Protein AF-0000000074736115 (afdb_homodimer)

Foldseek 3Di:
DDDDDDDDDPDDPDDPDDDDPPPPDPDDDPDPPPPPDDDPPDPDDPPPPPPPPPPPPPPLADWPDDLVVVQVQVQCCCQVVVCVQQVPGDCNQADQQAWAEELPGIDGSVCVNVVSNQFFDRVPKDKDWDDGWDQPDNRQKIKTKIKMWTFTDDPPGTKIFIWIWMWMFGADDRRGTRYIYTDTPDHPVVRVVRIDD/DDDDDPDDDPDDPDDPDDPDDDPPDPDDDDDPPPDDDDPDDDDDDPPPPPPPPPPPPPPLADWPDFLVVVQVQVQCCCQVVVCVQQVPGDCNQADQQAWAEELPGIDGSVCVNVVSNQFFDRVPKDKDWDDGWDQPDNRQKIKTKIKMWTFTDDPPGTKIFIWIWMWMFGADPRRGTRYIYTDTPDHPVVRVVRIDD

pLDDT: mean 77.23, std 31.69, range [17.83, 98.94]

Solvent-accessible surface area (backbone atoms only — not comparable to full-atom values): 23193 Å² total; per-residue (Å²): 134,94,78,77,86,87,80,88,78,85,77,80,85,78,82,86,82,83,87,82,80,80,77,76,77,79,80,79,81,79,77,79,75,79,76,78,82,80,77,81,73,77,82,70,78,78,65,79,68,70,76,63,75,72,70,74,76,82,82,69,61,51,60,62,55,55,48,68,59,48,36,52,53,52,43,44,22,38,68,76,48,28,20,93,43,39,49,47,57,72,64,40,44,43,38,83,80,16,36,42,31,48,82,68,50,75,29,50,47,68,56,44,36,54,48,36,47,59,42,27,35,46,91,70,28,47,61,39,74,48,84,61,66,40,76,34,82,94,46,42,27,38,37,34,35,38,40,34,38,46,12,33,54,36,70,98,43,52,48,27,27,48,50,38,32,39,38,38,36,33,38,45,95,56,40,23,30,41,34,39,38,43,47,57,78,56,54,71,68,57,27,60,63,50,34,34,117,131,91,78,89,82,89,84,79,90,76,85,80,86,84,82,87,82,83,86,73,88,82,82,76,74,83,79,83,73,87,74,81,72,82,73,80,81,80,82,77,86,80,86,71,79,77,66,80,70,70,75,65,74,72,70,75,76,82,84,68,60,51,61,63,54,55,47,68,58,48,36,52,52,52,45,45,22,40,68,76,46,28,20,92,44,40,49,47,56,71,62,40,46,41,39,84,81,17,36,41,30,47,81,69,51,76,29,50,47,69,56,44,36,54,48,36,47,59,40,26,34,45,91,72,30,46,60,40,74,49,82,61,65,40,75,34,82,92,46,42,27,38,36,34,37,39,40,32,37,45,14,34,55,35,70,98,45,53,49,27,28,47,53,39,34,38,39,38,36,33,40,45,95,58,40,24,30,42,34,39,39,44,47,57,80,55,53,72,68,57,26,60,62,50,34,33,116

Sequence (394 aa):
MATSSRRRGRGACLSFLGVLALFIPWPGTASLAFGSAPLGAGLGRRGLLGLVPAAGADDGKKRNLDASEMAKIVRQDLVERQFLATADFSPEIYDESCTFTDEIDSYQKDKFIKGTKALFVGSESQVNLVGDVEVLEGGKKLQFRFAETLAFNFPLIHPKVTLSGTCTLTRGEDGLIVAYREKWDQSVPEVLLSGRLMATSSRRRGRGACLSFLGVLALFIPWPGTASLAFGSAPLGAGLGRRGLLGLVPAAGADDGKKRNLDASEMAKIVRQDLVERQFLATADFSPEIYDESCTFTDEIDSYQKDKFIKGTKALFVGSESQVNLVGDVEVLEGGKKLQFRFAETLAFNFPLIHPKVTLSGTCTLTRGEDGLIVAYREKWDQSVPEVLLSGRL

Secondary structure (DSSP, 8-state):
-----------------------------------------------------------S--TT--HHHHHHHHHHHHHTT-HHHH----GGGEEEEEEEE-SS-EEEHHHHHHHHHHHB-GGG-EEEEEEEEEEEGGGTEEEEEEEEEEEB-BTTB--EEEEEEEEEEEE-TTS-EEEEEEEESS-HHHHHHT-B-/-----------------------------------------------------------S--TT--HHHHHHHHHHHHHTT-HHHH----GGGEEEEEEEE-SS-EEEHHHHHHHHHHHB-GGG-EEEEEEEEEEEGGGTEEEEEEEEEEEB-BTTB--EEEEEEEEEEEE-TTS-EEEEEEEESS-HHHHHHT-B-

Structure (mmCIF, N/CA/C/O backbone):
data_AF-0000000074736115-model_v1
#
loop_
_entity.id
_entity.type
_entity.pdbx_description
1 polymer 'SnoaL-like domain-containing protein'
#
loop_
_atom_site.group_PDB
_atom_site.id
_atom_site.type_symbol
_atom_site.label_atom_id
_atom_site.label_alt_id
_atom_site.label_comp_id
_atom_site.label_asym_id
_atom_site.label_entity_id
_atom_site.label_seq_id
_atom_site.pdbx_PDB_ins_code
_atom_site.Cartn_x
_atom_site.Cartn_y
_atom_site.Cartn_z
_atom_site.occupancy
_atom_site.B_iso_or_equiv
_atom_site.auth_seq_id
_atom_site.auth_comp_id
_atom_site.auth_asym_id
_atom_site.auth_atom_id
_atom_site.pdbx_PDB_model_num
ATOM 1 N N . MET A 1 1 ? 36.219 -17.469 62.719 1 18.81 1 MET A N 1
ATOM 2 C CA . MET A 1 1 ? 36.438 -16.047 62.938 1 18.81 1 MET A CA 1
ATOM 3 C C . MET A 1 1 ? 35.312 -15.227 62.312 1 18.81 1 MET A C 1
ATOM 5 O O . MET A 1 1 ? 34.781 -14.305 62.938 1 18.81 1 MET A O 1
ATOM 9 N N . ALA A 1 2 ? 35.5 -14.992 60.938 1 19.36 2 ALA A N 1
ATOM 10 C CA . ALA A 1 2 ? 35.344 -13.625 60.469 1 19.36 2 ALA A CA 1
ATOM 11 C C . ALA A 1 2 ? 33.875 -13.211 60.469 1 19.36 2 ALA A C 1
ATOM 13 O O . ALA A 1 2 ? 33 -14.062 60.375 1 19.36 2 ALA A O 1
ATOM 14 N N . THR A 1 3 ? 33.656 -11.914 60.312 1 20.52 3 THR A N 1
ATOM 15 C CA . THR A 1 3 ? 33.062 -10.641 60.688 1 20.52 3 THR A CA 1
ATOM 16 C C . THR A 1 3 ? 31.844 -10.32 59.844 1 20.52 3 THR A C 1
ATOM 18 O O . THR A 1 3 ? 30.781 -9.961 60.375 1 20.52 3 THR A O 1
ATOM 21 N N . SER A 1 4 ? 32.094 -10.039 58.5 1 17.83 4 SER A N 1
ATOM 22 C CA . SER A 1 4 ? 31.797 -8.656 58.188 1 17.83 4 SER A CA 1
ATOM 23 C C . SER A 1 4 ? 30.297 -8.461 57.969 1 17.83 4 SER A C 1
ATOM 25 O O . SER A 1 4 ? 29.688 -7.562 58.531 1 17.83 4 SER A O 1
ATOM 27 N N . SER A 1 5 ? 29.859 -8.742 56.656 1 19.08 5 SER A N 1
ATOM 28 C CA . SER A 1 5 ? 29.484 -7.594 55.844 1 19.08 5 SER A CA 1
ATOM 29 C C . SER A 1 5 ? 28.094 -7.098 56.219 1 19.08 5 SER A C 1
ATOM 31 O O . SER A 1 5 ? 27.312 -7.816 56.844 1 19.08 5 SER A O 1
ATOM 33 N N . ARG A 1 6 ? 27.438 -6.617 55.188 1 19.88 6 ARG A N 1
ATOM 34 C CA . ARG A 1 6 ? 26.875 -5.34 54.75 1 19.88 6 ARG A CA 1
ATOM 35 C C . ARG A 1 6 ? 25.438 -5.195 55.219 1 19.88 6 ARG A C 1
ATOM 37 O O . ARG A 1 6 ? 24.75 -6.191 55.438 1 19.88 6 ARG A O 1
ATOM 44 N N . ARG A 1 7 ? 24.984 -4.086 55.031 1 19.45 7 ARG A N 1
ATOM 45 C CA . ARG A 1 7 ? 24.219 -2.928 55.5 1 19.45 7 ARG A CA 1
ATOM 46 C C . ARG A 1 7 ? 22.734 -3.119 55.25 1 19.45 7 ARG A C 1
ATOM 48 O O . ARG A 1 7 ? 21.953 -3.215 56.219 1 19.45 7 ARG A O 1
ATOM 55 N N . ARG A 1 8 ? 22.203 -2.381 54.219 1 20.42 8 ARG A N 1
ATOM 56 C CA . ARG A 1 8 ? 21.453 -1.146 54.469 1 20.42 8 ARG A CA 1
ATOM 57 C C . ARG A 1 8 ? 19.953 -1.412 54.469 1 20.42 8 ARG A C 1
ATOM 59 O O . ARG A 1 8 ? 19.5 -2.502 54.125 1 20.42 8 ARG A O 1
ATOM 66 N N . GLY A 1 9 ? 19.188 -0.546 53.688 1 18.77 9 GLY A N 1
ATOM 67 C CA . GLY A 1 9 ? 18.25 0.56 53.844 1 18.77 9 GLY A CA 1
ATOM 68 C C . GLY A 1 9 ? 16.812 0.176 53.562 1 18.77 9 GLY A C 1
ATOM 69 O O . GLY A 1 9 ? 16.5 -0.317 52.469 1 18.77 9 GLY A O 1
ATOM 70 N N . ARG A 1 10 ? 16.109 -0.365 54.469 1 22.67 10 ARG A N 1
ATOM 71 C CA . ARG A 1 10 ? 14.695 -0.731 54.406 1 22.67 10 ARG A CA 1
ATOM 72 C C . ARG A 1 10 ? 13.836 0.465 54 1 22.67 10 ARG A C 1
ATOM 74 O O . ARG A 1 10 ? 13.695 1.412 54.781 1 22.67 10 ARG A O 1
ATOM 81 N N . GLY A 1 11 ? 14.102 1.078 52.688 1 19.73 11 GLY A N 1
ATOM 82 C CA . GLY A 1 11 ? 13.328 2.256 52.312 1 19.73 11 GLY A CA 1
ATOM 83 C C . GLY A 1 11 ? 11.852 2.125 52.625 1 19.73 11 GLY A C 1
ATOM 84 O O . GLY A 1 11 ? 11.328 1.014 52.719 1 19.73 11 GLY A O 1
ATOM 85 N N . ALA A 1 12 ? 11.156 3.287 53.156 1 21.7 12 ALA A N 1
ATOM 86 C CA . ALA A 1 12 ? 9.938 3.846 53.719 1 21.7 12 ALA A CA 1
ATOM 87 C C . ALA A 1 12 ? 8.789 3.834 52.719 1 21.7 12 ALA A C 1
ATOM 89 O O . ALA A 1 12 ? 8.852 4.52 51.688 1 21.7 12 ALA A O 1
ATOM 90 N N . CYS A 1 13 ? 8.242 2.633 52.312 1 23 13 CYS A N 1
ATOM 91 C CA . CYS A 1 13 ? 7.137 2.562 51.375 1 23 13 CYS A CA 1
ATOM 92 C C . CYS A 1 13 ? 5.965 3.416 51.844 1 23 13 CYS A C 1
ATOM 94 O O . CYS A 1 13 ? 5.301 3.08 52.812 1 23 13 CYS A O 1
ATOM 96 N N . LEU A 1 14 ? 6.109 4.895 51.75 1 22.22 14 LEU A N 1
ATOM 97 C CA . LEU A 1 14 ? 5.105 5.871 52.156 1 22.22 14 LEU A CA 1
ATOM 98 C C . LEU A 1 14 ? 3.744 5.535 51.562 1 22.22 14 LEU A C 1
ATOM 100 O O . LEU A 1 14 ? 3.668 5.008 50.438 1 22.22 14 LEU A O 1
ATOM 104 N N . SER A 1 15 ? 2.615 5.773 52.375 1 23.92 15 SER A N 1
ATOM 105 C CA . SER A 1 15 ? 1.175 5.586 52.531 1 23.92 15 SER A CA 1
ATOM 106 C C . SER A 1 15 ? 0.405 6.496 51.562 1 23.92 15 SER A C 1
ATOM 108 O O . SER A 1 15 ? 0.59 7.715 51.562 1 23.92 15 SER A O 1
ATOM 110 N N . PHE A 1 16 ? 0.115 6.082 50.219 1 25.12 16 PHE A N 1
ATOM 111 C CA . PHE A 1 16 ? -0.648 6.746 49.156 1 25.12 16 PHE A CA 1
ATOM 112 C C . PHE A 1 16 ? -2 7.215 49.688 1 25.12 16 PHE A C 1
ATOM 114 O O . PHE A 1 16 ? -2.832 6.398 50.094 1 25.12 16 PHE A O 1
ATOM 121 N N . LEU A 1 17 ? -2.119 8.531 50.25 1 26.08 17 LEU A N 1
ATOM 122 C CA . LEU A 1 17 ? -3.273 9.258 50.781 1 26.08 17 LEU A CA 1
ATOM 123 C C . LEU A 1 17 ? -4.398 9.289 49.75 1 26.08 17 LEU A C 1
ATOM 125 O O . LEU A 1 17 ? -4.152 9.508 48.562 1 26.08 17 LEU A O 1
ATOM 129 N N . GLY A 1 18 ? -5.652 8.789 50.062 1 22.91 18 GLY A N 1
ATOM 130 C CA . GLY A 1 18 ? -6.988 8.602 49.5 1 22.91 18 GLY A CA 1
ATOM 131 C C . GLY A 1 18 ? -7.621 9.883 49 1 22.91 18 GLY A C 1
ATOM 132 O O . GLY A 1 18 ? -7.395 10.953 49.594 1 22.91 18 GLY A O 1
ATOM 133 N N . VAL A 1 19 ? -8.031 10.07 47.656 1 26.86 19 VAL A N 1
ATOM 134 C CA . VAL A 1 19 ? -8.656 10.969 46.688 1 26.86 19 VAL A CA 1
ATOM 135 C C . VAL A 1 19 ? -9.953 11.531 47.25 1 26.86 19 VAL A C 1
ATOM 137 O O . VAL A 1 19 ? -10.883 10.781 47.562 1 26.86 19 VAL A O 1
ATOM 140 N N . LEU A 1 20 ? -9.977 12.82 47.875 1 25.69 20 LEU A N 1
ATOM 141 C CA . LEU A 1 20 ? -11.039 13.625 48.469 1 25.69 20 LEU A CA 1
ATOM 142 C C . LEU A 1 20 ? -12.164 13.852 47.469 1 25.69 20 LEU A C 1
ATOM 144 O O . LEU A 1 20 ? -11.914 14.258 46.344 1 25.69 20 LEU A O 1
ATOM 148 N N . ALA A 1 21 ? -13.453 13.398 47.688 1 27.98 21 ALA A N 1
ATOM 149 C CA . ALA A 1 21 ? -14.805 13.312 47.156 1 27.98 21 ALA A CA 1
ATOM 150 C C . ALA A 1 21 ? -15.445 14.695 47.031 1 27.98 21 ALA A C 1
ATOM 152 O O . ALA A 1 21 ? -15.938 15.227 48.031 1 27.98 21 ALA A O 1
ATOM 153 N N . LEU A 1 22 ? -14.75 15.836 46.5 1 27.38 22 LEU A N 1
ATOM 154 C CA . LEU A 1 22 ? -15.422 17.109 46.719 1 27.38 22 LEU A CA 1
ATOM 155 C C . LEU A 1 22 ? -16.781 17.125 46.031 1 27.38 22 LEU A C 1
ATOM 157 O O . LEU A 1 22 ? -16.875 16.969 44.812 1 27.38 22 LEU A O 1
ATOM 161 N N . PHE A 1 23 ? -17.859 16.812 46.656 1 28.16 23 PHE A N 1
ATOM 162 C CA . PHE A 1 23 ? -19.266 16.734 46.281 1 28.16 23 PHE A CA 1
ATOM 163 C C . PHE A 1 23 ? -19.812 18.125 45.938 1 28.16 23 PHE A C 1
ATOM 165 O O . PHE A 1 23 ? -19.906 18.984 46.812 1 28.16 23 PHE A O 1
ATOM 172 N N . ILE A 1 24 ? -19.391 18.781 44.75 1 30.14 24 ILE A N 1
ATOM 173 C CA . ILE A 1 24 ? -19.875 20.141 44.469 1 30.14 24 ILE A CA 1
ATOM 174 C C . ILE A 1 24 ? -21.406 20.141 44.406 1 30.14 24 ILE A C 1
ATOM 176 O O . ILE A 1 24 ? -22 19.312 43.719 1 30.14 24 ILE A O 1
ATOM 180 N N . PRO A 1 25 ? -22.062 20.922 45.25 1 29.75 25 PRO A N 1
ATOM 181 C CA . PRO A 1 25 ? -23.5 20.984 45.531 1 29.75 25 PRO A CA 1
ATOM 182 C C . PRO A 1 25 ? -24.297 21.5 44.312 1 29.75 25 PRO A C 1
ATOM 184 O O . PRO A 1 25 ? -23.812 22.344 43.562 1 29.75 25 PRO A O 1
ATOM 187 N N . TRP A 1 26 ? -25.047 20.688 43.594 1 26.66 26 TRP A N 1
ATOM 188 C CA . TRP A 1 26 ? -25.906 20.875 42.406 1 26.66 26 TRP A CA 1
ATOM 189 C C . TRP A 1 26 ? -26.969 21.938 42.688 1 26.66 26 TRP A C 1
ATOM 191 O O . TRP A 1 26 ? -27.891 21.719 43.469 1 26.66 26 TRP A O 1
ATOM 201 N N . PRO A 1 27 ? -26.453 23.266 42.781 1 29.59 27 PRO A N 1
ATOM 202 C CA . PRO A 1 27 ? -27.469 24.234 43.219 1 29.59 27 PRO A CA 1
ATOM 203 C C . PRO A 1 27 ? -28.719 24.188 42.344 1 29.59 27 PRO A C 1
ATOM 205 O O . PRO A 1 27 ? -28.656 23.812 41.188 1 29.59 27 PRO A O 1
ATOM 208 N N . GLY A 1 28 ? -29.844 24 42.969 1 22.62 28 GLY A N 1
ATOM 209 C CA . GLY A 1 28 ? -31.234 23.734 42.625 1 22.62 28 GLY A CA 1
ATOM 210 C C . GLY A 1 28 ? -31.828 24.781 41.688 1 22.62 28 GLY A C 1
ATOM 211 O O . GLY A 1 28 ? -31.219 25.828 41.469 1 22.62 28 GLY A O 1
ATOM 212 N N . THR A 1 29 ? -33.125 24.922 41.719 1 27.52 29 THR A N 1
ATOM 213 C CA . THR A 1 29 ? -34.344 24.969 40.906 1 27.52 29 THR A CA 1
ATOM 214 C C . THR A 1 29 ? -34.75 26.422 40.625 1 27.52 29 THR A C 1
ATOM 216 O O . THR A 1 29 ? -35.188 27.125 41.562 1 27.52 29 THR A O 1
ATOM 219 N N . ALA A 1 30 ? -33.906 27.219 39.938 1 26.94 30 ALA A N 1
ATOM 220 C CA . ALA A 1 30 ? -34.312 28.609 39.844 1 26.94 30 ALA A CA 1
ATOM 221 C C . ALA A 1 30 ? -35.688 28.719 39.188 1 26.94 30 ALA A C 1
ATOM 223 O O . ALA A 1 30 ? -35.969 28 38.219 1 26.94 30 ALA A O 1
ATOM 224 N N . SER A 1 31 ? -36.688 29.188 39.875 1 25.64 31 SER A N 1
ATOM 225 C CA . SER A 1 31 ? -38.094 29.328 39.656 1 25.64 31 SER A CA 1
ATOM 226 C C . SER A 1 31 ? -38.406 30.312 38.531 1 25.64 31 SER A C 1
ATOM 228 O O . SER A 1 31 ? -37.969 31.469 38.594 1 25.64 31 SER A O 1
ATOM 230 N N . LEU A 1 32 ? -38.406 29.844 37.281 1 24.53 32 LEU A N 1
ATOM 231 C CA . LEU A 1 32 ? -38.625 30.625 36.062 1 24.53 32 LEU A CA 1
ATOM 232 C C . LEU A 1 32 ? -39.938 31.375 36.156 1 24.53 32 LEU A C 1
ATOM 234 O O . LEU A 1 32 ? -41 30.766 36.219 1 24.53 32 LEU A O 1
ATOM 238 N N . ALA A 1 33 ? -39.938 32.5 36.906 1 24.84 33 ALA A N 1
ATOM 239 C CA . ALA A 1 33 ? -41.188 33.281 37.031 1 24.84 33 ALA A CA 1
ATOM 240 C C . ALA A 1 33 ? -41.656 33.75 35.688 1 24.84 33 ALA A C 1
ATOM 242 O O . ALA A 1 33 ? -40.906 34.344 34.906 1 24.84 33 ALA A O 1
ATOM 243 N N . PHE A 1 34 ? -42.625 33.062 35.031 1 24.36 34 PHE A N 1
ATOM 244 C CA . PHE A 1 34 ? -43.25 33.188 33.719 1 24.36 34 PHE A CA 1
ATOM 245 C C . PHE A 1 34 ? -44 34.531 33.625 1 24.36 34 PHE A C 1
ATOM 247 O O . PHE A 1 34 ? -45.062 34.719 34.219 1 24.36 34 PHE A O 1
ATOM 254 N N . GLY A 1 35 ? -43.281 35.688 33.812 1 22.86 35 GLY A N 1
ATOM 255 C CA . GLY A 1 35 ? -44.094 36.875 33.812 1 22.86 35 GLY A CA 1
ATOM 256 C C . GLY A 1 35 ? -44.844 37.094 32.5 1 22.86 35 GLY A C 1
ATOM 257 O O . GLY A 1 35 ? -44.344 36.75 31.422 1 22.86 35 GLY A O 1
ATOM 258 N N . SER A 1 36 ? -46.188 37.281 32.469 1 25.41 36 SER A N 1
ATOM 259 C CA . SER A 1 36 ? -47.312 37.312 31.531 1 25.41 36 SER A CA 1
ATOM 260 C C . SER A 1 36 ? -47.25 38.562 30.656 1 25.41 36 SER A C 1
ATOM 262 O O . SER A 1 36 ? -48.25 39.219 30.469 1 25.41 36 SER A O 1
ATOM 264 N N . ALA A 1 37 ? -46.156 39.031 30.109 1 26.11 37 ALA A N 1
ATOM 265 C CA . ALA A 1 37 ? -46.344 40.406 29.625 1 26.11 37 ALA A CA 1
ATOM 266 C C . ALA A 1 37 ? -47.312 40.438 28.438 1 26.11 37 ALA A C 1
ATOM 268 O O . ALA A 1 37 ? -47.312 39.531 27.609 1 26.11 37 ALA A O 1
ATOM 269 N N . PRO A 1 38 ? -48.281 41.406 28.422 1 27.27 38 PRO A N 1
ATOM 270 C CA . PRO A 1 38 ? -49.438 41.625 27.531 1 27.27 38 PRO A CA 1
ATOM 271 C C . PRO A 1 38 ? -49.031 42 26.109 1 27.27 38 PRO A C 1
ATOM 273 O O . PRO A 1 38 ? -47.938 42.469 25.891 1 27.27 38 PRO A O 1
ATOM 276 N N . LEU A 1 39 ? -49.75 41.531 25.016 1 26.33 39 LEU A N 1
ATOM 277 C CA . LEU A 1 39 ? -49.688 41.312 23.578 1 26.33 39 LEU A CA 1
ATOM 278 C C . LEU A 1 39 ? -49.844 42.625 22.828 1 26.33 39 LEU A C 1
ATOM 280 O O . LEU A 1 39 ? -50.031 42.656 21.609 1 26.33 39 LEU A O 1
ATOM 284 N N . GLY A 1 40 ? -49.5 43.812 23.391 1 26.69 40 GLY A N 1
ATOM 285 C CA . GLY A 1 40 ? -50.125 44.844 22.594 1 26.69 40 GLY A CA 1
ATOM 286 C C . GLY A 1 40 ? -49.594 44.938 21.172 1 26.69 40 GLY A C 1
ATOM 287 O O . GLY A 1 40 ? -48.406 44.688 20.953 1 26.69 40 GLY A O 1
ATOM 288 N N . ALA A 1 41 ? -50.438 44.781 20.094 1 27.92 41 ALA A N 1
ATOM 289 C CA . ALA A 1 41 ? -50.438 44.5 18.656 1 27.92 41 ALA A CA 1
ATOM 290 C C . ALA A 1 41 ? -49.844 45.688 17.891 1 27.92 41 ALA A C 1
ATOM 292 O O . ALA A 1 41 ? -50.25 45.969 16.766 1 27.92 41 ALA A O 1
ATOM 293 N N . GLY A 1 42 ? -48.938 46.469 18.438 1 25.38 42 GLY A N 1
ATOM 294 C CA . GLY A 1 42 ? -48.844 47.656 17.641 1 25.38 42 GLY A CA 1
ATOM 295 C C . GLY A 1 42 ? -48.406 47.375 16.203 1 25.38 42 GLY A C 1
ATOM 296 O O . GLY A 1 42 ? -47.812 46.344 15.922 1 25.38 42 GLY A O 1
ATOM 297 N N . LEU A 1 43 ? -49.031 48.062 15.188 1 33.84 43 LEU A N 1
ATOM 298 C CA . LEU A 1 43 ? -49.094 48.125 13.734 1 33.84 43 LEU A CA 1
ATOM 299 C C . LEU A 1 43 ? -47.719 48.469 13.148 1 33.84 43 LEU A C 1
ATOM 301 O O . LEU A 1 43 ? -47.281 49.625 13.266 1 33.84 43 LEU A O 1
ATOM 305 N N . GLY A 1 44 ? -46.688 47.781 13.438 1 26.7 44 GLY A N 1
ATOM 306 C CA . GLY A 1 44 ? -45.375 48.281 13.055 1 26.7 44 GLY A CA 1
ATOM 307 C C . GLY A 1 44 ? -45.188 48.406 11.555 1 26.7 44 GLY A C 1
ATOM 308 O O . GLY A 1 44 ? -45.844 47.688 10.789 1 26.7 44 GLY A O 1
ATOM 309 N N . ARG A 1 45 ? -44.875 49.656 11.008 1 31.64 45 ARG A N 1
ATOM 310 C CA . ARG A 1 45 ? -44.312 50.094 9.727 1 31.64 45 ARG A CA 1
ATOM 311 C C . ARG A 1 45 ? -43.281 49.094 9.234 1 31.64 45 ARG A C 1
ATOM 313 O O . ARG A 1 45 ? -42.344 48.75 9.953 1 31.64 45 ARG A O 1
ATOM 320 N N . ARG A 1 46 ? -43.719 48.375 8.281 1 38.66 46 ARG A N 1
ATOM 321 C CA . ARG A 1 46 ? -43 47.344 7.555 1 38.66 46 ARG A CA 1
ATOM 322 C C . ARG A 1 46 ? -41.688 47.906 6.996 1 38.66 46 ARG A C 1
ATOM 324 O O . ARG A 1 46 ? -41.688 48.719 6.078 1 38.66 46 ARG A O 1
ATOM 331 N N . GLY A 1 47 ? -40.844 48.469 7.934 1 29.78 47 GLY A N 1
ATOM 332 C CA . GLY A 1 47 ? -39.594 48.875 7.305 1 29.78 47 GLY A CA 1
ATOM 333 C C . GLY A 1 47 ? -39.031 47.812 6.355 1 29.78 47 GLY A C 1
ATOM 334 O O . GLY A 1 47 ? -39.188 46.625 6.598 1 29.78 47 GLY A O 1
ATOM 335 N N . LEU A 1 48 ? -39.062 48.25 5.051 1 38.31 48 LEU A N 1
ATOM 336 C CA . LEU A 1 48 ? -38.344 47.438 4.043 1 38.31 48 LEU A CA 1
ATOM 337 C C . LEU A 1 48 ? -36.969 47.031 4.551 1 38.31 48 LEU A C 1
ATOM 339 O O . LEU A 1 48 ? -36.094 47.844 4.738 1 38.31 48 LEU A O 1
ATOM 343 N N . LEU A 1 49 ? -37.031 46.125 5.512 1 37.16 49 LEU A N 1
ATOM 344 C CA . LEU A 1 49 ? -35.75 45.531 5.895 1 37.16 49 LEU A CA 1
ATOM 345 C C . LEU A 1 49 ? -34.969 45.062 4.664 1 37.16 49 LEU A C 1
ATOM 347 O O . LEU A 1 49 ? -35.438 44.219 3.902 1 37.16 49 LEU A O 1
ATOM 351 N N . GLY A 1 50 ? -34.281 46.031 3.986 1 40 50 GLY A N 1
ATOM 352 C CA . GLY A 1 50 ? -33.312 45.594 3.02 1 40 50 GLY A CA 1
ATOM 353 C C . GLY A 1 50 ? -32.625 44.281 3.41 1 40 50 GLY A C 1
ATOM 354 O O . GLY A 1 50 ? -32.219 44.125 4.559 1 40 50 GLY A O 1
ATOM 355 N N . LEU A 1 51 ? -33.031 43.281 2.75 1 42.12 51 LEU A N 1
ATOM 356 C CA . LEU A 1 51 ? -32.375 42 2.902 1 42.12 51 LEU A CA 1
ATOM 357 C C . LEU A 1 51 ? -30.844 42.188 2.859 1 42.12 51 LEU A C 1
ATOM 359 O O . LEU A 1 51 ? -30.297 42.594 1.833 1 42.12 51 LEU A O 1
ATOM 363 N N . VAL A 1 52 ? -30.156 42.75 3.836 1 41.03 52 VAL A N 1
ATOM 364 C CA . VAL A 1 52 ? -28.719 42.531 3.918 1 41.03 52 VAL A CA 1
ATOM 365 C C . VAL A 1 52 ? -28.359 41.156 3.398 1 41.03 52 VAL A C 1
ATOM 367 O O . VAL A 1 52 ? -28.984 40.156 3.77 1 41.03 52 VAL A O 1
ATOM 370 N N . PRO A 1 53 ? -27.812 41.125 2.162 1 42.59 53 PRO A N 1
ATOM 371 C CA . PRO A 1 53 ? -27.312 39.781 1.803 1 42.59 53 PRO A CA 1
ATOM 372 C C . PRO A 1 53 ? -26.734 39.031 3 1 42.59 53 PRO A C 1
ATOM 374 O O . PRO A 1 53 ? -26.219 39.656 3.934 1 42.59 53 PRO A O 1
ATOM 377 N N . ALA A 1 54 ? -27.406 38.031 3.383 1 40.44 54 ALA A N 1
ATOM 378 C CA . ALA A 1 54 ? -26.891 37.094 4.398 1 40.44 54 ALA A CA 1
ATOM 379 C C . ALA A 1 54 ? -25.375 37.031 4.344 1 40.44 54 ALA A C 1
ATOM 381 O O . ALA A 1 54 ? -24.797 36.75 3.287 1 40.44 54 ALA A O 1
ATOM 382 N N . ALA A 1 55 ? -24.641 37.812 4.938 1 43.56 55 ALA A N 1
ATOM 383 C CA . ALA A 1 55 ? -23.234 37.5 5.242 1 43.56 55 ALA A CA 1
ATOM 384 C C . ALA A 1 55 ? -23 36 5.227 1 43.56 55 ALA A C 1
ATOM 386 O O . ALA A 1 55 ? -23.812 35.25 5.754 1 43.56 55 ALA A O 1
ATOM 387 N N . GLY A 1 56 ? -22.531 35.375 4.113 1 44 56 GLY A N 1
ATOM 388 C CA . GLY A 1 56 ? -22.141 33.969 4.004 1 44 56 GLY A CA 1
ATOM 389 C C . GLY A 1 56 ? -21.797 33.344 5.34 1 44 56 GLY A C 1
ATOM 390 O O . GLY A 1 56 ? -21.125 33.969 6.168 1 44 56 GLY A O 1
ATOM 391 N N . ALA A 1 57 ? -22.688 32.625 5.984 1 51.59 57 ALA A N 1
ATOM 392 C CA . ALA A 1 57 ? -22.531 31.844 7.215 1 51.59 57 ALA A CA 1
ATOM 393 C C . ALA A 1 57 ? -21.062 31.484 7.445 1 51.59 57 ALA A C 1
ATOM 395 O O . ALA A 1 57 ? -20.375 31.031 6.527 1 51.59 57 ALA A O 1
ATOM 396 N N . ASP A 1 58 ? -20.406 32.281 8.266 1 71.56 58 ASP A N 1
ATOM 397 C CA . ASP A 1 58 ? -19.031 32.062 8.719 1 71.56 58 ASP A CA 1
ATOM 398 C C . ASP A 1 58 ? -18.766 30.578 8.969 1 71.56 58 ASP A C 1
ATOM 400 O O . ASP A 1 58 ? -19.344 29.984 9.883 1 71.56 58 ASP A O 1
ATOM 404 N N . ASP A 1 59 ? -18.469 29.719 7.957 1 88.75 59 ASP A N 1
ATOM 405 C CA . ASP A 1 59 ? -18.234 28.281 8.094 1 88.75 59 ASP A CA 1
ATOM 406 C C . ASP A 1 59 ? -16.922 28.016 8.82 1 88.75 59 ASP A C 1
ATOM 408 O O . ASP A 1 59 ? -16.484 26.859 8.898 1 88.75 59 ASP A O 1
ATOM 412 N N . GLY A 1 60 ? -16.266 29.094 9.344 1 93.94 60 GLY A N 1
ATOM 413 C CA . GLY A 1 60 ? -15.047 28.953 10.133 1 93.94 60 GLY A CA 1
ATOM 414 C C . GLY A 1 60 ? -13.797 28.828 9.281 1 93.94 60 GLY A C 1
ATOM 415 O O . GLY A 1 60 ? -12.688 28.734 9.805 1 93.94 60 GLY A O 1
ATOM 416 N N . LYS A 1 61 ? -13.969 29 7.969 1 97.31 61 LYS A N 1
ATOM 417 C CA . LYS A 1 61 ? -12.844 28.844 7.055 1 97.31 61 LYS A CA 1
ATOM 418 C C . LYS A 1 61 ? -12.031 30.125 6.961 1 97.31 61 LYS A C 1
ATOM 420 O O . LYS A 1 61 ? -12.594 31.234 7.008 1 97.31 61 LYS A O 1
ATOM 425 N N . LYS A 1 62 ? -10.711 29.984 6.824 1 97.44 62 LYS A N 1
ATOM 426 C CA . LYS A 1 62 ? -9.812 31.125 6.617 1 97.44 62 LYS A CA 1
ATOM 427 C C . LYS A 1 62 ? -9.453 31.266 5.141 1 97.44 62 LYS A C 1
ATOM 429 O O . LYS A 1 62 ? -8.383 30.828 4.711 1 97.44 62 LYS A O 1
ATOM 434 N N . ARG A 1 63 ? -10.242 32 4.453 1 97.69 63 ARG A N 1
ATOM 435 C CA . ARG A 1 63 ? -10.062 32.156 3.014 1 97.69 63 ARG A CA 1
ATOM 436 C C . ARG A 1 63 ? -9.102 33.281 2.707 1 97.69 63 ARG A C 1
ATOM 438 O O . ARG A 1 63 ? -8.961 34.219 3.498 1 97.69 63 ARG A O 1
ATOM 445 N N . ASN A 1 64 ? -8.383 33.156 1.611 1 96.44 64 ASN A N 1
ATOM 446 C CA . ASN A 1 64 ? -7.512 34.156 1.01 1 96.44 64 ASN A CA 1
ATOM 447 C C . ASN A 1 64 ? -6.457 34.656 1.996 1 96.44 64 ASN A C 1
ATOM 449 O O . ASN A 1 64 ? -6.145 35.844 2.035 1 96.44 64 ASN A O 1
ATOM 453 N N . LEU A 1 65 ? -6.023 33.688 2.855 1 97.12 65 LEU A N 1
ATOM 454 C CA . LEU A 1 65 ? -4.863 33.969 3.693 1 97.12 65 LEU A CA 1
ATOM 455 C C . LEU A 1 65 ? -3.617 34.188 2.842 1 97.12 65 LEU A C 1
ATOM 457 O O . LEU A 1 65 ? -3.459 33.562 1.794 1 97.12 65 LEU A O 1
ATOM 461 N N . ASP A 1 66 ? -2.805 35.125 3.363 1 97.69 66 ASP A N 1
ATOM 462 C CA . ASP A 1 66 ? -1.502 35.25 2.717 1 97.69 66 ASP A CA 1
ATOM 463 C C . ASP A 1 66 ? -0.761 33.906 2.723 1 97.69 66 ASP A C 1
ATOM 465 O O . ASP A 1 66 ? -0.793 33.188 3.717 1 97.69 66 ASP A O 1
ATOM 469 N N . ALA A 1 67 ? -0.062 33.625 1.669 1 97.81 67 ALA A N 1
ATOM 470 C CA . ALA A 1 67 ? 0.606 32.344 1.535 1 97.81 67 ALA A CA 1
ATOM 471 C C . ALA A 1 67 ? 1.643 32.156 2.637 1 97.81 67 ALA A C 1
ATOM 473 O O . ALA A 1 67 ? 1.837 31.031 3.121 1 97.81 67 ALA A O 1
ATOM 474 N N . SER A 1 68 ? 2.279 33.188 2.969 1 97.81 68 SER A N 1
ATOM 475 C CA . SER A 1 68 ? 3.285 33.094 4.023 1 97.81 68 SER A CA 1
ATOM 476 C C . SER A 1 68 ? 2.645 32.781 5.371 1 97.81 68 SER A C 1
ATOM 478 O O . SER A 1 68 ? 3.225 32.062 6.191 1 97.81 68 SER A O 1
ATOM 480 N N . GLU A 1 69 ? 1.562 33.375 5.59 1 98.31 69 GLU A N 1
ATOM 481 C CA . GLU A 1 69 ? 0.824 33.094 6.812 1 98.31 69 GLU A CA 1
ATOM 482 C C . GLU A 1 69 ? 0.343 31.625 6.828 1 98.31 69 GLU A C 1
ATOM 484 O O . GLU A 1 69 ? 0.406 30.953 7.859 1 98.31 69 GLU A O 1
ATOM 489 N N . MET A 1 70 ? -0.157 31.203 5.73 1 98.69 70 MET A N 1
ATOM 490 C CA . MET A 1 70 ? -0.582 29.812 5.641 1 98.69 70 MET A CA 1
ATOM 491 C C . MET A 1 70 ? 0.595 28.875 5.867 1 98.69 70 MET A C 1
ATOM 493 O O . MET A 1 70 ? 0.453 27.844 6.527 1 98.69 70 MET A O 1
ATOM 497 N N . ALA A 1 71 ? 1.711 29.156 5.293 1 98.81 71 ALA A N 1
ATOM 498 C CA . ALA A 1 71 ? 2.908 28.344 5.473 1 98.81 71 ALA A CA 1
ATOM 499 C C . ALA A 1 71 ? 3.254 28.203 6.953 1 98.81 71 ALA A C 1
ATOM 501 O O . ALA A 1 71 ? 3.699 27.141 7.391 1 98.81 71 ALA A O 1
ATOM 502 N N . LYS A 1 72 ? 3.07 29.25 7.707 1 98.62 72 LYS A N 1
ATOM 503 C CA . LYS A 1 72 ? 3.33 29.203 9.141 1 98.62 72 LYS A CA 1
ATOM 504 C C . LYS A 1 72 ? 2.381 28.234 9.836 1 98.62 72 LYS A C 1
ATOM 506 O O . LYS A 1 72 ? 2.789 27.484 10.734 1 98.62 72 LYS A O 1
ATOM 511 N N . ILE A 1 73 ? 1.131 28.281 9.469 1 98.81 73 ILE A N 1
ATOM 512 C CA . ILE A 1 73 ? 0.144 27.375 10.039 1 98.81 73 ILE A CA 1
ATOM 513 C C . ILE A 1 73 ? 0.508 25.938 9.703 1 98.81 73 ILE A C 1
ATOM 515 O O . ILE A 1 73 ? 0.507 25.062 10.578 1 98.81 73 ILE A O 1
ATOM 519 N N . VAL A 1 74 ? 0.842 25.688 8.445 1 98.88 74 VAL A N 1
ATOM 520 C CA . VAL A 1 74 ? 1.209 24.344 7.992 1 98.88 74 VAL A CA 1
ATOM 521 C C . VAL A 1 74 ? 2.449 23.875 8.742 1 98.88 74 VAL A C 1
ATOM 523 O O . VAL A 1 74 ? 2.518 22.719 9.172 1 98.88 74 VAL A O 1
ATOM 526 N N . ARG A 1 75 ? 3.379 24.75 8.883 1 98.88 75 ARG A N 1
ATOM 527 C CA . ARG A 1 75 ? 4.59 24.406 9.617 1 98.88 75 ARG A CA 1
ATOM 528 C C . ARG A 1 75 ? 4.262 24 11.055 1 98.88 75 ARG A C 1
ATOM 530 O O . ARG A 1 75 ? 4.816 23.031 11.57 1 98.88 75 ARG A O 1
ATOM 537 N N . GLN A 1 76 ? 3.459 24.75 11.703 1 98.69 76 GLN A N 1
ATOM 538 C CA . GLN A 1 76 ? 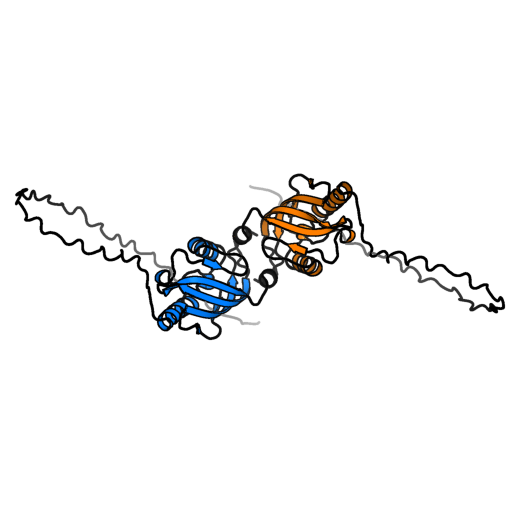3.051 24.438 13.07 1 98.69 76 GLN A CA 1
ATOM 539 C C . GLN A 1 76 ? 2.334 23.078 13.125 1 98.69 76 GLN A C 1
ATOM 541 O O . GLN A 1 76 ? 2.596 22.281 14.023 1 98.69 76 GLN A O 1
ATOM 546 N N . ASP A 1 77 ? 1.391 22.891 12.164 1 98.75 77 ASP A N 1
ATOM 547 C CA . ASP A 1 77 ? 0.698 21.609 12.094 1 98.75 77 ASP A CA 1
ATOM 548 C C . ASP A 1 77 ? 1.688 20.453 11.93 1 98.75 77 ASP A C 1
ATOM 550 O O . ASP A 1 77 ? 1.51 19.391 12.523 1 98.75 77 ASP A O 1
ATOM 554 N N . LEU A 1 78 ? 2.688 20.672 11.164 1 98.62 78 LEU A N 1
ATOM 555 C CA . LEU A 1 78 ? 3.68 19.656 10.852 1 98.62 78 LEU A CA 1
ATOM 556 C C . LEU A 1 78 ? 4.582 19.391 12.055 1 98.62 78 LEU A C 1
ATOM 558 O O . LEU A 1 78 ? 4.75 18.234 12.469 1 98.62 78 LEU A O 1
ATOM 562 N N . VAL A 1 79 ? 5.176 20.406 12.609 1 98.31 79 VAL A N 1
ATOM 563 C CA . VAL A 1 79 ? 6.238 20.281 13.602 1 98.31 79 VAL A CA 1
ATOM 564 C C . VAL A 1 79 ? 5.629 20.031 14.977 1 98.31 79 VAL A C 1
ATOM 566 O O . VAL A 1 79 ? 6.066 19.141 15.703 1 98.31 79 VAL A O 1
ATOM 569 N N . GLU A 1 80 ? 4.625 20.719 15.328 1 98.31 80 GLU A N 1
ATOM 570 C CA . GLU A 1 80 ? 4.074 20.625 16.672 1 98.31 80 GLU A CA 1
ATOM 571 C C . GLU A 1 80 ? 3.025 19.516 16.766 1 98.31 80 GLU A C 1
ATOM 573 O O . GLU A 1 80 ? 2.979 18.781 17.75 1 98.31 80 GLU A O 1
ATOM 578 N N . ARG A 1 81 ? 2.229 19.453 15.727 1 98.44 81 ARG A N 1
ATOM 579 C CA . ARG A 1 81 ? 1.105 18.531 15.82 1 98.44 81 ARG A CA 1
ATOM 580 C C . ARG A 1 81 ? 1.399 17.234 15.07 1 98.44 81 ARG A C 1
ATOM 582 O O . ARG A 1 81 ? 0.63 16.281 15.148 1 98.44 81 ARG A O 1
ATOM 589 N N . GLN A 1 82 ? 2.449 17.172 14.32 1 98.69 82 GLN A N 1
ATOM 590 C CA . GLN A 1 82 ? 2.877 15.961 13.617 1 98.69 82 GLN A CA 1
ATOM 591 C C . GLN A 1 82 ? 1.769 15.43 12.711 1 98.69 82 GLN A C 1
ATOM 593 O O . GLN A 1 82 ? 1.454 14.242 12.742 1 98.69 82 GLN A O 1
ATOM 598 N N . PHE A 1 83 ? 1.164 16.297 11.883 1 98.5 83 PHE A N 1
ATOM 599 C CA . PHE A 1 83 ? -0.136 16.016 11.289 1 98.5 83 PHE A CA 1
ATOM 600 C C . PHE A 1 83 ? -0.024 14.906 10.25 1 98.5 83 PHE A C 1
ATOM 602 O O . PHE A 1 83 ? -1.014 14.242 9.93 1 98.5 83 PHE A O 1
ATOM 609 N N . LEU A 1 84 ? 1.162 14.633 9.711 1 98.56 84 LEU A N 1
ATOM 610 C CA . LEU A 1 84 ? 1.307 13.523 8.773 1 98.56 84 LEU A CA 1
ATOM 611 C C . LEU A 1 84 ? 1.05 12.188 9.453 1 98.56 84 LEU A C 1
ATOM 613 O O . LEU A 1 84 ? 0.582 11.242 8.82 1 98.56 84 LEU A O 1
ATOM 617 N N . ALA A 1 85 ? 1.299 12.102 10.773 1 98.5 85 ALA A N 1
ATOM 618 C CA . ALA A 1 85 ? 1.125 10.875 11.539 1 98.5 85 ALA A CA 1
ATOM 619 C C . ALA A 1 85 ? -0.171 10.906 12.344 1 98.5 85 ALA A C 1
ATOM 621 O O . ALA A 1 85 ? -0.666 9.859 12.773 1 98.5 85 ALA A O 1
ATOM 622 N N . THR A 1 86 ? -0.737 12.117 12.594 1 98.62 86 THR A N 1
ATOM 623 C CA . THR A 1 86 ? -1.83 12.242 13.547 1 98.62 86 THR A CA 1
ATOM 624 C C . THR A 1 86 ? -3.104 12.719 12.859 1 98.62 86 THR A C 1
ATOM 626 O O . THR A 1 86 ? -4.191 12.648 13.43 1 98.62 86 THR A O 1
ATOM 629 N N . ALA A 1 87 ? -2.963 13.305 11.688 1 98.38 87 ALA A N 1
ATOM 630 C CA . ALA A 1 87 ? -4.035 13.953 10.938 1 98.38 87 ALA A CA 1
ATOM 631 C C . ALA A 1 87 ? -4.617 15.133 11.719 1 98.38 87 ALA A C 1
ATOM 633 O O . ALA A 1 87 ? -5.77 15.516 11.5 1 98.38 87 ALA A O 1
ATOM 634 N N . ASP A 1 88 ? -3.854 15.602 12.633 1 98.38 88 ASP A N 1
ATOM 635 C CA . ASP A 1 88 ? -4.254 16.797 13.383 1 98.38 88 ASP A CA 1
ATOM 636 C C . ASP A 1 88 ? -3.744 18.062 12.719 1 98.38 88 ASP A C 1
ATOM 638 O O . ASP A 1 88 ? -2.686 18.578 13.078 1 98.38 88 ASP A O 1
ATOM 642 N N . PHE A 1 89 ? -4.461 18.469 11.719 1 98.5 89 PHE A N 1
ATOM 643 C CA . PHE A 1 89 ? -4.125 19.703 11.023 1 98.5 89 PHE A CA 1
ATOM 644 C C . PHE A 1 89 ? -5.246 20.734 11.164 1 98.5 89 PHE A C 1
ATOM 646 O O . PHE A 1 89 ? -6.309 20.422 11.711 1 98.5 89 PHE A O 1
ATOM 653 N N . SER A 1 90 ? -4.93 21.938 10.742 1 98.56 90 SER A N 1
ATOM 654 C CA . SER A 1 90 ? -5.883 23.047 10.844 1 98.56 90 SER A CA 1
ATOM 655 C C . SER A 1 90 ? -6.941 22.953 9.75 1 98.56 90 SER A C 1
ATOM 657 O O . SER A 1 90 ? -6.707 23.375 8.617 1 98.56 90 SER A O 1
ATOM 659 N N . PRO A 1 91 ? -8.141 22.469 10.125 1 97.62 91 PRO A N 1
ATOM 660 C CA . PRO A 1 91 ? -9.148 22.25 9.078 1 97.62 91 PRO A CA 1
ATOM 661 C C . PRO A 1 91 ? -9.617 23.547 8.438 1 97.62 91 PRO A C 1
ATOM 663 O O . PRO A 1 91 ? -10.148 23.547 7.324 1 97.62 91 PRO A O 1
ATOM 666 N N . GLU A 1 92 ? -9.438 24.672 9.07 1 98.06 92 GLU A N 1
ATOM 667 C CA . GLU A 1 92 ? -9.961 25.953 8.609 1 98.06 92 GLU A CA 1
ATOM 668 C C . GLU A 1 92 ? -9.234 26.438 7.355 1 98.06 92 GLU A C 1
ATOM 670 O O . GLU A 1 92 ? -9.703 27.344 6.668 1 98.06 92 GLU A O 1
ATOM 675 N N . ILE A 1 93 ? -8.109 25.766 7.066 1 98.75 93 ILE A N 1
ATOM 676 C CA . ILE A 1 93 ? -7.398 26.234 5.879 1 98.75 93 ILE A CA 1
ATOM 677 C C . ILE A 1 93 ? -7.582 25.219 4.746 1 98.75 93 ILE A C 1
ATOM 679 O O . ILE A 1 93 ? -7 25.375 3.666 1 98.75 93 ILE A O 1
ATOM 683 N N . TYR A 1 94 ? -8.375 24.203 4.953 1 98.69 94 TYR A N 1
ATOM 684 C CA . TYR A 1 94 ? -8.656 23.188 3.939 1 98.69 94 TYR A CA 1
ATOM 685 C C . TYR A 1 94 ? -10.086 23.297 3.443 1 98.69 94 TYR A C 1
ATOM 687 O O . TYR A 1 94 ? -11.008 23.516 4.23 1 98.69 94 TYR A O 1
ATOM 695 N N . ASP A 1 95 ? -10.211 23.172 2.129 1 98.38 95 ASP A N 1
ATOM 696 C CA . ASP A 1 95 ? -11.547 23 1.572 1 98.38 95 ASP A CA 1
ATOM 697 C C . ASP A 1 95 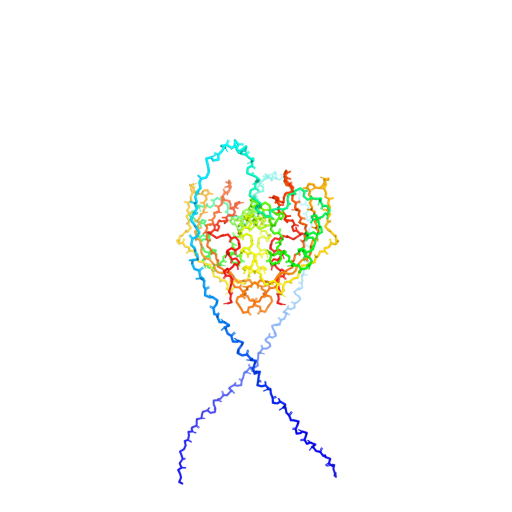? -12.164 21.688 2.021 1 98.38 95 ASP A C 1
ATOM 699 O O . ASP A 1 95 ? -11.453 20.688 2.166 1 98.38 95 ASP A O 1
ATOM 703 N N . GLU A 1 96 ? -13.43 21.609 2.186 1 97.06 96 GLU A N 1
ATOM 704 C CA . GLU A 1 96 ? -14.086 20.391 2.641 1 97.06 96 GLU A CA 1
ATOM 705 C C . GLU A 1 96 ? -13.945 19.266 1.617 1 97.06 96 GLU A C 1
ATOM 707 O O . GLU A 1 96 ? -13.953 18.078 1.976 1 97.06 96 GLU A O 1
ATOM 712 N N . SER A 1 97 ? -13.781 19.672 0.384 1 97.06 97 SER A N 1
ATOM 713 C CA . SER A 1 97 ? -13.664 18.688 -0.691 1 97.06 97 SER A CA 1
ATOM 714 C C . SER A 1 97 ? -12.203 18.391 -1.014 1 97.06 97 SER A C 1
ATOM 716 O O . SER A 1 97 ? -11.891 17.812 -2.055 1 97.06 97 SER A O 1
ATOM 718 N N . CYS A 1 98 ? -11.32 18.828 -0.15 1 98.75 98 CYS A N 1
ATOM 719 C CA . CYS A 1 98 ? -9.898 18.625 -0.39 1 98.75 98 CYS A CA 1
ATOM 720 C C . CYS A 1 98 ? -9.594 17.141 -0.566 1 98.75 98 CYS A C 1
ATOM 722 O O . CYS A 1 98 ? -10.102 16.297 0.183 1 98.75 98 CYS A O 1
ATOM 724 N N . THR A 1 99 ? -8.734 16.844 -1.52 1 98.75 99 THR A N 1
ATOM 725 C CA . THR A 1 99 ? -8.289 15.469 -1.725 1 98.75 99 THR A CA 1
ATOM 726 C C . THR A 1 99 ? -6.902 15.258 -1.124 1 98.75 99 THR A C 1
ATOM 728 O O . THR A 1 99 ? -6.035 16.125 -1.227 1 98.75 99 THR A O 1
ATOM 731 N N . PHE A 1 100 ? -6.762 14.141 -0.502 1 98.75 100 PHE A N 1
ATOM 732 C CA . PHE A 1 100 ? -5.492 13.711 0.074 1 98.75 100 PHE A CA 1
ATOM 733 C C . PHE A 1 100 ? -4.938 12.508 -0.671 1 98.75 100 PHE A C 1
ATOM 735 O O . PHE A 1 100 ? -5.535 11.43 -0.645 1 98.75 100 PHE A O 1
ATOM 742 N N . THR A 1 101 ? -3.777 12.719 -1.308 1 98.44 101 THR A N 1
ATOM 743 C CA . THR A 1 101 ? -3.225 11.68 -2.168 1 98.44 101 THR A CA 1
ATOM 744 C C . THR A 1 101 ? -1.806 11.32 -1.735 1 98.44 101 THR A C 1
ATOM 746 O O . THR A 1 101 ? -0.987 12.203 -1.473 1 98.44 101 THR A O 1
ATOM 749 N N . ASP A 1 102 ? -1.555 10.031 -1.571 1 97.62 102 ASP A N 1
ATOM 750 C CA . ASP A 1 102 ? -0.192 9.531 -1.406 1 97.62 102 ASP A CA 1
ATOM 751 C C . ASP A 1 102 ? 0.105 8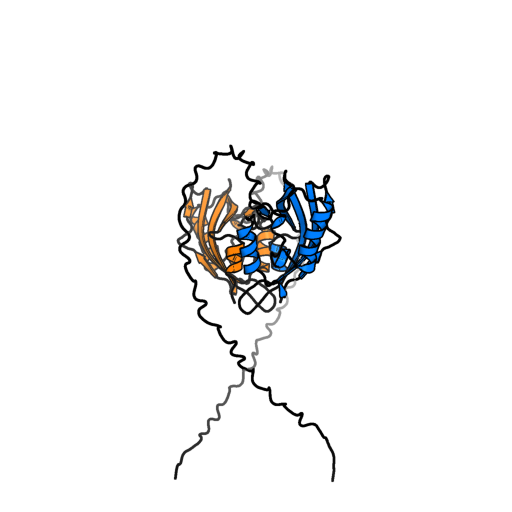.406 -2.391 1 97.62 102 ASP A C 1
ATOM 753 O O . ASP A 1 102 ? -0.546 8.297 -3.432 1 97.62 102 ASP A O 1
ATOM 757 N N . GLU A 1 103 ? 1.21 7.633 -2.139 1 96.62 103 GLU A N 1
ATOM 758 C CA . GLU A 1 103 ? 1.629 6.586 -3.066 1 96.62 103 GLU A CA 1
ATOM 759 C C . GLU A 1 103 ? 0.675 5.395 -3.021 1 96.62 103 GLU A C 1
ATOM 761 O O . GLU A 1 103 ? 0.771 4.484 -3.846 1 96.62 103 GLU A O 1
ATOM 766 N N . ILE A 1 104 ? -0.275 5.457 -2.135 1 95.12 104 ILE A N 1
ATOM 767 C CA . ILE A 1 104 ? -1.172 4.32 -1.946 1 95.12 104 ILE A CA 1
ATOM 768 C C . ILE A 1 104 ? -2.508 4.602 -2.631 1 95.12 104 ILE A C 1
ATOM 770 O O . ILE A 1 104 ? -3.014 3.768 -3.385 1 95.12 104 ILE A O 1
ATOM 774 N N . ASP A 1 105 ? -3.098 5.754 -2.336 1 93.75 105 ASP A N 1
ATOM 775 C CA . ASP A 1 105 ? -4.438 6.059 -2.83 1 93.75 105 ASP A CA 1
ATOM 776 C C . ASP A 1 105 ? -4.746 7.547 -2.705 1 93.75 105 ASP A C 1
ATOM 778 O O . ASP A 1 105 ? -3.869 8.344 -2.355 1 93.75 105 ASP A O 1
ATOM 782 N N . SER A 1 106 ? -5.961 7.891 -3.111 1 96.94 106 SER A N 1
ATOM 783 C CA . SER A 1 106 ? -6.543 9.211 -2.893 1 96.94 106 SER A CA 1
ATOM 784 C C . SER A 1 106 ? -7.762 9.133 -1.98 1 96.94 106 SER A C 1
ATOM 786 O O . SER A 1 106 ? -8.609 8.25 -2.143 1 96.94 106 SER A O 1
ATOM 788 N N . TYR A 1 107 ? -7.801 10.094 -1.086 1 97.12 107 TYR A N 1
ATOM 789 C CA . TYR A 1 107 ? -8.828 10.07 -0.052 1 97.12 107 TYR A CA 1
ATOM 790 C C . TYR A 1 107 ? -9.531 11.422 0.045 1 97.12 107 TYR A C 1
ATOM 792 O O . TYR A 1 107 ? -8.906 12.469 -0.124 1 97.12 107 TYR A O 1
ATOM 800 N N . GLN A 1 108 ? -10.781 11.281 0.394 1 97.38 108 GLN A N 1
ATOM 801 C CA . GLN A 1 108 ? -11.43 12.492 0.901 1 97.38 108 GLN A CA 1
ATOM 802 C C . GLN A 1 108 ? -10.969 12.805 2.32 1 97.38 108 GLN A C 1
ATOM 804 O O . GLN A 1 108 ? -10.492 11.922 3.037 1 97.38 108 GLN A O 1
ATOM 809 N N . LYS A 1 109 ? -11.203 14.023 2.691 1 97.62 109 LYS A N 1
ATOM 810 C 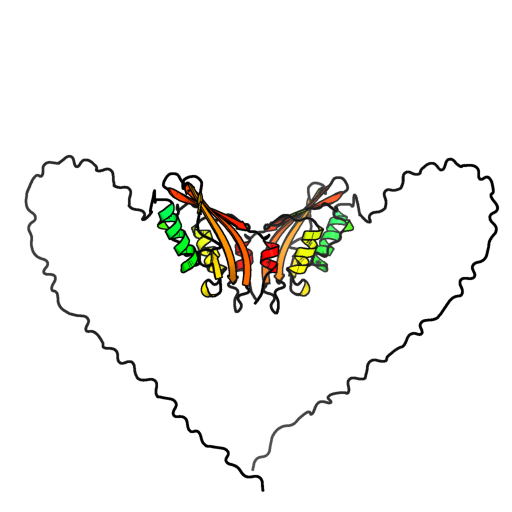CA . LYS A 1 109 ? -10.648 14.57 3.924 1 97.62 109 LYS A CA 1
ATOM 811 C C . LYS A 1 109 ? -11.031 13.719 5.129 1 97.62 109 LYS A C 1
ATOM 813 O O . LYS A 1 109 ? -10.172 13.297 5.898 1 97.62 109 LYS A O 1
ATOM 818 N N . ASP A 1 110 ? -12.297 13.406 5.305 1 96.38 110 ASP A N 1
ATOM 819 C CA . ASP A 1 110 ? -12.758 12.664 6.473 1 96.38 110 ASP A CA 1
ATOM 820 C C . ASP A 1 110 ? -12.172 11.258 6.496 1 96.38 110 ASP A C 1
ATOM 822 O O . ASP A 1 110 ? -11.812 10.75 7.559 1 96.38 110 ASP A O 1
ATOM 826 N N . LYS A 1 111 ? -12.125 10.664 5.355 1 96.19 111 LYS A N 1
ATOM 827 C CA . LYS A 1 111 ? -11.547 9.328 5.262 1 96.19 111 LYS A CA 1
ATOM 828 C C . LYS A 1 111 ? -10.055 9.344 5.578 1 96.19 111 LYS A C 1
ATOM 830 O O . LYS A 1 111 ? -9.539 8.445 6.238 1 96.19 111 LYS A O 1
ATOM 835 N N . PHE A 1 112 ? -9.375 10.297 5.07 1 97.5 112 PHE A N 1
ATOM 836 C CA . PHE A 1 112 ? -7.961 10.461 5.375 1 97.5 112 PHE A CA 1
ATOM 837 C C . PHE A 1 112 ? -7.738 10.57 6.879 1 97.5 112 PHE A C 1
ATOM 839 O O . PHE A 1 112 ? -6.859 9.914 7.43 1 97.5 112 PHE A O 1
ATOM 846 N N . ILE A 1 113 ? -8.516 11.43 7.527 1 97.81 113 ILE A N 1
ATOM 847 C CA . ILE A 1 113 ? -8.375 11.664 8.961 1 97.81 113 ILE A CA 1
ATOM 848 C C . ILE A 1 113 ? -8.648 10.375 9.727 1 97.81 113 ILE A C 1
ATOM 850 O O . ILE A 1 113 ? -7.824 9.938 10.531 1 97.81 113 ILE A O 1
ATOM 854 N N . LYS A 1 114 ? -9.75 9.719 9.461 1 97.06 114 LYS A N 1
ATOM 855 C CA . LYS A 1 114 ? -10.133 8.5 10.156 1 97.06 114 LYS A CA 1
ATOM 856 C C . LYS A 1 114 ? -9.102 7.395 9.93 1 97.06 114 LYS A C 1
ATOM 858 O O . LYS A 1 114 ? -8.703 6.703 10.867 1 97.06 114 LYS A O 1
ATOM 863 N N . GLY A 1 115 ? -8.703 7.277 8.672 1 97 115 GLY A N 1
ATOM 864 C CA . GLY A 1 115 ? -7.727 6.25 8.344 1 97 115 GLY A CA 1
ATOM 865 C C . GLY A 1 115 ? -6.383 6.469 9.016 1 97 115 GLY A C 1
ATOM 866 O O . GLY A 1 115 ? -5.809 5.539 9.586 1 97 115 GLY A O 1
ATOM 867 N N . THR A 1 116 ? -5.887 7.637 8.938 1 98.06 116 THR A N 1
ATOM 868 C CA . THR A 1 116 ? -4.598 7.949 9.547 1 98.06 116 THR A CA 1
ATOM 869 C C . THR A 1 116 ? -4.625 7.684 11.047 1 98.06 116 THR A C 1
ATOM 871 O O . THR A 1 116 ? -3.725 7.039 11.586 1 98.06 116 THR A O 1
ATOM 874 N N . LYS A 1 117 ? -5.672 8.086 11.727 1 97.88 117 LYS A N 1
ATOM 875 C CA . LYS A 1 117 ? -5.785 7.91 13.172 1 97.88 117 LYS A CA 1
ATOM 876 C C . LYS A 1 117 ? -5.922 6.434 13.539 1 97.88 117 LYS A C 1
ATOM 878 O O . LYS A 1 117 ? -5.453 6.008 14.594 1 97.88 117 LYS A O 1
ATOM 883 N N . ALA A 1 118 ? -6.535 5.754 12.664 1 97.38 118 ALA A N 1
ATOM 884 C CA . ALA A 1 118 ? -6.715 4.328 12.922 1 97.38 118 ALA A CA 1
ATOM 885 C C . ALA A 1 118 ? -5.43 3.553 12.648 1 97.38 118 ALA A C 1
ATOM 887 O O . ALA A 1 118 ? -5.129 2.576 13.344 1 97.38 118 ALA A O 1
ATOM 888 N N . LEU A 1 119 ? -4.633 3.93 11.75 1 97.38 119 LEU A N 1
ATOM 889 C CA . LEU A 1 119 ? -3.492 3.166 11.25 1 97.38 119 LEU A CA 1
ATOM 890 C C . LEU A 1 119 ? -2.256 3.422 12.109 1 97.38 119 LEU A C 1
ATOM 892 O O . LEU A 1 119 ? -1.407 2.539 12.258 1 97.38 119 LEU A O 1
ATOM 896 N N . PHE A 1 120 ? -2.18 4.609 12.633 1 98.38 120 PHE A N 1
ATOM 897 C CA . PHE A 1 120 ? -0.9 4.969 13.234 1 98.38 120 PHE A CA 1
ATOM 898 C C . PHE A 1 120 ? -1.085 5.406 14.68 1 98.38 120 PHE A C 1
ATOM 900 O O . PHE A 1 120 ? -2.092 6.027 15.023 1 98.38 120 PHE A O 1
ATOM 907 N N . VAL A 1 121 ? -0.057 5.121 15.438 1 98.19 121 VAL A N 1
ATOM 908 C CA . VAL A 1 121 ? 0.068 5.641 16.797 1 98.19 121 VAL A CA 1
ATOM 909 C C . VAL A 1 121 ? 0.869 6.941 16.781 1 98.19 121 VAL A C 1
ATOM 911 O O . VAL A 1 121 ? 2.1 6.918 16.688 1 98.19 121 VAL A O 1
ATOM 914 N N . GLY A 1 122 ? 0.143 8.023 16.922 1 98.06 122 GLY A N 1
ATOM 915 C CA . GLY A 1 122 ? 0.761 9.328 16.812 1 98.06 122 GLY A CA 1
ATOM 916 C C . GLY A 1 122 ? 1.916 9.531 17.781 1 98.06 122 GLY A C 1
ATOM 917 O O . GLY A 1 122 ? 2.971 10.039 17.391 1 98.06 122 GLY A O 1
ATOM 918 N N . SER A 1 123 ? 1.752 9.062 19.016 1 97.56 123 SER A N 1
ATOM 919 C CA . SER A 1 123 ? 2.734 9.312 20.062 1 97.56 123 SER A CA 1
ATOM 920 C C . SER A 1 123 ? 3.994 8.477 19.844 1 97.56 123 SER A C 1
ATOM 922 O O . SER A 1 123 ? 5.043 8.773 20.422 1 97.56 123 SER A O 1
ATOM 924 N N . GLU A 1 124 ? 3.875 7.449 19.031 1 98.06 124 GLU A N 1
ATOM 925 C CA . GLU A 1 124 ? 5.027 6.594 18.766 1 98.06 124 GLU A CA 1
ATOM 926 C C . GLU A 1 124 ? 5.582 6.828 17.375 1 98.06 124 GLU A C 1
ATOM 928 O O . GLU A 1 124 ? 6.535 6.168 16.953 1 98.06 124 GLU A O 1
ATOM 933 N N . SER A 1 125 ? 4.996 7.723 16.656 1 98.56 125 SER A N 1
ATOM 934 C CA . SER A 1 125 ? 5.477 8.148 15.352 1 98.56 125 SER A CA 1
ATOM 935 C C . SER A 1 125 ? 6.289 9.43 15.453 1 98.56 125 SER A C 1
ATOM 937 O O . SER A 1 125 ? 6.242 10.125 16.469 1 98.56 125 SER A O 1
ATOM 939 N N . GLN A 1 126 ? 7.086 9.664 14.422 1 98.75 126 GLN A N 1
ATOM 940 C CA . GLN A 1 126 ? 7.895 10.875 14.375 1 98.75 126 GLN A CA 1
ATOM 941 C C . GLN A 1 126 ? 7.965 11.438 12.953 1 98.75 126 GLN A C 1
ATOM 943 O O . GLN A 1 126 ? 8.352 10.727 12.023 1 98.75 126 GLN A O 1
ATOM 948 N N . VAL A 1 127 ? 7.555 12.664 12.859 1 98.69 127 VAL A N 1
ATOM 949 C CA . VAL A 1 127 ? 7.621 13.375 11.586 1 98.69 127 VAL A CA 1
ATOM 950 C C . VAL A 1 127 ? 8.672 14.477 11.664 1 98.69 127 VAL A C 1
ATOM 952 O O . VAL A 1 127 ? 8.648 15.297 12.586 1 98.69 127 VAL A O 1
ATOM 955 N N . ASN A 1 128 ? 9.555 14.508 10.703 1 98.75 128 ASN A N 1
ATOM 956 C CA . ASN A 1 128 ? 10.578 15.539 10.625 1 98.75 128 ASN A CA 1
ATOM 957 C C . ASN A 1 128 ? 10.43 16.391 9.359 1 98.75 128 ASN A C 1
ATOM 959 O O . ASN A 1 128 ? 10.43 15.852 8.25 1 98.75 128 ASN A O 1
ATOM 963 N N . LEU A 1 129 ? 10.273 17.656 9.578 1 98.75 129 LEU A N 1
ATOM 964 C CA . LEU A 1 129 ? 10.359 18.609 8.477 1 98.75 129 LEU A CA 1
ATOM 965 C C . LEU A 1 129 ? 11.805 18.781 8.016 1 98.75 129 LEU A C 1
ATOM 967 O O . LEU A 1 129 ? 12.688 19.109 8.82 1 98.75 129 LEU A O 1
ATOM 971 N N . VAL A 1 130 ? 12.039 18.5 6.793 1 98.5 130 VAL A N 1
ATOM 972 C CA . VAL A 1 130 ? 13.359 18.734 6.207 1 98.5 130 VAL A CA 1
ATOM 973 C C . VAL A 1 130 ? 13.375 20.078 5.484 1 98.5 130 VAL A C 1
ATOM 975 O O . VAL A 1 130 ? 12.719 20.234 4.453 1 98.5 130 VAL A O 1
ATOM 978 N N . GLY A 1 131 ? 14.172 20.984 6.004 1 98 131 GLY A N 1
ATOM 979 C CA . GLY A 1 131 ? 14.062 22.344 5.508 1 98 131 GLY A CA 1
ATOM 980 C C . GLY A 1 131 ? 12.875 23.094 6.074 1 98 131 GLY A C 1
ATOM 981 O O . GLY A 1 131 ? 12.68 23.125 7.293 1 98 131 GLY A O 1
ATOM 982 N N . ASP A 1 132 ? 12.156 23.797 5.16 1 98.44 132 ASP A N 1
ATOM 983 C CA . ASP A 1 132 ? 11 24.578 5.586 1 98.44 132 ASP A CA 1
ATOM 984 C C . ASP A 1 132 ? 9.844 24.438 4.598 1 98.44 132 ASP A C 1
ATOM 986 O O . ASP A 1 132 ? 9.961 23.719 3.598 1 98.44 132 ASP A O 1
ATOM 990 N N . VAL A 1 133 ? 8.719 25.031 4.957 1 98.88 133 VAL A N 1
ATOM 991 C CA . VAL A 1 133 ? 7.586 25.078 4.039 1 98.88 133 VAL A CA 1
ATOM 992 C C . VAL A 1 133 ? 7.789 26.188 3.012 1 98.88 133 VAL A C 1
ATOM 994 O O . VAL A 1 133 ? 7.895 27.359 3.369 1 98.88 133 VAL A O 1
ATOM 997 N N . GLU A 1 134 ? 7.781 25.828 1.76 1 98.75 134 GLU A N 1
ATOM 998 C CA . GLU A 1 134 ? 8.078 26.781 0.693 1 98.75 134 GLU A CA 1
ATOM 999 C C . GLU A 1 134 ? 6.797 27.25 0.007 1 98.75 134 GLU A C 1
ATOM 1001 O O . GLU A 1 134 ? 5.871 26.469 -0.203 1 98.75 134 GLU A O 1
ATOM 1006 N N . VAL A 1 135 ? 6.809 28.516 -0.269 1 98.62 135 VAL A N 1
ATOM 1007 C CA . VAL A 1 135 ? 5.734 29.094 -1.064 1 98.62 135 VAL A CA 1
ATOM 1008 C C . VAL A 1 135 ? 6.133 29.109 -2.539 1 98.62 135 VAL A C 1
ATOM 1010 O O . VAL A 1 135 ? 7.156 29.688 -2.906 1 98.62 135 VAL A O 1
ATOM 1013 N N . LEU A 1 136 ? 5.332 28.422 -3.311 1 98.62 136 LEU A N 1
ATOM 1014 C CA . LEU A 1 136 ? 5.668 28.281 -4.723 1 98.62 136 LEU A CA 1
ATOM 1015 C C . LEU A 1 136 ? 4.574 28.875 -5.605 1 98.62 136 LEU A C 1
ATOM 1017 O O . LEU A 1 136 ? 3.441 29.078 -5.152 1 98.62 136 LEU A O 1
ATOM 1021 N N . GLU A 1 137 ? 4.988 29.219 -6.82 1 98.38 137 GLU A N 1
ATOM 1022 C CA . GLU A 1 137 ? 4.07 29.672 -7.859 1 98.38 137 GLU A CA 1
ATOM 1023 C C . GLU A 1 137 ? 3.211 30.828 -7.375 1 98.38 137 GLU A C 1
ATOM 1025 O O . GLU A 1 137 ? 1.986 30.797 -7.504 1 98.38 137 GLU A O 1
ATOM 1030 N N . GLY A 1 138 ? 3.768 31.797 -6.77 1 96.75 138 GLY A N 1
ATOM 1031 C CA . GLY A 1 138 ? 3.086 33 -6.34 1 96.75 138 GLY A CA 1
ATOM 1032 C C . GLY A 1 138 ? 2.064 32.75 -5.246 1 96.75 138 GLY A C 1
ATOM 1033 O O . GLY A 1 138 ? 1.073 33.5 -5.141 1 96.75 138 GLY A O 1
ATOM 1034 N N . GLY A 1 139 ? 2.25 31.672 -4.52 1 97.94 139 GLY A N 1
ATOM 1035 C CA . GLY A 1 139 ? 1.366 31.406 -3.396 1 97.94 139 GLY A CA 1
ATOM 1036 C C . GLY A 1 139 ? 0.291 30.375 -3.721 1 97.94 139 GLY A C 1
ATOM 1037 O O . GLY A 1 139 ? -0.513 30.016 -2.857 1 97.94 139 GLY A O 1
ATOM 1038 N N . LYS A 1 140 ? 0.256 29.844 -4.902 1 98.38 140 LYS A N 1
ATOM 1039 C CA . LYS A 1 140 ? -0.75 28.859 -5.309 1 98.38 140 LYS A CA 1
ATOM 1040 C C . LYS A 1 140 ? -0.428 27.469 -4.75 1 98.38 140 LYS A C 1
ATOM 1042 O O . LYS A 1 140 ? -1.303 26.609 -4.676 1 98.38 140 LYS A O 1
ATOM 1047 N N . LYS A 1 141 ? 0.869 27.281 -4.414 1 98.88 141 LYS A N 1
ATOM 1048 C CA . LYS A 1 141 ? 1.305 26 -3.861 1 98.88 141 LYS A CA 1
ATOM 1049 C C . LYS A 1 141 ? 2.205 26.203 -2.646 1 98.88 141 LYS A C 1
ATOM 1051 O O . LYS A 1 141 ? 2.982 27.156 -2.6 1 98.88 141 LYS A O 1
ATOM 1056 N N . LEU A 1 142 ? 1.99 25.391 -1.683 1 98.94 142 LEU A N 1
ATOM 1057 C CA . LEU A 1 142 ? 2.955 25.203 -0.605 1 98.94 142 LEU A CA 1
ATOM 1058 C C . LEU A 1 142 ? 3.609 23.828 -0.704 1 98.94 142 LEU A C 1
ATOM 1060 O O . LEU A 1 142 ? 2.939 22.828 -1.009 1 98.94 142 LEU A O 1
ATOM 1064 N N . GLN A 1 143 ? 4.855 23.734 -0.458 1 98.94 143 GLN A N 1
ATOM 1065 C CA . GLN A 1 143 ? 5.578 22.484 -0.577 1 98.94 143 GLN A CA 1
ATOM 1066 C C . GLN A 1 143 ? 6.602 22.328 0.545 1 98.94 143 GLN A C 1
ATOM 1068 O O . GLN A 1 143 ? 7.23 23.297 0.96 1 98.94 143 GLN A O 1
ATOM 1073 N N . PHE A 1 144 ? 6.801 21.125 0.986 1 98.94 144 PHE A N 1
ATOM 1074 C CA . PHE A 1 144 ? 7.828 20.844 1.976 1 98.94 144 PHE A CA 1
ATOM 1075 C C . PHE A 1 144 ? 8.336 19.406 1.825 1 98.94 144 PHE A C 1
ATOM 1077 O O . PHE A 1 144 ? 7.637 18.547 1.288 1 98.94 144 PHE A O 1
ATOM 1084 N N . ARG A 1 145 ? 9.531 19.172 2.236 1 98.88 145 ARG A N 1
ATOM 1085 C CA . ARG A 1 145 ? 10.117 17.844 2.348 1 98.88 145 ARG A CA 1
ATOM 1086 C C . ARG A 1 145 ? 9.977 17.297 3.768 1 98.88 145 ARG A C 1
ATOM 1088 O O . ARG A 1 145 ? 10.094 18.062 4.738 1 98.88 145 ARG A O 1
ATOM 1095 N N . PHE A 1 146 ? 9.75 16 3.824 1 98.88 146 PHE A N 1
ATOM 1096 C CA . PHE A 1 146 ? 9.586 15.383 5.133 1 98.88 146 PHE A CA 1
ATOM 1097 C C . PHE A 1 146 ? 10.336 14.055 5.203 1 98.88 146 PHE A C 1
ATOM 1099 O O . PHE A 1 146 ? 10.664 13.469 4.172 1 98.88 146 PHE A O 1
ATOM 1106 N N . ALA A 1 147 ? 10.734 13.648 6.375 1 98.88 147 ALA A N 1
ATOM 1107 C CA . ALA A 1 147 ? 11.148 12.305 6.77 1 98.88 147 ALA A CA 1
ATOM 1108 C C . ALA A 1 147 ? 10.375 11.836 8 1 98.88 147 ALA A C 1
ATOM 1110 O O . ALA A 1 147 ? 10.242 12.578 8.977 1 98.88 147 ALA A O 1
ATOM 1111 N N . GLU A 1 148 ? 9.797 10.586 7.867 1 98.69 148 GLU A N 1
ATOM 1112 C CA . GLU A 1 148 ? 8.984 10.195 9.016 1 98.69 148 GLU A CA 1
ATOM 1113 C C . GLU A 1 148 ? 9.148 8.711 9.336 1 98.69 148 GLU A C 1
ATOM 1115 O O . GLU A 1 148 ? 9.57 7.93 8.484 1 98.69 148 GLU A O 1
ATOM 1120 N N . THR A 1 149 ? 9.047 8.414 10.578 1 98.75 149 THR A N 1
ATOM 1121 C CA . THR A 1 149 ? 8.82 7.078 11.117 1 98.75 149 THR A CA 1
ATOM 1122 C C . THR A 1 149 ? 7.379 6.93 11.609 1 98.75 149 THR A C 1
ATOM 1124 O O . THR A 1 149 ? 6.922 7.699 12.453 1 98.75 149 THR A O 1
ATOM 1127 N N . LEU A 1 150 ? 6.672 5.973 11.023 1 98.5 150 LEU A N 1
ATOM 1128 C CA . LEU A 1 150 ? 5.277 5.742 11.375 1 98.5 150 LEU A CA 1
ATOM 1129 C C . LEU A 1 150 ? 5.117 4.43 12.133 1 98.5 150 LEU A C 1
ATOM 1131 O O . LEU A 1 150 ? 5.59 3.387 11.688 1 98.5 150 LEU A O 1
ATOM 1135 N N . ALA A 1 151 ? 4.473 4.516 13.258 1 98.06 151 ALA A N 1
ATOM 1136 C CA . ALA A 1 151 ? 4.148 3.336 14.055 1 98.06 151 ALA A CA 1
ATOM 1137 C C . ALA A 1 151 ? 2.742 2.834 13.734 1 98.06 151 ALA A C 1
ATOM 1139 O O . ALA A 1 151 ? 1.755 3.523 14.008 1 98.06 151 ALA A O 1
ATOM 1140 N N . PHE A 1 152 ? 2.678 1.663 13.281 1 96.94 152 PHE A N 1
ATOM 1141 C CA . PHE A 1 152 ? 1.364 1.085 13.023 1 96.94 152 PHE A CA 1
ATOM 1142 C C . PHE A 1 152 ? 0.641 0.777 14.328 1 96.94 152 PHE A C 1
ATOM 1144 O O . PHE A 1 152 ? 1.26 0.332 15.297 1 96.94 152 PHE A O 1
ATOM 1151 N N . ASN A 1 153 ? -0.625 0.932 14.25 1 95.88 153 ASN A N 1
ATOM 1152 C CA . ASN A 1 153 ? -1.464 0.688 15.414 1 95.88 153 ASN A CA 1
ATOM 1153 C C . ASN A 1 153 ? -1.999 -0.742 15.43 1 95.88 153 ASN A C 1
ATOM 1155 O O . ASN A 1 153 ? -3.211 -0.955 15.5 1 95.88 153 ASN A O 1
ATOM 1159 N N . PHE A 1 154 ? -1.092 -1.753 15.469 1 92.25 154 PHE A N 1
ATOM 1160 C CA . PHE A 1 154 ? -1.523 -3.137 15.617 1 92.25 154 PHE A CA 1
ATOM 1161 C C . PHE A 1 154 ? -1.727 -3.482 17.094 1 92.25 154 PHE A C 1
ATOM 1163 O O . PHE A 1 154 ? -1.055 -2.928 17.969 1 92.25 154 PHE A O 1
ATOM 1170 N N . PRO A 1 155 ? -2.682 -4.453 17.375 1 89.38 155 PRO A N 1
ATOM 1171 C CA . PRO A 1 155 ? -2.891 -4.836 18.766 1 89.38 155 PRO A CA 1
ATOM 1172 C C . PRO A 1 155 ? -1.612 -5.328 19.438 1 89.38 155 PRO A C 1
ATOM 1174 O O . PRO A 1 155 ? -0.876 -6.133 18.859 1 89.38 155 PRO A O 1
ATOM 1177 N N . LEU A 1 156 ? -1.277 -4.82 20.5 1 86.25 156 LEU A N 1
ATOM 1178 C CA . LEU A 1 156 ? -0.219 -5.258 21.406 1 86.25 156 LEU A CA 1
ATOM 1179 C C . LEU A 1 156 ? 1.151 -4.848 20.875 1 86.25 156 LEU A C 1
ATOM 1181 O O . LEU A 1 156 ? 2.129 -4.812 21.625 1 86.25 156 LEU A O 1
ATOM 1185 N N . ILE A 1 157 ? 1.229 -4.586 19.562 1 88.25 157 ILE A N 1
ATOM 1186 C CA . ILE A 1 157 ? 2.525 -4.215 19.016 1 88.25 157 ILE A CA 1
ATOM 1187 C C . ILE A 1 157 ? 2.355 -3.059 18.031 1 88.25 157 ILE A C 1
ATOM 1189 O O . ILE A 1 157 ? 1.325 -2.955 17.359 1 88.25 157 ILE A O 1
ATOM 1193 N N . HIS A 1 158 ? 3.43 -2.262 17.891 1 95.5 158 HIS A N 1
ATOM 1194 C CA . HIS A 1 158 ? 3.4 -1.12 16.984 1 95.5 158 HIS A CA 1
ATOM 1195 C C . HIS A 1 158 ? 4.637 -1.094 16.094 1 95.5 158 HIS A C 1
ATOM 1197 O O . HIS A 1 158 ? 5.527 -0.262 16.281 1 95.5 158 HIS A O 1
ATOM 1203 N N . PRO A 1 159 ? 4.676 -1.988 15.109 1 94.56 159 PRO A N 1
ATOM 1204 C CA . PRO A 1 159 ? 5.832 -1.93 14.219 1 94.56 159 PRO A CA 1
ATOM 1205 C C . PRO A 1 159 ? 5.977 -0.575 13.523 1 94.56 159 PRO A C 1
ATOM 1207 O O . PRO A 1 159 ? 4.973 0.088 13.242 1 94.56 159 PRO A O 1
ATOM 1210 N N . LYS A 1 160 ? 7.195 -0.192 13.258 1 96.88 160 LYS A N 1
ATOM 1211 C CA . LYS A 1 160 ? 7.477 1.121 12.68 1 96.88 160 LYS A CA 1
ATOM 1212 C C . LYS A 1 160 ? 8.039 0.994 11.273 1 96.88 160 LYS A C 1
ATOM 1214 O O . LYS A 1 160 ? 8.836 0.096 10.992 1 96.88 160 LYS A O 1
ATOM 1219 N N . VAL A 1 161 ? 7.602 1.82 10.453 1 97.44 161 VAL A N 1
ATOM 1220 C CA . VAL A 1 161 ? 8.172 1.94 9.117 1 97.44 161 VAL A CA 1
ATOM 1221 C C . VAL A 1 161 ? 8.727 3.35 8.914 1 97.44 161 VAL A C 1
ATOM 1223 O O . VAL A 1 161 ? 8.297 4.293 9.586 1 97.44 161 VAL A O 1
ATOM 1226 N N . THR A 1 162 ? 9.688 3.514 7.992 1 98.31 162 THR A N 1
ATOM 1227 C CA . THR A 1 162 ? 10.281 4.816 7.711 1 98.31 162 THR A CA 1
ATOM 1228 C C . THR A 1 162 ? 10.094 5.191 6.242 1 98.31 162 THR A C 1
ATOM 1230 O O . THR A 1 162 ? 10.188 4.336 5.363 1 98.31 162 THR A O 1
ATOM 1233 N N . LEU A 1 163 ? 9.797 6.402 6.008 1 98.62 163 LEU A N 1
ATOM 1234 C CA . LEU A 1 163 ? 9.703 6.93 4.652 1 98.62 163 LEU A CA 1
ATOM 1235 C C . LEU A 1 163 ? 10.047 8.414 4.621 1 98.62 163 LEU A C 1
ATOM 1237 O O . LEU A 1 163 ? 10.047 9.078 5.66 1 98.62 163 LEU A O 1
ATOM 1241 N N . SER A 1 164 ? 10.422 8.922 3.486 1 98.88 164 SER A N 1
ATOM 1242 C CA . SER A 1 164 ? 10.648 10.328 3.191 1 98.88 164 SER A CA 1
ATOM 1243 C C . SER A 1 164 ? 10.023 10.727 1.856 1 98.88 164 SER A C 1
ATOM 1245 O O . SER A 1 164 ? 9.656 9.859 1.061 1 98.88 164 SER A O 1
ATOM 1247 N N . GLY A 1 165 ? 9.805 12 1.711 1 98.88 165 GLY A N 1
ATOM 1248 C CA . GLY A 1 165 ? 9.219 12.461 0.458 1 98.88 165 GLY A CA 1
ATOM 1249 C C . GLY A 1 165 ? 8.922 13.945 0.444 1 98.88 165 GLY A C 1
ATOM 1250 O O . GLY A 1 165 ? 9.461 14.703 1.253 1 98.88 165 GLY A O 1
ATOM 1251 N N . THR A 1 166 ? 8.156 14.352 -0.538 1 98.94 166 THR A N 1
ATOM 1252 C CA . THR A 1 166 ? 7.719 15.727 -0.731 1 98.94 166 THR A CA 1
ATOM 1253 C C . THR A 1 166 ? 6.199 15.828 -0.678 1 98.94 166 THR A C 1
ATOM 1255 O O . THR A 1 166 ? 5.496 15 -1.272 1 98.94 166 THR A O 1
ATOM 1258 N N . CYS A 1 167 ? 5.734 16.734 0.09 1 98.94 167 CYS A N 1
ATOM 1259 C CA . CYS A 1 167 ? 4.301 17.016 0.128 1 98.94 167 CYS A CA 1
ATOM 1260 C C . CYS A 1 167 ? 3.996 18.359 -0.522 1 98.94 167 CYS A C 1
ATOM 1262 O O . CYS A 1 167 ? 4.652 19.359 -0.228 1 98.94 167 CYS A O 1
ATOM 1264 N N . THR A 1 168 ? 3.031 18.359 -1.385 1 98.94 168 THR A N 1
ATOM 1265 C CA . THR A 1 168 ? 2.578 19.578 -2.053 1 98.94 168 THR A CA 1
ATOM 1266 C C . THR A 1 168 ? 1.123 19.875 -1.705 1 98.94 168 THR A C 1
ATOM 1268 O O . THR A 1 168 ? 0.261 19 -1.814 1 98.94 168 THR A O 1
ATOM 1271 N N . LEU A 1 169 ? 0.895 21.062 -1.28 1 98.94 169 LEU A N 1
ATOM 1272 C CA . LEU A 1 169 ? -0.445 21.562 -1.015 1 98.94 169 LEU A CA 1
ATOM 1273 C C . LEU A 1 169 ? -0.854 22.594 -2.066 1 98.94 169 LEU A C 1
ATOM 1275 O O . LEU A 1 169 ? -0.167 23.609 -2.258 1 98.94 169 LEU A O 1
ATOM 1279 N N . THR A 1 170 ? -1.966 22.359 -2.727 1 98.94 170 THR A N 1
ATOM 1280 C CA . THR A 1 170 ? -2.445 23.266 -3.771 1 98.94 170 THR A CA 1
ATOM 1281 C C . THR A 1 170 ? -3.629 24.094 -3.275 1 98.94 170 THR A C 1
ATOM 1283 O O . THR A 1 170 ? -4.562 23.547 -2.68 1 98.94 170 THR A O 1
ATOM 1286 N N . ARG A 1 171 ? -3.541 25.328 -3.562 1 98.81 171 ARG A N 1
ATOM 1287 C CA . ARG A 1 171 ? -4.602 26.234 -3.139 1 98.81 171 ARG A CA 1
ATOM 1288 C C . ARG A 1 171 ? -5.57 26.516 -4.285 1 98.81 171 ARG A C 1
ATOM 1290 O O . ARG A 1 171 ? -5.156 26.656 -5.434 1 98.81 171 ARG A O 1
ATOM 1297 N N . GLY A 1 172 ? -6.805 26.609 -3.908 1 98.44 172 GLY A N 1
ATOM 1298 C CA . GLY A 1 172 ? -7.832 26.953 -4.883 1 98.44 172 GLY A CA 1
ATOM 1299 C C . GLY A 1 172 ? -8.055 28.453 -5.012 1 98.44 172 GLY A C 1
ATOM 1300 O O . GLY A 1 172 ? -7.266 29.25 -4.504 1 98.44 172 GLY A O 1
ATOM 1301 N N . GLU A 1 173 ? -9.125 28.766 -5.68 1 96.69 173 GLU A N 1
ATOM 1302 C CA . GLU A 1 173 ? -9.422 30.141 -6.031 1 96.69 173 GLU A CA 1
ATOM 1303 C C . GLU A 1 173 ? -9.672 30.984 -4.785 1 96.69 173 GLU A C 1
ATOM 1305 O O . GLU A 1 173 ? -9.336 32.188 -4.758 1 96.69 173 GLU A O 1
ATOM 1310 N N . ASP A 1 174 ? -10.25 30.453 -3.775 1 97.19 174 ASP A N 1
ATOM 1311 C CA . ASP A 1 174 ? -10.547 31.234 -2.58 1 97.19 174 ASP A CA 1
ATOM 1312 C C . ASP A 1 174 ? -9.422 31.109 -1.554 1 97.19 174 ASP A C 1
ATOM 1314 O O . ASP A 1 174 ? -9.594 31.5 -0.395 1 97.19 174 ASP A O 1
ATOM 1318 N N . GLY A 1 175 ? -8.398 30.422 -1.974 1 98.19 175 GLY A N 1
ATOM 1319 C CA . GLY A 1 175 ? -7.199 30.406 -1.15 1 98.19 175 GLY A CA 1
ATOM 1320 C C . GLY A 1 175 ? -7.137 29.203 -0.219 1 98.19 175 GLY A C 1
ATOM 1321 O O . GLY A 1 175 ? -6.133 28.984 0.462 1 98.19 175 GLY A O 1
ATOM 1322 N N . LEU A 1 176 ? -8.172 28.375 -0.084 1 98.75 176 LEU A N 1
ATOM 1323 C CA . LEU A 1 176 ? -8.148 27.156 0.725 1 98.75 176 LEU A CA 1
ATOM 1324 C C . LEU A 1 176 ? -7.363 26.047 0.025 1 98.75 176 LEU A C 1
ATOM 1326 O O . LEU A 1 176 ? -7.238 26.062 -1.201 1 98.75 176 LEU A O 1
ATOM 1330 N N . ILE A 1 177 ? -6.809 25.172 0.824 1 98.88 177 ILE A N 1
ATOM 1331 C CA . ILE A 1 177 ? -6.125 24.016 0.245 1 98.88 177 ILE A CA 1
ATOM 1332 C C . ILE A 1 177 ? -7.145 23.047 -0.342 1 98.88 177 ILE A C 1
ATOM 1334 O O . ILE A 1 177 ? -8.062 22.609 0.354 1 98.88 177 ILE A O 1
ATOM 1338 N N . VAL A 1 178 ? -6.961 22.703 -1.613 1 98.88 178 VAL A N 1
ATOM 1339 C CA . VAL A 1 178 ? -7.926 21.844 -2.293 1 98.88 178 VAL A CA 1
ATOM 1340 C C . VAL A 1 178 ? -7.289 20.5 -2.619 1 98.88 178 VAL A C 1
ATOM 1342 O O . VAL A 1 178 ? -7.984 19.531 -2.957 1 98.88 178 VAL A O 1
ATOM 1345 N N . ALA A 1 179 ? -5.996 20.422 -2.527 1 98.94 179 ALA A N 1
ATOM 1346 C CA . ALA A 1 179 ? -5.316 19.172 -2.811 1 98.94 179 ALA A CA 1
ATOM 1347 C C . ALA A 1 179 ? -4.047 19.031 -1.976 1 98.94 179 ALA A C 1
ATOM 1349 O O . ALA A 1 179 ? -3.236 19.953 -1.907 1 98.94 179 ALA A O 1
ATOM 1350 N N . TYR A 1 180 ? -3.943 17.953 -1.307 1 98.88 180 TYR A N 1
ATOM 1351 C CA . TYR A 1 180 ? -2.779 17.438 -0.597 1 98.88 180 TYR A CA 1
ATOM 1352 C C . TYR A 1 180 ? -2.158 16.266 -1.346 1 98.88 180 TYR A C 1
ATOM 1354 O O . TYR A 1 180 ? -2.834 15.281 -1.623 1 98.88 180 TYR A O 1
ATOM 1362 N N . ARG A 1 181 ? -0.863 16.375 -1.748 1 98.88 181 ARG A N 1
ATOM 1363 C CA . ARG A 1 181 ? -0.222 15.289 -2.482 1 98.88 181 ARG A CA 1
ATOM 1364 C C . ARG A 1 181 ? 1.153 14.969 -1.903 1 98.88 181 ARG A C 1
ATOM 1366 O O . ARG A 1 181 ? 2.023 15.844 -1.851 1 98.88 181 ARG A O 1
ATOM 1373 N N . GLU A 1 182 ? 1.329 13.703 -1.559 1 98.69 182 GLU A N 1
ATOM 1374 C CA . GLU A 1 182 ? 2.658 13.211 -1.207 1 98.69 182 GLU A CA 1
ATOM 1375 C C . GLU A 1 182 ? 3.295 12.461 -2.373 1 98.69 182 GLU A C 1
ATOM 1377 O O . GLU A 1 182 ? 2.617 11.719 -3.086 1 98.69 182 GLU A O 1
ATOM 1382 N N . LYS A 1 183 ? 4.547 12.711 -2.557 1 98.62 183 LYS A N 1
ATOM 1383 C CA . LYS A 1 183 ? 5.43 11.883 -3.379 1 98.62 183 LYS A CA 1
ATOM 1384 C C . LYS A 1 183 ? 6.566 11.305 -2.547 1 98.62 183 LYS A C 1
ATOM 1386 O O . LYS A 1 183 ? 7.43 12.039 -2.062 1 98.62 183 LYS A O 1
ATOM 1391 N N . TRP A 1 184 ? 6.59 10 -2.414 1 98.69 184 TRP A N 1
ATOM 1392 C CA . TRP A 1 184 ? 7.574 9.352 -1.561 1 98.69 184 TRP A CA 1
ATOM 1393 C C . TRP A 1 184 ? 8.867 9.078 -2.326 1 98.69 184 TRP A C 1
ATOM 1395 O O . TRP A 1 184 ? 8.836 8.828 -3.535 1 98.69 184 TRP A O 1
ATOM 1405 N N . ASP A 1 185 ? 9.977 9.125 -1.628 1 98.69 185 ASP A N 1
ATOM 1406 C CA . ASP A 1 185 ? 11.266 8.75 -2.203 1 98.69 185 ASP A CA 1
ATOM 1407 C C . ASP A 1 185 ? 11.367 7.234 -2.383 1 98.69 185 ASP A C 1
ATOM 1409 O O . ASP A 1 185 ? 12.18 6.754 -3.17 1 98.69 185 ASP A O 1
ATOM 1413 N N . GLN A 1 186 ? 10.578 6.465 -1.682 1 98 186 GLN A N 1
ATOM 1414 C CA . GLN A 1 186 ? 10.547 5.004 -1.7 1 98 186 GLN A CA 1
ATOM 1415 C C . GLN A 1 186 ? 9.242 4.492 -2.312 1 98 186 GLN A C 1
ATOM 1417 O O . GLN A 1 186 ? 8.203 5.145 -2.213 1 98 186 GLN A O 1
ATOM 1422 N N . SER A 1 187 ? 9.328 3.318 -2.881 1 95.06 187 SER A N 1
ATOM 1423 C CA . SER A 1 187 ? 8.094 2.627 -3.236 1 95.06 187 SER A CA 1
ATOM 1424 C C . SER A 1 187 ? 7.375 2.104 -1.996 1 95.06 187 SER A C 1
ATOM 1426 O O . SER A 1 187 ? 7.973 2.002 -0.923 1 95.06 187 SER A O 1
ATOM 1428 N N . VAL A 1 188 ? 6.102 1.796 -2.162 1 95.19 188 VAL A N 1
ATOM 1429 C CA . VAL A 1 188 ? 5.305 1.304 -1.044 1 95.19 188 VAL A CA 1
ATOM 1430 C C . VAL A 1 188 ? 5.941 0.036 -0.476 1 95.19 188 VAL A C 1
ATOM 1432 O O . VAL A 1 188 ? 6.141 -0.077 0.736 1 95.19 188 VAL A O 1
ATOM 1435 N N . PRO A 1 189 ? 6.43 -0.977 -1.295 1 93.56 189 PRO A N 1
ATOM 1436 C CA . PRO A 1 189 ? 7.07 -2.162 -0.722 1 93.56 189 PRO A CA 1
ATOM 1437 C C . PRO A 1 189 ? 8.367 -1.833 0.018 1 93.56 189 PRO A C 1
ATOM 1439 O O . PRO A 1 189 ? 8.664 -2.445 1.046 1 93.56 189 PRO A O 1
ATOM 1442 N N . GLU A 1 190 ? 9.109 -0.915 -0.503 1 95.62 190 GLU A N 1
ATOM 1443 C CA . GLU A 1 190 ? 10.336 -0.509 0.181 1 95.62 190 GLU A CA 1
ATOM 1444 C C . GLU A 1 190 ? 10.031 0.056 1.565 1 95.62 190 GLU A C 1
ATOM 1446 O O . GLU A 1 190 ? 10.766 -0.203 2.521 1 95.62 190 GLU A O 1
ATOM 1451 N N . VAL A 1 191 ? 8.938 0.841 1.684 1 97.38 191 VAL A N 1
ATOM 1452 C CA . VAL A 1 191 ? 8.531 1.386 2.975 1 97.38 191 VAL A CA 1
ATOM 1453 C C . VAL A 1 191 ? 8.141 0.248 3.914 1 97.38 191 VAL A C 1
ATOM 1455 O O . VAL A 1 191 ? 8.578 0.205 5.066 1 97.38 191 VAL A O 1
ATOM 1458 N N . LEU A 1 192 ? 7.371 -0.662 3.42 1 94.94 192 LEU A N 1
ATOM 1459 C CA . LEU A 1 192 ? 6.941 -1.78 4.254 1 94.94 192 LEU A CA 1
ATOM 1460 C C . LEU A 1 192 ? 8.133 -2.631 4.68 1 94.94 192 LEU A C 1
ATOM 1462 O O . LEU A 1 192 ? 8.18 -3.119 5.809 1 94.94 192 LEU A O 1
ATOM 1466 N N . LEU A 1 193 ? 9.172 -2.771 3.842 1 93.81 193 LEU A N 1
ATOM 1467 C CA . LEU A 1 193 ? 10.352 -3.574 4.129 1 93.81 193 LEU A CA 1
ATOM 1468 C C . LEU A 1 193 ? 11.227 -2.9 5.184 1 93.81 193 LEU A C 1
ATOM 1470 O O . LEU A 1 193 ? 12.086 -3.543 5.785 1 93.81 193 LEU A O 1
ATOM 1474 N N . SER A 1 194 ? 11 -1.695 5.375 1 95.5 194 SER A N 1
ATOM 1475 C CA . SER A 1 194 ? 11.766 -0.99 6.402 1 95.5 194 SER A CA 1
ATOM 1476 C C . SER A 1 194 ? 11.234 -1.312 7.801 1 95.5 194 SER A C 1
ATOM 1478 O O . SER A 1 194 ? 11.805 -0.865 8.797 1 95.5 194 SER A O 1
ATOM 1480 N N . GLY A 1 195 ? 10.172 -2.025 7.871 1 94.06 195 GLY A N 1
ATOM 1481 C CA . GLY A 1 195 ? 9.508 -2.318 9.133 1 94.06 195 GLY A CA 1
ATOM 1482 C C . GLY A 1 195 ? 10.445 -2.875 10.188 1 94.06 195 GLY A C 1
ATOM 1483 O O . GLY A 1 195 ? 11.281 -3.729 9.891 1 94.06 195 GLY A O 1
ATOM 1484 N N . ARG A 1 196 ? 10.234 -2.285 11.414 1 91.12 196 ARG A N 1
ATOM 1485 C CA . ARG A 1 196 ? 11.031 -2.699 12.57 1 91.12 196 ARG A CA 1
ATOM 1486 C C . ARG A 1 196 ? 10.25 -2.492 13.867 1 91.12 196 ARG A C 1
ATOM 1488 O O . ARG A 1 196 ? 9.211 -1.832 13.875 1 91.12 196 ARG A O 1
ATOM 1495 N N . LEU A 1 197 ? 10.812 -3.096 14.945 1 86.62 197 LEU A N 1
ATOM 1496 C CA . LEU A 1 197 ? 10.203 -2.893 16.25 1 86.62 197 LEU A CA 1
ATOM 1497 C C . LEU A 1 197 ? 10.859 -1.733 16.984 1 86.62 197 LEU A C 1
ATOM 1499 O O . LEU A 1 197 ? 12.07 -1.515 16.859 1 86.62 197 LEU A O 1
ATOM 1503 N N . MET B 1 1 ? -4.637 -37.25 63.219 1 20.08 1 MET B N 1
ATOM 1504 C CA . MET B 1 1 ? -4.207 -38.562 62.781 1 20.08 1 MET B CA 1
ATOM 1505 C C . MET B 1 1 ? -3.766 -38.531 61.312 1 20.08 1 MET B C 1
ATOM 1507 O O . MET B 1 1 ? -3.545 -39.594 60.719 1 20.08 1 MET B O 1
ATOM 1511 N N . ALA B 1 2 ? -4.051 -37.375 60.625 1 24.92 2 ALA B N 1
ATOM 1512 C CA . ALA B 1 2 ? -4.156 -37.531 59.156 1 24.92 2 ALA B CA 1
ATOM 1513 C C . ALA B 1 2 ? -2.811 -37.906 58.531 1 24.92 2 ALA B C 1
ATOM 1515 O O . ALA B 1 2 ? -1.79 -37.25 58.844 1 24.92 2 ALA B O 1
ATOM 1516 N N . THR B 1 3 ? -2.627 -38.875 57.688 1 21.53 3 THR B N 1
ATOM 1517 C CA . THR B 1 3 ? -1.725 -39.938 57.219 1 21.53 3 THR B CA 1
ATOM 1518 C C . THR B 1 3 ? -0.751 -39.406 56.188 1 21.53 3 THR B C 1
ATOM 1520 O O . THR B 1 3 ? 0.466 -39.531 56.344 1 21.53 3 THR B O 1
ATOM 1523 N N . SER B 1 4 ? -1.115 -39.469 54.781 1 21.72 4 SER B N 1
ATOM 1524 C CA . SER B 1 4 ? -0.427 -40.375 53.844 1 21.72 4 SER B CA 1
ATOM 1525 C C . SER B 1 4 ? 0.788 -39.719 53.219 1 21.72 4 SER B C 1
ATOM 1527 O O . SER B 1 4 ? 0.914 -38.5 53.25 1 21.72 4 SER B O 1
ATOM 1529 N N . SER B 1 5 ? 1.438 -40.312 52 1 20.47 5 SER B N 1
ATOM 1530 C CA . SER B 1 5 ? 2.561 -41.031 51.406 1 20.47 5 SER B CA 1
ATOM 1531 C C . SER B 1 5 ? 3.141 -40.219 50.25 1 20.47 5 SER B C 1
ATOM 1533 O O . SER B 1 5 ? 2.471 -40.031 49.219 1 20.47 5 SER B O 1
ATOM 1535 N N . ARG B 1 6 ? 3.777 -39.062 50.375 1 24.03 6 ARG B N 1
ATOM 1536 C CA . ARG B 1 6 ? 4.32 -38.25 49.281 1 24.03 6 ARG B CA 1
ATOM 1537 C C . ARG B 1 6 ? 5.312 -39.031 48.469 1 24.03 6 ARG B C 1
ATOM 1539 O O . ARG B 1 6 ? 6.387 -39.406 48.938 1 24.03 6 ARG B O 1
ATOM 1546 N N . ARG B 1 7 ? 4.785 -39.875 47.375 1 19.12 7 ARG B N 1
ATOM 1547 C CA . ARG B 1 7 ? 5.449 -40.844 46.5 1 19.12 7 ARG B CA 1
ATOM 1548 C C . ARG B 1 7 ? 6.641 -40.188 45.781 1 19.12 7 ARG B C 1
ATOM 1550 O O . ARG B 1 7 ? 6.711 -38.969 45.688 1 19.12 7 ARG B O 1
ATOM 1557 N N . ARG B 1 8 ? 7.562 -41 44.969 1 21.55 8 ARG B N 1
ATOM 1558 C CA . ARG B 1 8 ? 8.891 -41.5 44.656 1 21.55 8 ARG B CA 1
ATOM 1559 C C . ARG B 1 8 ? 9.391 -40.969 43.344 1 21.55 8 ARG B C 1
ATOM 1561 O O . ARG B 1 8 ? 10.586 -40.75 43.156 1 21.55 8 ARG B O 1
ATOM 1568 N N . GLY B 1 9 ? 8.539 -40.531 42.188 1 19.67 9 GLY B N 1
ATOM 1569 C CA . GLY B 1 9 ? 8.93 -41.281 41 1 19.67 9 GLY B CA 1
ATOM 1570 C C . GLY B 1 9 ? 10.203 -40.75 40.375 1 19.67 9 GLY B C 1
ATOM 1571 O O . GLY B 1 9 ? 10.461 -39.562 40.375 1 19.67 9 GLY B O 1
ATOM 1572 N N . ARG B 1 10 ? 11.336 -41.531 40.094 1 22.61 10 ARG B N 1
ATOM 1573 C CA . ARG B 1 10 ? 12.727 -41.656 39.688 1 22.61 10 ARG B CA 1
ATOM 1574 C C . ARG B 1 10 ? 12.891 -41.406 38.188 1 22.61 10 ARG B C 1
ATOM 1576 O O . ARG B 1 10 ? 14 -41.5 37.656 1 22.61 10 ARG B O 1
ATOM 1583 N N . GLY B 1 11 ? 11.875 -40.906 37.25 1 20.67 11 GLY B N 1
ATOM 1584 C CA . GLY B 1 11 ? 12.047 -41.469 35.938 1 20.67 11 GLY B CA 1
ATOM 1585 C C . GLY B 1 11 ? 13.383 -41.156 35.312 1 20.67 11 GLY B C 1
ATOM 1586 O O . GLY B 1 11 ? 13.984 -40.125 35.625 1 20.67 11 GLY B O 1
ATOM 1587 N N . ALA B 1 12 ? 14.164 -42.094 34.469 1 23.16 12 ALA B N 1
ATOM 1588 C CA . ALA B 1 12 ? 15.367 -42.594 33.781 1 23.16 12 ALA B CA 1
ATOM 1589 C C . ALA B 1 12 ? 15.617 -41.844 32.5 1 23.16 12 ALA B C 1
ATOM 1591 O O . ALA B 1 12 ? 14.891 -42.031 31.5 1 23.16 12 ALA B O 1
ATOM 1592 N N . CYS B 1 13 ? 15.594 -40.469 32.344 1 23.67 13 CYS B N 1
ATOM 1593 C CA . CYS B 1 13 ? 15.609 -40.031 30.953 1 23.67 13 CYS B CA 1
ATOM 1594 C C . CYS B 1 13 ? 16.812 -40.562 30.203 1 23.67 13 CYS B C 1
ATOM 1596 O O . CYS B 1 13 ? 17.953 -40.438 30.656 1 23.67 13 CYS B O 1
ATOM 1598 N N . LEU B 1 14 ? 16.656 -41.375 29.016 1 22.39 14 LEU B N 1
ATOM 1599 C CA . LEU B 1 14 ? 17.344 -42.188 28.016 1 22.39 14 LEU B CA 1
ATOM 1600 C C . LEU B 1 14 ? 18.391 -41.375 27.266 1 22.39 14 LEU B C 1
ATOM 1602 O O . LEU B 1 14 ? 18.156 -40.219 26.953 1 22.39 14 LEU B O 1
ATOM 1606 N N . SER B 1 15 ? 19.672 -41.906 27.094 1 23.98 15 SER B N 1
ATOM 1607 C CA . SER B 1 15 ? 21.031 -41.688 26.594 1 23.98 15 SER B CA 1
ATOM 1608 C C . SER B 1 15 ? 21.062 -41.594 25.078 1 23.98 15 SER B C 1
ATOM 1610 O O . SER B 1 15 ? 20.562 -42.469 24.375 1 23.98 15 SER B O 1
ATOM 1612 N N . PHE B 1 16 ? 20.844 -40.344 24.422 1 25.72 16 PHE B N 1
ATOM 1613 C CA . PHE B 1 16 ? 20.875 -40.062 23 1 25.72 16 PHE B CA 1
ATOM 1614 C C . PHE B 1 16 ? 22.141 -40.625 22.359 1 25.72 16 PHE B C 1
ATOM 1616 O O . PHE B 1 16 ? 23.25 -40.312 22.766 1 25.72 16 PHE B O 1
ATOM 1623 N N . LEU B 1 17 ? 22.078 -41.875 21.688 1 25.08 17 LEU B N 1
ATOM 1624 C CA . LEU B 1 17 ? 23.016 -42.75 20.984 1 25.08 17 LEU B CA 1
ATOM 1625 C C . LEU B 1 17 ? 23.75 -42 19.891 1 25.08 17 LEU B C 1
ATOM 1627 O O . LEU B 1 17 ? 23.219 -41.031 19.328 1 25.08 17 LEU B O 1
ATOM 1631 N N . GLY B 1 18 ? 25.141 -42.219 19.594 1 25.58 18 GLY B N 1
ATOM 1632 C CA . GLY B 1 18 ? 26.422 -42 18.953 1 25.58 18 GLY B CA 1
ATOM 1633 C C . GLY B 1 18 ? 26.391 -42.281 17.453 1 25.58 18 GLY B C 1
ATOM 1634 O O . GLY B 1 18 ? 26.25 -43.406 17.031 1 25.58 18 GLY B O 1
ATOM 1635 N N . VAL B 1 19 ? 25.656 -41.406 16.531 1 25.09 19 VAL B N 1
ATOM 1636 C CA . VAL B 1 19 ? 25.531 -41.719 15.109 1 25.09 19 VAL B CA 1
ATOM 1637 C C . VAL B 1 19 ? 26.922 -41.969 14.508 1 25.09 19 VAL B C 1
ATOM 1639 O O . VAL B 1 19 ? 27.75 -41.062 14.484 1 25.09 19 VAL B O 1
ATOM 1642 N N . LEU B 1 20 ? 27.406 -43.156 14.141 1 25.31 20 LEU B N 1
ATOM 1643 C CA . LEU B 1 20 ? 28.609 -43.812 13.641 1 25.31 20 LEU B CA 1
ATOM 1644 C C . LEU B 1 20 ? 28.844 -43.469 12.172 1 25.31 20 LEU B C 1
ATOM 1646 O O . LEU B 1 20 ? 29.875 -43.812 11.602 1 25.31 20 LEU B O 1
ATOM 1650 N N . ALA B 1 21 ? 27.953 -42.781 11.312 1 26.48 21 ALA B N 1
ATOM 1651 C CA . ALA B 1 21 ? 28.016 -43.406 9.984 1 26.48 21 ALA B CA 1
ATOM 1652 C C . ALA B 1 21 ? 29.422 -43.281 9.406 1 26.48 21 ALA B C 1
ATOM 1654 O O . ALA B 1 21 ? 30.141 -42.312 9.664 1 26.48 21 ALA B O 1
ATOM 1655 N N . LEU B 1 22 ? 29.734 -44.281 8.422 1 25.91 22 LEU B N 1
ATOM 1656 C CA . LEU B 1 22 ? 30.703 -45.062 7.68 1 25.91 22 LEU B CA 1
ATOM 1657 C C . LEU B 1 22 ? 31.359 -44.25 6.57 1 25.91 22 LEU B C 1
ATOM 1659 O O . LEU B 1 22 ? 30.656 -43.562 5.805 1 25.91 22 LEU B O 1
ATOM 1663 N N . PHE B 1 23 ? 32.656 -44 6.59 1 30.3 23 PHE B N 1
ATOM 1664 C CA . PHE B 1 23 ? 33.719 -43.344 5.855 1 30.3 23 PHE B CA 1
ATOM 1665 C C . PHE B 1 23 ? 33.875 -43.938 4.461 1 30.3 23 PHE B C 1
ATOM 1667 O O . PHE B 1 23 ? 34.312 -45.062 4.309 1 30.3 23 PHE B O 1
ATOM 1674 N N . ILE B 1 24 ? 32.781 -43.781 3.555 1 28.72 24 ILE B N 1
ATOM 1675 C CA . ILE B 1 24 ? 32.875 -44.562 2.318 1 28.72 24 ILE B CA 1
ATOM 1676 C C . ILE B 1 24 ? 34.156 -44.156 1.574 1 28.72 24 ILE B C 1
ATOM 1678 O O . ILE B 1 24 ? 34.406 -42.969 1.379 1 28.72 24 ILE B O 1
ATOM 1682 N N . PRO B 1 25 ? 34.938 -45.094 1.184 1 29.83 25 PRO B N 1
ATOM 1683 C CA . PRO B 1 25 ? 36.312 -45.094 0.669 1 29.83 25 PRO B CA 1
ATOM 1684 C C . PRO B 1 25 ? 36.438 -44.5 -0.743 1 29.83 25 PRO B C 1
ATOM 1686 O O . PRO B 1 25 ? 35.531 -44.719 -1.564 1 29.83 25 PRO B O 1
ATOM 1689 N N . TRP B 1 26 ? 36.781 -43.25 -0.926 1 27.92 26 TRP B N 1
ATOM 1690 C CA . TRP B 1 26 ? 36.969 -42.531 -2.193 1 27.92 26 TRP B CA 1
ATOM 1691 C C . TRP B 1 26 ? 37.812 -43.375 -3.154 1 27.92 26 TRP B C 1
ATOM 1693 O O . TRP B 1 26 ? 38.969 -43.688 -2.859 1 27.92 26 TRP B O 1
ATOM 1703 N N . PRO B 1 27 ? 37.031 -44.219 -3.891 1 26.48 27 PRO B N 1
ATOM 1704 C CA . PRO B 1 27 ? 37.656 -45.219 -4.746 1 26.48 27 PRO B CA 1
ATOM 1705 C C . PRO B 1 27 ? 38.75 -44.625 -5.641 1 26.48 27 PRO B C 1
ATOM 1707 O O . PRO B 1 27 ? 38.781 -43.406 -5.84 1 26.48 27 PRO B O 1
ATOM 1710 N N . GLY B 1 28 ? 39.5 -45.469 -6.266 1 22.41 28 GLY B N 1
ATOM 1711 C CA . GLY B 1 28 ? 40.812 -45.812 -6.77 1 22.41 28 GLY B CA 1
ATOM 1712 C C . GLY B 1 28 ? 41.125 -45.188 -8.109 1 22.41 28 GLY B C 1
ATOM 1713 O O . GLY B 1 28 ? 40.281 -44.5 -8.688 1 22.41 28 GLY B O 1
ATOM 1714 N N . THR B 1 29 ? 41.438 -45.969 -9.141 1 26.83 29 THR B N 1
ATOM 1715 C CA . THR B 1 29 ? 42.656 -46.188 -9.898 1 26.83 29 THR B CA 1
ATOM 1716 C C . T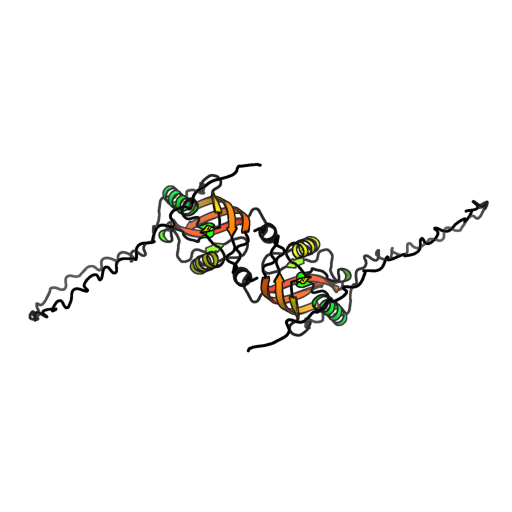HR B 1 29 ? 42.531 -45.625 -11.312 1 26.83 29 THR B C 1
ATOM 1718 O O . THR B 1 29 ? 43.531 -45.594 -12.055 1 26.83 29 THR B O 1
ATOM 1721 N N . ALA B 1 30 ? 41.375 -45.156 -11.891 1 26.59 30 ALA B N 1
ATOM 1722 C CA . ALA B 1 30 ? 41.406 -45.656 -13.266 1 26.59 30 ALA B CA 1
ATOM 1723 C C . ALA B 1 30 ? 42.375 -44.875 -14.117 1 26.59 30 ALA B C 1
ATOM 1725 O O . ALA B 1 30 ? 42.406 -43.625 -14.062 1 26.59 30 ALA B O 1
ATOM 1726 N N . SER B 1 31 ? 43.469 -45.438 -14.609 1 24.83 31 SER B N 1
ATOM 1727 C CA . SER B 1 31 ? 44.656 -45.031 -15.359 1 24.83 31 SER B CA 1
ATOM 1728 C C . SER B 1 31 ? 44.312 -44.562 -16.766 1 24.83 31 SER B C 1
ATOM 1730 O O . SER B 1 31 ? 43.688 -45.312 -17.531 1 24.83 31 SER B O 1
ATOM 1732 N N . LEU B 1 32 ? 43.938 -43.281 -16.891 1 24.62 32 LEU B N 1
ATOM 1733 C CA . LEU B 1 32 ? 43.5 -42.719 -18.172 1 24.62 32 LEU B CA 1
ATOM 1734 C C . LEU B 1 32 ? 44.594 -42.875 -19.234 1 24.62 32 LEU B C 1
ATOM 1736 O O . LEU B 1 32 ? 45.688 -42.312 -19.109 1 24.62 32 LEU B O 1
ATOM 1740 N N . ALA B 1 33 ? 44.656 -44.156 -19.703 1 23.69 33 ALA B N 1
ATOM 1741 C CA . ALA B 1 33 ? 45.688 -44.406 -20.703 1 23.69 33 ALA B CA 1
ATOM 1742 C C . ALA B 1 33 ? 45.469 -43.562 -21.953 1 23.69 33 ALA B C 1
ATOM 1744 O O . ALA B 1 33 ? 44.344 -43.5 -22.469 1 23.69 33 ALA B O 1
ATOM 1745 N N . PHE B 1 34 ? 46.219 -42.531 -22.172 1 26.78 34 PHE B N 1
ATOM 1746 C CA . PHE B 1 34 ? 46.281 -41.5 -23.203 1 26.78 34 PHE B CA 1
ATOM 1747 C C . PHE B 1 34 ? 46.5 -42.094 -24.578 1 26.78 34 PHE B C 1
ATOM 1749 O O . PHE B 1 34 ? 47.656 -42.406 -24.953 1 26.78 34 PHE B O 1
ATOM 1756 N N . GLY B 1 35 ? 45.625 -43.125 -24.922 1 20.84 35 GLY B N 1
ATOM 1757 C CA . GLY B 1 35 ? 46.062 -43.812 -26.125 1 20.84 35 GLY B CA 1
ATOM 1758 C C . GLY B 1 35 ? 46.188 -42.875 -27.312 1 20.84 35 GLY B C 1
ATOM 1759 O O . GLY B 1 35 ? 45.625 -41.781 -27.328 1 20.84 35 GLY B O 1
ATOM 1760 N N . SER B 1 36 ? 46.688 -43.469 -28.516 1 26.22 36 SER B N 1
ATOM 1761 C CA . SER B 1 36 ? 47.562 -43.25 -29.641 1 26.22 36 SER B CA 1
ATOM 1762 C C . SER B 1 36 ? 46.812 -42.688 -30.844 1 26.22 36 SER B C 1
ATOM 1764 O O . SER B 1 36 ? 47.406 -42.25 -31.812 1 26.22 36 SER B O 1
ATOM 1766 N N . ALA B 1 37 ? 45.438 -42.469 -30.953 1 25.12 37 ALA B N 1
ATOM 1767 C CA . ALA B 1 37 ? 45 -42.938 -32.281 1 25.12 37 ALA B CA 1
ATOM 1768 C C . ALA B 1 37 ? 45.344 -41.906 -33.344 1 25.12 37 ALA B C 1
ATOM 1770 O O . ALA B 1 37 ? 45.156 -40.719 -33.156 1 25.12 37 ALA B O 1
ATOM 1771 N N . PRO B 1 38 ? 46.062 -42.281 -34.469 1 29.41 38 PRO B N 1
ATOM 1772 C CA . PRO B 1 38 ? 46.594 -41.469 -35.562 1 29.41 38 PRO B CA 1
ATOM 1773 C C . PRO B 1 38 ? 45.531 -41 -36.531 1 29.41 38 PRO B C 1
ATOM 1775 O O . PRO B 1 38 ? 44.75 -41.812 -37.031 1 29.41 38 PRO B O 1
ATOM 1778 N N . LEU B 1 39 ? 44.781 -39.938 -36.281 1 26.33 39 LEU B N 1
ATOM 1779 C CA . LEU B 1 39 ? 43.625 -39.5 -37.031 1 26.33 39 LEU B CA 1
ATOM 1780 C C . LEU B 1 39 ? 44 -39.219 -38.5 1 26.33 39 LEU B C 1
ATOM 1782 O O . LEU B 1 39 ? 44.781 -38.281 -38.75 1 26.33 39 LEU B O 1
ATOM 1786 N N . GLY B 1 40 ? 44.094 -40.25 -39.25 1 23.2 40 GLY B N 1
ATOM 1787 C CA . GLY B 1 40 ? 44.406 -40.125 -40.656 1 23.2 40 GLY B CA 1
ATOM 1788 C C . GLY B 1 40 ? 43.438 -39.188 -41.375 1 23.2 40 GLY B C 1
ATOM 1789 O O . GLY B 1 40 ? 42.5 -38.656 -40.781 1 23.2 40 GLY B O 1
ATOM 1790 N N . ALA B 1 41 ? 42.688 -39.781 -42.562 1 26.91 41 ALA B N 1
ATOM 1791 C CA . ALA B 1 41 ? 42.75 -39.375 -43.969 1 26.91 41 ALA B CA 1
ATOM 1792 C C . ALA B 1 41 ? 41.656 -38.375 -44.312 1 26.91 41 ALA B C 1
ATOM 1794 O O . ALA B 1 41 ? 41.906 -37.344 -44.906 1 26.91 41 ALA B O 1
ATOM 1795 N N . GLY B 1 42 ? 40.375 -38.719 -44.5 1 24.91 42 GLY B N 1
ATOM 1796 C CA . GLY B 1 42 ? 39.656 -38.719 -45.75 1 24.91 42 GLY B CA 1
ATOM 1797 C C . GLY B 1 42 ? 38.906 -37.438 -46 1 24.91 42 GLY B C 1
ATOM 1798 O O . GLY B 1 42 ? 38.562 -36.688 -45.062 1 24.91 42 GLY B O 1
ATOM 1799 N N . LEU B 1 43 ? 38.938 -36.875 -47.312 1 35.22 43 LEU B N 1
ATOM 1800 C CA . LEU B 1 43 ? 38.5 -35.656 -48.031 1 35.22 43 LEU B CA 1
ATOM 1801 C C . LEU B 1 43 ? 37 -35.531 -48.031 1 35.22 43 LEU B C 1
ATOM 1803 O O . LEU B 1 43 ? 36.281 -36.25 -48.719 1 35.22 43 LEU B O 1
ATOM 1807 N N . GLY B 1 44 ? 36.344 -35.438 -46.969 1 26.38 44 GLY B N 1
ATOM 1808 C CA . GLY B 1 44 ? 34.906 -35.531 -46.938 1 26.38 44 GLY B CA 1
ATOM 1809 C C . GLY B 1 44 ? 34.188 -34.438 -47.688 1 26.38 44 GLY B C 1
ATOM 1810 O O . GLY B 1 44 ? 34.719 -33.312 -47.844 1 26.38 44 GLY B O 1
ATOM 1811 N N . ARG B 1 45 ? 33.312 -34.812 -48.781 1 31.05 45 ARG B N 1
ATOM 1812 C CA . ARG B 1 45 ? 32.219 -34.125 -49.5 1 31.05 45 ARG B CA 1
ATOM 1813 C C . ARG B 1 45 ? 31.453 -33.188 -48.562 1 31.05 45 ARG B C 1
ATOM 1815 O O . ARG B 1 45 ? 30.984 -33.625 -47.5 1 31.05 45 ARG B O 1
ATOM 1822 N N . ARG B 1 46 ? 31.641 -32 -48.781 1 39.78 46 ARG B N 1
ATOM 1823 C CA . ARG B 1 46 ? 31.094 -30.828 -48.094 1 39.78 46 ARG B CA 1
ATOM 1824 C C . ARG B 1 46 ? 29.562 -30.859 -48.125 1 39.78 46 ARG B C 1
ATOM 1826 O O . ARG B 1 46 ? 28.953 -30.703 -49.188 1 39.78 46 ARG B O 1
ATOM 1833 N N . GLY B 1 47 ? 28.984 -32.094 -47.656 1 28.62 47 GLY B N 1
ATOM 1834 C CA . GLY B 1 47 ? 27.531 -31.969 -47.656 1 28.62 47 GLY B CA 1
ATOM 1835 C C . GLY B 1 47 ? 27.031 -30.641 -47.156 1 28.62 47 GLY B C 1
ATOM 1836 O O . GLY B 1 47 ? 27.625 -30.062 -46.219 1 28.62 47 GLY B O 1
ATOM 1837 N N . LEU B 1 48 ? 26.438 -29.922 -48.125 1 37.94 48 LEU B N 1
ATOM 1838 C CA . LEU B 1 48 ? 25.688 -28.719 -47.75 1 37.94 48 LEU B CA 1
ATOM 1839 C C . LEU B 1 48 ? 24.812 -28.953 -46.531 1 37.94 48 LEU B C 1
ATOM 1841 O O . LEU B 1 48 ? 23.859 -29.734 -46.594 1 37.94 48 LEU B O 1
ATOM 1845 N N . LEU B 1 49 ? 25.469 -29.062 -45.438 1 36.62 49 LEU B N 1
ATOM 1846 C CA . LEU B 1 49 ? 24.688 -29.109 -44.188 1 36.62 49 LEU B CA 1
ATOM 1847 C C . LEU B 1 49 ? 23.656 -27.984 -44.156 1 36.62 49 LEU B C 1
ATOM 1849 O O . LEU B 1 49 ? 24 -26.812 -44.25 1 36.62 49 LEU B O 1
ATOM 1853 N N . GLY B 1 50 ? 22.5 -28.203 -44.875 1 38.84 50 GLY B N 1
ATOM 1854 C CA . GLY B 1 50 ? 21.359 -27.328 -44.656 1 38.84 50 GLY B CA 1
ATOM 1855 C C . GLY B 1 50 ? 21.266 -26.844 -43.219 1 38.84 50 GLY B C 1
ATOM 1856 O O . GLY B 1 50 ? 21.453 -27.625 -42.281 1 38.84 50 GLY B O 1
ATOM 1857 N N . LEU B 1 51 ? 21.609 -25.625 -43.062 1 42.53 51 LEU B N 1
ATOM 1858 C CA . LEU B 1 51 ? 21.422 -24.969 -41.781 1 42.53 51 LEU B CA 1
ATOM 1859 C C . LEU B 1 51 ? 20.047 -25.312 -41.219 1 42.53 51 LEU B C 1
ATOM 1861 O O . LEU B 1 51 ? 19.016 -24.969 -41.781 1 42.53 51 LEU B O 1
ATOM 1865 N N . VAL B 1 52 ? 19.781 -26.516 -40.719 1 40.84 52 VAL B N 1
ATOM 1866 C CA . VAL B 1 52 ? 18.609 -26.688 -39.875 1 40.84 52 VAL B CA 1
ATOM 1867 C C . VAL B 1 52 ? 18.406 -25.438 -39.031 1 40.84 52 VAL B C 1
ATOM 1869 O O . VAL B 1 52 ? 19.344 -24.906 -38.438 1 40.84 52 VAL B O 1
ATOM 1872 N N . PRO B 1 53 ? 17.391 -24.625 -39.406 1 42.56 53 PRO B N 1
ATOM 1873 C CA . PRO B 1 53 ? 17.109 -23.547 -38.469 1 42.56 53 PRO B CA 1
ATOM 1874 C C . PRO B 1 53 ? 17.312 -23.969 -37 1 42.56 53 PRO B C 1
ATOM 1876 O O . PRO B 1 53 ? 17.141 -25.141 -36.688 1 42.56 53 PRO B O 1
ATOM 1879 N N . ALA B 1 54 ? 18.281 -23.391 -36.406 1 40.53 54 ALA B N 1
ATOM 1880 C CA . ALA B 1 54 ? 18.516 -23.562 -34.969 1 40.53 54 ALA B CA 1
ATOM 1881 C C . ALA B 1 54 ? 17.188 -23.781 -34.25 1 40.53 54 ALA B C 1
ATOM 1883 O O . ALA B 1 54 ? 16.266 -22.984 -34.375 1 40.53 54 ALA B O 1
ATOM 1884 N N . ALA B 1 55 ? 16.703 -24.891 -34.094 1 43.59 55 ALA B N 1
ATOM 1885 C CA . ALA B 1 55 ? 15.695 -25.141 -33.062 1 43.59 55 ALA B CA 1
ATOM 1886 C C . ALA B 1 55 ? 15.773 -24.109 -31.938 1 43.59 55 ALA B C 1
ATOM 1888 O O . ALA B 1 55 ? 16.859 -23.766 -31.469 1 43.59 55 ALA B O 1
ATOM 1889 N N . GLY B 1 56 ? 14.953 -23.016 -31.938 1 44.03 56 GLY B N 1
ATOM 1890 C CA . GLY B 1 56 ? 14.836 -22.031 -30.859 1 44.03 56 GLY B CA 1
ATOM 1891 C C . GLY B 1 56 ? 15.289 -22.562 -29.516 1 44.03 56 GLY B C 1
ATOM 1892 O O . GLY B 1 56 ? 14.969 -23.688 -29.141 1 44.03 56 GLY B O 1
ATOM 1893 N N . ALA B 1 57 ? 16.516 -22.312 -29.062 1 51.66 57 ALA B N 1
ATOM 1894 C CA . ALA B 1 57 ? 17.078 -22.609 -27.75 1 51.66 57 ALA B CA 1
ATOM 1895 C C . ALA B 1 57 ? 15.977 -22.797 -26.703 1 51.66 57 ALA B C 1
ATOM 1897 O O . ALA B 1 57 ? 15.062 -21.984 -26.609 1 51.66 57 ALA B O 1
ATOM 1898 N N . ASP B 1 58 ? 15.602 -24.047 -26.469 1 70.81 58 ASP B N 1
ATOM 1899 C CA . ASP B 1 58 ? 14.633 -24.469 -25.453 1 70.81 58 ASP B CA 1
ATOM 1900 C C . ASP B 1 58 ? 14.789 -23.641 -24.172 1 70.81 58 ASP B C 1
ATOM 1902 O O . ASP B 1 58 ? 15.805 -23.734 -23.484 1 70.81 58 ASP B O 1
ATOM 1906 N N . ASP B 1 59 ? 14.242 -22.406 -24.047 1 88.5 59 ASP B N 1
ATOM 1907 C CA . ASP B 1 59 ? 14.375 -21.531 -22.875 1 88.5 59 ASP B CA 1
ATOM 1908 C C . ASP B 1 59 ? 13.609 -22.094 -21.688 1 88.5 59 ASP B C 1
ATOM 1910 O O . ASP B 1 59 ? 13.477 -21.422 -20.656 1 88.5 59 ASP B O 1
ATOM 1914 N N . GLY B 1 60 ? 13.062 -23.344 -21.828 1 93.88 60 GLY B N 1
ATOM 1915 C CA . GLY B 1 60 ? 12.383 -24.016 -20.734 1 93.88 60 GLY B CA 1
ATOM 1916 C C . GLY B 1 60 ? 10.938 -23.594 -20.578 1 93.88 60 GLY B C 1
ATOM 1917 O O . GLY B 1 60 ? 10.219 -24.109 -19.719 1 93.88 60 GLY B O 1
ATOM 1918 N N . LYS B 1 61 ? 10.461 -22.781 -21.516 1 97.31 61 LYS B N 1
ATOM 1919 C CA . LYS B 1 61 ? 9.094 -22.266 -21.422 1 97.31 61 LYS B CA 1
ATOM 1920 C C . LYS B 1 61 ? 8.102 -23.266 -22 1 97.31 61 LYS B C 1
ATOM 1922 O O . LYS B 1 61 ? 8.391 -23.953 -22.984 1 97.31 61 LYS B O 1
ATOM 1927 N N . LYS B 1 62 ? 6.91 -23.328 -21.375 1 97.38 62 LYS B N 1
ATOM 1928 C CA . LYS B 1 62 ? 5.816 -24.156 -21.875 1 97.38 62 LYS B CA 1
ATOM 1929 C C . LYS B 1 62 ? 4.805 -23.312 -22.656 1 97.38 62 LYS B C 1
ATOM 1931 O O . LYS B 1 62 ? 3.775 -22.906 -22.125 1 97.38 62 LYS B O 1
ATOM 1936 N N . ARG B 1 63 ? 5.027 -23.203 -23.906 1 97.62 63 ARG B N 1
ATOM 1937 C CA . ARG B 1 63 ? 4.191 -22.359 -24.766 1 97.62 63 ARG B CA 1
ATOM 1938 C C . ARG B 1 63 ? 2.99 -23.141 -25.281 1 97.62 63 ARG B C 1
ATOM 1940 O O . ARG B 1 63 ? 3.041 -24.375 -25.406 1 97.62 63 ARG B O 1
ATOM 1947 N N . ASN B 1 64 ? 1.907 -22.438 -25.5 1 96.31 64 ASN B N 1
ATOM 1948 C CA . ASN B 1 64 ? 0.684 -22.891 -26.156 1 96.31 64 ASN B CA 1
ATOM 1949 C C . ASN B 1 64 ? 0.107 -24.125 -25.453 1 96.31 64 ASN B C 1
ATOM 1951 O O . ASN B 1 64 ? -0.385 -25.031 -26.109 1 96.31 64 ASN B O 1
ATOM 1955 N N . LEU B 1 65 ? 0.297 -24.125 -24.109 1 97.12 65 LEU B N 1
ATOM 1956 C CA . LEU B 1 65 ? -0.4 -25.125 -23.297 1 97.12 65 LEU B CA 1
ATOM 1957 C C . LEU B 1 65 ? -1.91 -24.938 -23.391 1 97.12 65 LEU B C 1
ATOM 1959 O O . LEU B 1 65 ? -2.393 -23.797 -23.5 1 97.12 65 LEU B O 1
ATOM 1963 N N . ASP B 1 66 ? -2.572 -26.109 -23.359 1 97.75 66 ASP B N 1
ATOM 1964 C CA . ASP B 1 66 ? -4.02 -25.984 -23.234 1 97.75 66 ASP B CA 1
ATOM 1965 C C . ASP B 1 66 ? -4.398 -25.203 -21.969 1 97.75 66 ASP B C 1
ATOM 1967 O O . ASP B 1 66 ? -3.783 -25.375 -20.922 1 97.75 66 ASP B O 1
ATOM 1971 N N . ALA B 1 67 ? -5.426 -24.422 -22.078 1 97.81 67 ALA B N 1
ATOM 1972 C CA . ALA B 1 67 ? -5.812 -23.562 -20.969 1 97.81 67 ALA B CA 1
ATOM 1973 C C . ALA B 1 67 ? -6.184 -24.375 -19.734 1 97.81 67 ALA B C 1
ATOM 1975 O O . ALA B 1 67 ? -5.918 -23.969 -18.609 1 97.81 67 ALA B O 1
ATOM 1976 N N . SER B 1 68 ? -6.789 -25.453 -19.969 1 97.88 68 SER B N 1
ATOM 1977 C CA . SER B 1 68 ? -7.18 -26.312 -18.859 1 97.88 68 SER B CA 1
ATOM 1978 C C . SER B 1 68 ? -5.957 -26.891 -18.156 1 97.88 68 SER B C 1
ATOM 1980 O O . SER B 1 68 ? -5.957 -27.062 -16.938 1 97.88 68 SER B O 1
ATOM 1982 N N . GLU B 1 69 ? -5.027 -27.25 -18.922 1 98.31 69 GLU B N 1
ATOM 1983 C CA . GLU B 1 69 ? -3.775 -27.734 -18.344 1 98.31 69 GLU B CA 1
ATOM 1984 C C . GLU B 1 69 ? -3.066 -26.641 -17.562 1 98.31 69 GLU B C 1
ATOM 1986 O O . GLU B 1 69 ? -2.531 -26.891 -16.484 1 98.31 69 GLU B O 1
ATOM 1991 N N . MET B 1 70 ? -3.043 -25.484 -18.125 1 98.69 70 MET B N 1
ATOM 1992 C CA . MET B 1 70 ? -2.439 -24.375 -17.422 1 98.69 70 MET B CA 1
ATOM 1993 C C . MET B 1 70 ? -3.182 -24.094 -16.109 1 98.69 70 MET B C 1
ATOM 1995 O O . MET B 1 70 ? -2.561 -23.797 -15.094 1 98.69 70 MET B O 1
ATOM 1999 N N . ALA B 1 71 ? -4.461 -24.125 -16.141 1 98.81 71 ALA B N 1
ATOM 2000 C CA . ALA B 1 71 ? -5.266 -23.906 -14.945 1 98.81 71 ALA B CA 1
ATOM 2001 C C . ALA B 1 71 ? -4.883 -24.875 -13.844 1 98.81 71 ALA B C 1
ATOM 2003 O O . ALA B 1 71 ? -4.867 -24.516 -12.664 1 98.81 71 ALA B O 1
ATOM 2004 N N . LYS B 1 72 ? -4.59 -26.094 -14.219 1 98.62 72 LYS B N 1
ATOM 2005 C CA . LYS B 1 72 ? -4.168 -27.109 -13.242 1 98.62 72 LYS B CA 1
ATOM 2006 C C . LYS B 1 72 ? -2.836 -26.719 -12.602 1 98.62 72 LYS B C 1
ATOM 2008 O O . LYS B 1 72 ? -2.65 -26.891 -11.391 1 98.62 72 LYS B O 1
ATOM 2013 N N . ILE B 1 73 ? -1.929 -26.25 -13.406 1 98.81 73 ILE B N 1
ATOM 2014 C CA . ILE B 1 73 ? -0.633 -25.828 -12.891 1 98.81 73 ILE B CA 1
ATOM 2015 C C . ILE B 1 73 ? -0.821 -24.641 -11.938 1 98.81 73 ILE B C 1
ATOM 2017 O O . ILE B 1 73 ? -0.261 -24.641 -10.836 1 98.81 73 ILE B O 1
ATOM 2021 N N . VAL B 1 74 ? -1.63 -23.672 -12.336 1 98.88 74 VAL B N 1
ATOM 2022 C CA . VAL B 1 74 ? -1.892 -22.5 -11.516 1 98.88 74 VAL B CA 1
ATOM 2023 C C . VAL B 1 74 ? -2.547 -22.922 -10.203 1 98.88 74 VAL B C 1
ATOM 2025 O O . VAL B 1 74 ? -2.188 -22.422 -9.133 1 98.88 74 VAL B O 1
ATOM 2028 N N . ARG B 1 75 ? -3.461 -23.812 -10.32 1 98.88 75 ARG B N 1
ATOM 2029 C CA . ARG B 1 75 ? -4.125 -24.312 -9.125 1 98.88 75 ARG B CA 1
ATOM 2030 C C . ARG B 1 75 ? -3.123 -24.953 -8.172 1 98.88 75 ARG B C 1
ATOM 2032 O O . ARG B 1 75 ? -3.188 -24.734 -6.957 1 98.88 75 ARG B O 1
ATOM 2039 N N . GLN B 1 76 ? -2.27 -25.75 -8.664 1 98.69 76 GLN B N 1
ATOM 2040 C CA . GLN B 1 76 ? -1.243 -26.391 -7.844 1 98.69 76 GLN B CA 1
ATOM 2041 C C . GLN B 1 76 ? -0.327 -25.344 -7.203 1 98.69 76 GLN B C 1
ATOM 2043 O O . GLN B 1 76 ? 0.003 -25.453 -6.02 1 98.69 76 GLN B O 1
ATOM 2048 N N . ASP B 1 77 ? 0.097 -24.375 -8.039 1 98.75 77 ASP B N 1
ATOM 2049 C CA . ASP B 1 77 ? 0.921 -23.297 -7.512 1 98.75 77 ASP B CA 1
ATOM 2050 C C . ASP B 1 77 ? 0.209 -22.562 -6.375 1 98.75 77 ASP B C 1
ATOM 2052 O O . ASP B 1 77 ? 0.835 -22.188 -5.379 1 98.75 77 ASP B O 1
ATOM 2056 N N . LEU B 1 78 ? -1.04 -22.375 -6.531 1 98.62 78 LEU B N 1
ATOM 2057 C CA . LEU B 1 78 ? -1.847 -21.641 -5.566 1 98.62 78 LEU B CA 1
ATOM 2058 C C . LEU B 1 78 ? -2.051 -22.453 -4.293 1 98.62 78 LEU B C 1
ATOM 2060 O O . LEU B 1 78 ? -1.783 -21.969 -3.191 1 98.62 78 LEU B O 1
ATOM 2064 N N . VAL B 1 79 ? -2.512 -23.672 -4.406 1 98.31 79 VAL B N 1
ATOM 2065 C CA . VAL B 1 79 ? -2.973 -24.469 -3.275 1 98.31 79 VAL B CA 1
ATOM 2066 C C . VAL B 1 79 ? -1.78 -25.125 -2.58 1 98.31 79 VAL B C 1
ATOM 2068 O O . VAL B 1 79 ? -1.665 -25.078 -1.354 1 98.31 79 VAL B O 1
ATOM 2071 N N . GLU B 1 80 ? -0.88 -25.641 -3.299 1 98.25 80 GLU B N 1
ATOM 2072 C CA . GLU B 1 80 ? 0.221 -26.391 -2.705 1 98.25 80 GLU B CA 1
ATOM 2073 C C . GLU B 1 80 ? 1.395 -25.484 -2.363 1 98.25 80 GLU B C 1
ATOM 2075 O O . GLU B 1 80 ? 2.023 -25.641 -1.315 1 98.25 80 GLU B O 1
ATOM 2080 N N . ARG B 1 81 ? 1.637 -24.562 -3.281 1 98.44 81 ARG B N 1
ATOM 2081 C CA . ARG B 1 81 ? 2.842 -23.766 -3.094 1 98.44 81 ARG B CA 1
ATOM 2082 C C . ARG B 1 81 ? 2.504 -22.391 -2.508 1 98.44 81 ARG B C 1
ATOM 2084 O O . ARG B 1 81 ? 3.4 -21.625 -2.15 1 98.44 81 ARG B O 1
ATOM 2091 N N . GLN B 1 82 ? 1.271 -22.031 -2.428 1 98.69 82 GLN B N 1
ATOM 2092 C CA . GLN B 1 82 ? 0.819 -20.797 -1.806 1 98.69 82 GLN B CA 1
ATOM 2093 C C . GLN B 1 82 ? 1.481 -19.578 -2.453 1 98.69 82 GLN B C 1
ATOM 2095 O O . GLN B 1 82 ? 2.002 -18.703 -1.759 1 98.69 82 GLN B O 1
ATOM 2100 N N . PHE B 1 83 ? 1.455 -19.516 -3.811 1 98.5 83 PHE B N 1
ATOM 2101 C CA . PHE B 1 83 ? 2.377 -18.656 -4.539 1 98.5 83 PHE B CA 1
ATOM 2102 C C . PHE B 1 83 ? 2.027 -17.188 -4.32 1 98.5 83 PHE B C 1
ATOM 2104 O O . PHE B 1 83 ? 2.877 -16.312 -4.492 1 98.5 83 PHE B O 1
ATOM 2111 N N . LEU B 1 84 ? 0.815 -16.844 -3.9 1 98.5 84 LEU B N 1
ATOM 2112 C CA . LEU B 1 84 ? 0.476 -15.461 -3.619 1 98.5 84 LEU B CA 1
ATOM 2113 C C . LEU B 1 84 ? 1.264 -14.938 -2.422 1 98.5 84 LEU B C 1
ATOM 2115 O O . LEU B 1 84 ? 1.562 -13.742 -2.342 1 98.5 84 LEU B O 1
ATOM 2119 N N . ALA B 1 85 ? 1.661 -15.828 -1.498 1 98.5 85 ALA B N 1
ATOM 2120 C CA . ALA B 1 85 ? 2.395 -15.453 -0.292 1 98.5 85 ALA B CA 1
ATOM 2121 C C . ALA B 1 85 ? 3.879 -15.773 -0.429 1 98.5 85 ALA B C 1
ATOM 2123 O O . ALA B 1 85 ? 4.707 -15.25 0.316 1 98.5 85 ALA B O 1
ATOM 2124 N N . THR B 1 86 ? 4.254 -16.688 -1.372 1 98.62 86 THR B N 1
ATOM 2125 C CA . THR B 1 86 ? 5.613 -17.219 -1.394 1 98.62 86 THR B CA 1
ATOM 2126 C C . THR B 1 86 ? 6.32 -16.828 -2.689 1 98.62 86 THR B C 1
ATOM 2128 O O . THR B 1 86 ? 7.543 -16.969 -2.797 1 98.62 86 THR B O 1
ATOM 2131 N N . ALA B 1 87 ? 5.562 -16.469 -3.709 1 98.38 87 ALA B N 1
ATOM 2132 C CA . ALA B 1 87 ? 6.039 -16.203 -5.062 1 98.38 87 ALA B CA 1
ATOM 2133 C C . ALA B 1 87 ? 6.672 -17.453 -5.68 1 98.38 87 ALA B C 1
ATOM 2135 O O . ALA B 1 87 ? 7.516 -17.344 -6.574 1 98.38 87 ALA B O 1
ATOM 2136 N N . ASP B 1 88 ? 6.32 -18.562 -5.125 1 98.38 88 ASP B N 1
ATOM 2137 C CA . ASP B 1 88 ? 6.77 -19.828 -5.684 1 98.38 88 ASP B CA 1
ATOM 2138 C C . ASP B 1 88 ? 5.773 -20.359 -6.711 1 98.38 88 ASP B C 1
ATOM 2140 O O . ASP B 1 88 ? 4.902 -21.172 -6.383 1 98.38 88 ASP B O 1
ATOM 2144 N N . PHE B 1 89 ? 5.883 -19.844 -7.891 1 98.44 89 PHE B N 1
ATOM 2145 C CA . PHE B 1 89 ? 5.035 -20.297 -8.992 1 98.44 89 PHE B CA 1
ATOM 2146 C C . PHE B 1 89 ? 5.875 -20.875 -10.117 1 98.44 89 PHE B C 1
ATOM 2148 O O . PHE B 1 89 ? 7.105 -20.828 -10.07 1 98.44 89 PHE B O 1
ATOM 2155 N N . SER B 1 90 ? 5.18 -21.5 -11.039 1 98.5 90 SER B N 1
ATOM 2156 C CA . SER B 1 90 ? 5.84 -22.156 -12.164 1 98.5 90 SER B CA 1
ATOM 2157 C C . SER B 1 90 ? 6.293 -21.141 -13.203 1 98.5 90 SER B C 1
ATOM 2159 O O . SER B 1 90 ? 5.496 -20.688 -14.031 1 98.5 90 SER B O 1
ATOM 2161 N N . PRO B 1 91 ? 7.609 -20.828 -13.18 1 97.62 91 PRO B N 1
ATOM 2162 C CA . PRO B 1 91 ? 8.062 -19.766 -14.078 1 97.62 91 PRO B CA 1
ATOM 2163 C C . PRO B 1 91 ? 7.934 -20.141 -15.555 1 97.62 91 PRO B C 1
ATOM 2165 O O . PRO B 1 91 ? 7.895 -19.266 -16.422 1 97.62 91 PRO B O 1
ATOM 2168 N N . GLU B 1 92 ? 7.836 -21.391 -15.891 1 98.06 92 GLU B N 1
ATOM 2169 C CA . GLU B 1 92 ? 7.836 -21.875 -17.266 1 98.06 92 GLU B CA 1
ATOM 2170 C C . GLU B 1 92 ? 6.547 -21.484 -17.984 1 98.06 92 GLU B C 1
ATOM 2172 O O . GLU B 1 92 ? 6.469 -21.547 -19.219 1 98.06 92 GLU B O 1
ATOM 2177 N N . ILE B 1 93 ? 5.559 -21.031 -17.203 1 98.75 93 ILE B N 1
ATOM 2178 C CA . ILE B 1 93 ? 4.32 -20.688 -17.875 1 98.75 93 ILE B CA 1
ATOM 2179 C C . ILE B 1 93 ? 4.172 -19.156 -17.922 1 98.75 93 ILE B C 1
ATOM 2181 O O . ILE B 1 93 ? 3.154 -18.641 -18.391 1 98.75 93 ILE B O 1
ATOM 2185 N N . TYR B 1 94 ? 5.16 -18.438 -17.438 1 98.69 94 TYR B N 1
ATOM 2186 C CA . TYR B 1 94 ? 5.148 -16.969 -17.453 1 98.69 94 TYR B CA 1
ATOM 2187 C C . TYR B 1 94 ? 6.156 -16.438 -18.453 1 98.69 94 TYR B C 1
ATOM 2189 O O . TYR B 1 94 ? 7.27 -16.953 -18.578 1 98.69 94 TYR B O 1
ATOM 2197 N N . ASP B 1 95 ? 5.703 -15.43 -19.203 1 98.38 95 ASP B N 1
ATOM 2198 C CA . ASP B 1 95 ? 6.652 -14.664 -20 1 98.38 95 ASP B CA 1
ATOM 2199 C C . ASP B 1 95 ? 7.652 -13.922 -19.109 1 98.38 95 ASP B C 1
ATOM 2201 O O . ASP B 1 95 ? 7.297 -13.461 -18.016 1 98.38 95 ASP B O 1
ATOM 2205 N N . GLU B 1 96 ? 8.852 -13.734 -19.516 1 97 96 GLU B N 1
ATOM 2206 C CA . GLU B 1 96 ? 9.867 -13.062 -18.719 1 97 96 GLU B CA 1
ATOM 2207 C C . GLU B 1 96 ? 9.5 -11.602 -18.469 1 97 96 GLU B C 1
ATOM 2209 O O . GLU B 1 96 ? 9.898 -11.023 -17.469 1 97 96 GLU B O 1
ATOM 2214 N N . SER B 1 97 ? 8.711 -11.062 -19.391 1 97 97 SER B N 1
ATOM 2215 C CA . SER B 1 97 ? 8.32 -9.664 -19.281 1 97 97 SER B CA 1
ATOM 2216 C C . SER B 1 97 ? 6.957 -9.523 -18.609 1 97 97 SER B C 1
ATOM 2218 O O . SER B 1 97 ? 6.336 -8.461 -18.672 1 97 97 SER B O 1
ATOM 2220 N N . CYS B 1 98 ? 6.492 -10.602 -18.016 1 98.75 98 CYS B N 1
ATOM 2221 C CA . CYS B 1 98 ? 5.188 -10.555 -17.375 1 98.75 98 CYS B CA 1
ATOM 2222 C C . CYS B 1 98 ? 5.133 -9.461 -16.312 1 98.75 98 CYS B C 1
ATOM 2224 O O . CYS B 1 98 ? 6.074 -9.289 -15.539 1 98.75 98 CYS B O 1
ATOM 2226 N N . THR B 1 99 ? 4.012 -8.766 -16.281 1 98.75 99 THR B N 1
ATOM 2227 C CA . THR B 1 99 ? 3.803 -7.746 -15.25 1 98.75 99 THR B CA 1
ATOM 2228 C C . THR B 1 99 ? 2.902 -8.273 -14.141 1 98.75 99 THR B C 1
ATOM 2230 O O . THR B 1 99 ? 1.926 -8.977 -14.406 1 98.75 99 THR B O 1
ATOM 2233 N N . PHE B 1 100 ? 3.281 -7.957 -12.961 1 98.75 100 PHE B N 1
ATOM 2234 C CA . PHE B 1 100 ? 2.516 -8.305 -11.766 1 98.75 100 PHE B CA 1
ATOM 2235 C C . PHE B 1 100 ? 1.934 -7.055 -11.117 1 98.75 100 PHE B C 1
ATOM 2237 O O . PHE B 1 100 ? 2.676 -6.199 -10.625 1 98.75 100 PHE B O 1
ATOM 2244 N N . THR B 1 101 ? 0.591 -6.992 -11.109 1 98.44 101 THR B N 1
ATOM 2245 C CA . THR B 1 101 ? -0.074 -5.781 -10.648 1 98.44 101 THR B CA 1
ATOM 2246 C C . THR B 1 101 ? -1.049 -6.102 -9.516 1 98.44 101 THR B C 1
ATOM 2248 O O . THR B 1 101 ? -1.817 -7.059 -9.602 1 98.44 101 THR B O 1
ATOM 2251 N N . ASP B 1 102 ? -0.952 -5.355 -8.43 1 97.69 102 ASP B N 1
ATOM 2252 C CA . ASP B 1 102 ? -1.971 -5.387 -7.383 1 97.69 102 ASP B CA 1
ATOM 2253 C C . ASP B 1 102 ? -2.449 -3.977 -7.043 1 97.69 102 ASP B C 1
ATOM 2255 O O . ASP B 1 102 ? -2.326 -3.059 -7.855 1 97.69 102 ASP B O 1
ATOM 2259 N N . GLU B 1 103 ? -3.145 -3.82 -5.879 1 96.62 103 GLU B N 1
ATOM 2260 C CA . GLU B 1 103 ? -3.723 -2.533 -5.508 1 96.62 103 GLU B CA 1
ATOM 2261 C C . GLU B 1 103 ? -2.641 -1.545 -5.082 1 96.62 103 GLU B C 1
ATOM 2263 O O . GLU B 1 103 ? -2.92 -0.362 -4.875 1 96.62 103 GLU B O 1
ATOM 2268 N N . ILE B 1 104 ? -1.419 -2.012 -5.039 1 95.12 104 ILE B N 1
ATOM 2269 C CA . ILE B 1 104 ? -0.331 -1.171 -4.555 1 95.12 104 ILE B CA 1
ATOM 2270 C C . ILE B 1 104 ? 0.477 -0.637 -5.734 1 95.12 104 ILE B C 1
ATOM 2272 O O . ILE B 1 104 ? 0.75 0.563 -5.816 1 95.12 104 ILE B O 1
ATOM 2276 N N . ASP B 1 105 ? 0.889 -1.522 -6.621 1 93.88 105 ASP B N 1
ATOM 2277 C CA . ASP B 1 105 ? 1.783 -1.139 -7.707 1 93.88 105 ASP B CA 1
ATOM 2278 C C . ASP B 1 105 ? 1.81 -2.207 -8.797 1 93.88 105 ASP B C 1
ATOM 2280 O O . ASP B 1 105 ? 1.038 -3.168 -8.758 1 93.88 105 ASP B O 1
ATOM 2284 N N . SER B 1 106 ? 2.625 -1.944 -9.797 1 96.94 106 SER B N 1
ATOM 2285 C CA . SER B 1 106 ? 2.971 -2.906 -10.844 1 96.94 106 SER B CA 1
ATOM 2286 C C . SER B 1 106 ? 4.461 -3.238 -10.812 1 96.94 106 SER B C 1
ATOM 2288 O O . SER B 1 106 ? 5.297 -2.344 -10.688 1 96.94 106 SER B O 1
ATOM 2290 N N . TYR B 1 107 ? 4.715 -4.516 -10.977 1 97.19 107 TYR B N 1
ATOM 2291 C CA . TYR B 1 107 ? 6.078 -5.016 -10.836 1 97.19 107 TYR B CA 1
ATOM 2292 C C . TYR B 1 107 ? 6.473 -5.883 -12.023 1 97.19 107 TYR B C 1
ATOM 2294 O O . TYR B 1 107 ? 5.645 -6.629 -12.555 1 97.19 107 TYR B O 1
ATOM 2302 N N . GLN B 1 108 ? 7.742 -5.777 -12.281 1 97.38 108 GLN B N 1
ATOM 2303 C CA . GLN B 1 108 ? 8.305 -6.844 -13.102 1 97.38 108 GLN B CA 1
ATOM 2304 C C . GLN B 1 108 ? 8.477 -8.125 -12.297 1 97.38 108 GLN B C 1
ATOM 2306 O O . GLN B 1 108 ? 8.555 -8.086 -11.07 1 97.38 108 GLN B O 1
ATOM 2311 N N . LYS B 1 109 ? 8.617 -9.195 -13.023 1 97.69 109 LYS B N 1
ATOM 2312 C CA . LYS B 1 109 ? 8.578 -10.539 -12.445 1 97.69 109 LYS B CA 1
ATOM 2313 C C . LYS B 1 109 ? 9.625 -10.688 -11.344 1 97.69 109 LYS B C 1
ATOM 2315 O O . LYS B 1 109 ? 9.297 -11.086 -10.219 1 97.69 109 LYS B O 1
ATOM 2320 N N . ASP B 1 110 ? 10.867 -10.336 -11.594 1 96.38 110 ASP B N 1
ATOM 2321 C CA . ASP B 1 110 ? 11.938 -10.523 -10.617 1 96.38 110 ASP B CA 1
ATOM 2322 C C . ASP B 1 110 ? 11.695 -9.664 -9.367 1 96.38 110 ASP B C 1
ATOM 2324 O O . ASP B 1 110 ? 11.961 -10.109 -8.25 1 96.38 110 ASP B O 1
ATOM 2328 N N . LYS B 1 111 ? 11.266 -8.477 -9.594 1 96.31 111 LYS B N 1
ATOM 2329 C CA . LYS B 1 111 ? 10.977 -7.59 -8.477 1 96.31 111 LYS B CA 1
ATOM 2330 C C . LYS B 1 111 ? 9.812 -8.125 -7.641 1 96.31 111 LYS B C 1
ATOM 2332 O O . LYS B 1 111 ? 9.836 -8.047 -6.41 1 96.31 111 LYS B O 1
ATOM 2337 N N . PHE B 1 112 ? 8.797 -8.562 -8.289 1 97.5 112 PHE B N 1
ATOM 2338 C CA . PHE B 1 112 ? 7.668 -9.164 -7.594 1 97.5 112 PHE B CA 1
ATOM 2339 C C . PHE B 1 112 ? 8.125 -10.32 -6.707 1 97.5 112 PHE B C 1
ATOM 2341 O O . PHE B 1 112 ? 7.734 -10.406 -5.543 1 97.5 112 PHE B O 1
ATOM 2348 N N . ILE B 1 113 ? 8.93 -11.211 -7.277 1 97.81 113 ILE B N 1
ATOM 2349 C CA . ILE B 1 113 ? 9.406 -12.391 -6.559 1 97.81 113 ILE B CA 1
ATOM 2350 C C . ILE B 1 113 ? 10.234 -11.953 -5.348 1 97.81 113 ILE B C 1
ATOM 2352 O O . ILE B 1 113 ? 9.961 -12.367 -4.219 1 97.81 113 ILE B O 1
ATOM 2356 N N . LYS B 1 114 ? 11.211 -11.102 -5.539 1 97.06 114 LYS B N 1
ATOM 2357 C CA . LYS B 1 114 ? 12.086 -10.648 -4.465 1 97.06 114 LYS B CA 1
ATOM 2358 C C . LYS B 1 114 ? 11.297 -9.922 -3.381 1 97.06 114 LYS B C 1
ATOM 2360 O O . LYS B 1 114 ? 11.5 -10.164 -2.189 1 97.06 114 LYS B O 1
ATOM 2365 N N . GLY B 1 115 ? 10.398 -9.055 -3.855 1 97 115 GLY B N 1
ATOM 2366 C CA . GLY B 1 115 ? 9.602 -8.305 -2.904 1 97 115 GLY B CA 1
ATOM 2367 C C . GLY B 1 115 ? 8.68 -9.172 -2.072 1 97 115 GLY B C 1
ATOM 2368 O O . GLY B 1 115 ? 8.609 -9.023 -0.851 1 97 115 GLY B O 1
ATOM 2369 N N . THR B 1 116 ? 7.996 -10.055 -2.691 1 98.06 116 THR B N 1
ATOM 2370 C CA . THR B 1 116 ? 7.078 -10.938 -1.982 1 98.06 116 THR B CA 1
ATOM 2371 C C . THR B 1 116 ? 7.828 -11.773 -0.948 1 98.06 116 THR B C 1
ATOM 2373 O O . THR B 1 116 ? 7.402 -11.867 0.205 1 98.06 116 THR B O 1
ATOM 2376 N N . LYS B 1 117 ? 8.969 -12.312 -1.299 1 97.88 117 LYS B N 1
ATOM 2377 C CA . LYS B 1 117 ? 9.742 -13.156 -0.4 1 97.88 117 LYS B CA 1
ATOM 2378 C C . LYS B 1 117 ? 10.312 -12.352 0.762 1 97.88 117 LYS B C 1
ATOM 2380 O O . LYS B 1 117 ? 10.469 -12.867 1.87 1 97.88 117 LYS B O 1
ATOM 2385 N N . ALA B 1 118 ? 10.594 -11.148 0.463 1 97.31 118 ALA B N 1
ATOM 2386 C CA . ALA B 1 118 ? 11.141 -10.289 1.51 1 97.31 118 ALA B CA 1
ATOM 2387 C C . ALA B 1 118 ? 10.039 -9.812 2.457 1 97.31 118 ALA B C 1
ATOM 2389 O O . ALA B 1 118 ? 10.273 -9.664 3.66 1 97.31 118 ALA B O 1
ATOM 2390 N N . LEU B 1 119 ? 8.867 -9.617 2.035 1 97.38 119 LEU B N 1
ATOM 2391 C CA . LEU B 1 119 ? 7.797 -8.961 2.781 1 97.38 119 LEU B CA 1
ATOM 2392 C C . LEU B 1 119 ? 7.047 -9.969 3.648 1 97.38 119 LEU B C 1
ATOM 2394 O O . LEU B 1 119 ? 6.543 -9.625 4.719 1 97.38 119 LEU B O 1
ATOM 2398 N N . PHE B 1 120 ? 6.984 -11.18 3.174 1 98.38 120 PHE B N 1
ATOM 2399 C CA . PHE B 1 120 ? 6.062 -12.094 3.842 1 98.38 120 PHE B CA 1
ATOM 2400 C C . PHE B 1 120 ? 6.785 -13.359 4.289 1 98.38 120 PHE B C 1
ATOM 2402 O O . PHE B 1 120 ? 7.691 -13.836 3.604 1 98.38 120 PHE B O 1
ATOM 2409 N N . VAL B 1 121 ? 6.281 -13.891 5.371 1 98.19 121 VAL B N 1
ATOM 2410 C CA . VAL B 1 121 ? 6.68 -15.203 5.848 1 98.19 121 VAL B CA 1
ATOM 2411 C C . VAL B 1 121 ? 5.723 -16.266 5.305 1 98.19 121 VAL B C 1
ATOM 2413 O O . VAL B 1 121 ? 4.613 -16.438 5.824 1 98.19 121 VAL B O 1
ATOM 2416 N N . GLY B 1 122 ? 6.203 -16.969 4.324 1 98.06 122 GLY B N 1
ATOM 2417 C CA . GLY B 1 122 ? 5.359 -17.938 3.637 1 98.06 122 GLY B CA 1
ATOM 2418 C C . GLY B 1 122 ? 4.742 -18.969 4.566 1 98.06 122 GLY B C 1
ATOM 2419 O O . GLY B 1 122 ? 3.551 -19.266 4.477 1 98.06 122 GLY B O 1
ATOM 2420 N N . SER B 1 123 ? 5.539 -19.453 5.52 1 97.56 123 SER B N 1
ATOM 2421 C CA . SER B 1 123 ? 5.105 -20.531 6.391 1 97.56 123 SER B CA 1
ATOM 2422 C C . SER B 1 123 ? 4.074 -20.047 7.402 1 97.56 123 SER B C 1
ATOM 2424 O O . SER B 1 123 ? 3.361 -20.859 8 1 97.56 123 SER B O 1
ATOM 2426 N N . GLU B 1 124 ? 4 -18.766 7.59 1 98.12 124 GLU B N 1
ATOM 2427 C CA . GLU B 1 124 ? 3.047 -18.203 8.547 1 98.12 124 GLU B CA 1
ATOM 2428 C C . GLU B 1 124 ? 1.892 -17.516 7.828 1 98.12 124 GLU B C 1
ATOM 2430 O O . GLU B 1 124 ? 1.008 -16.938 8.469 1 98.12 124 GLU B O 1
ATOM 2435 N N . SER B 1 125 ? 1.907 -17.531 6.543 1 98.56 125 SER B N 1
ATOM 2436 C CA . SER B 1 125 ? 0.819 -17.016 5.715 1 98.56 125 SER B CA 1
ATOM 2437 C C . SER B 1 125 ? -0.099 -18.141 5.254 1 98.56 125 SER B C 1
ATOM 2439 O O . SER B 1 125 ? 0.255 -19.328 5.355 1 98.56 125 SER B O 1
ATOM 2441 N N . GLN B 1 126 ? -1.286 -17.766 4.852 1 98.69 126 GLN B N 1
ATOM 2442 C CA . GLN B 1 126 ? -2.252 -18.734 4.352 1 98.69 126 GLN B CA 1
ATOM 2443 C C . GLN B 1 126 ? -3.055 -18.172 3.188 1 98.69 126 GLN B C 1
ATOM 2445 O O . GLN B 1 126 ? -3.666 -17.094 3.307 1 98.69 126 GLN B O 1
ATOM 2450 N N . VAL B 1 127 ? -2.984 -18.875 2.105 1 98.69 127 VAL B N 1
ATOM 2451 C CA . VAL B 1 127 ? -3.752 -18.516 0.92 1 98.69 127 VAL B CA 1
ATOM 2452 C C . VAL B 1 127 ? -4.852 -19.547 0.675 1 98.69 127 VAL B C 1
ATOM 2454 O O . VAL B 1 127 ? -4.578 -20.734 0.615 1 98.69 127 VAL B O 1
ATOM 2457 N N . ASN B 1 128 ? -6.051 -19.078 0.517 1 98.75 128 ASN B N 1
ATOM 2458 C CA . ASN B 1 128 ? -7.184 -19.953 0.221 1 98.75 128 ASN B CA 1
ATOM 2459 C C . ASN B 1 128 ? -7.781 -19.656 -1.15 1 98.75 128 ASN B C 1
ATOM 2461 O O . ASN B 1 128 ? -8.164 -18.516 -1.429 1 98.75 128 ASN B O 1
ATOM 2465 N N . LEU B 1 129 ? -7.812 -20.672 -1.961 1 98.75 129 LEU B N 1
ATOM 2466 C CA . LEU B 1 129 ? -8.562 -20.609 -3.211 1 98.75 129 LEU B CA 1
ATOM 2467 C C . LEU B 1 129 ? -10.062 -20.688 -2.947 1 98.75 129 LEU B C 1
ATOM 2469 O O . LEU B 1 129 ? -10.531 -21.641 -2.318 1 98.75 129 LEU B O 1
ATOM 2473 N N . VAL B 1 130 ? -10.75 -19.688 -3.342 1 98.5 130 VAL B N 1
ATOM 2474 C CA . VAL B 1 130 ? -12.203 -19.703 -3.248 1 98.5 130 VAL B CA 1
ATOM 2475 C C . VAL B 1 130 ? -12.805 -20.156 -4.582 1 98.5 130 VAL B C 1
ATOM 2477 O O . VAL B 1 130 ? -12.727 -19.422 -5.574 1 98.5 130 VAL B O 1
ATOM 2480 N N . GLY B 1 131 ? -13.438 -21.297 -4.555 1 98 131 GLY B N 1
ATOM 2481 C CA . GLY B 1 131 ? -13.828 -21.891 -5.824 1 98 131 GLY B CA 1
ATOM 2482 C C . GLY B 1 131 ? -12.68 -22.578 -6.547 1 98 131 GLY B C 1
ATOM 2483 O O . GLY B 1 131 ? -11.969 -23.391 -5.961 1 98 131 GLY B O 1
ATOM 2484 N N . ASP B 1 132 ? -12.602 -22.297 -7.875 1 98.44 132 ASP B N 1
ATOM 2485 C CA . ASP B 1 132 ? -11.547 -22.922 -8.688 1 98.44 132 ASP B CA 1
ATOM 2486 C C . ASP B 1 132 ? -10.953 -21.906 -9.664 1 98.44 132 ASP B C 1
ATOM 2488 O O . ASP B 1 132 ? -11.359 -20.75 -9.695 1 98.44 132 ASP B O 1
ATOM 2492 N N . VAL B 1 133 ? -9.93 -22.359 -10.359 1 98.88 133 VAL B N 1
ATOM 2493 C CA . VAL B 1 133 ? -9.359 -21.531 -11.422 1 98.88 133 VAL B CA 1
ATOM 2494 C C . VAL B 1 133 ? -10.211 -21.656 -12.68 1 98.88 133 VAL B C 1
ATOM 2496 O O . VAL B 1 133 ? -10.367 -22.734 -13.234 1 98.88 133 VAL B O 1
ATOM 2499 N N . GLU B 1 134 ? -10.695 -20.547 -13.156 1 98.75 134 GLU B N 1
ATOM 2500 C CA . GLU B 1 134 ? -11.609 -20.547 -14.289 1 98.75 134 GLU B CA 1
ATOM 2501 C C . GLU B 1 134 ? -10.898 -20.141 -15.578 1 98.75 134 GLU B C 1
ATOM 2503 O O . GLU B 1 134 ? -10.031 -19.266 -15.57 1 98.75 134 GLU B O 1
ATOM 2508 N N . VAL B 1 135 ? -11.273 -20.844 -16.594 1 98.62 135 VAL B N 1
ATOM 2509 C CA . VAL B 1 135 ? -10.805 -20.5 -17.938 1 98.62 135 VAL B CA 1
ATOM 2510 C C . VAL B 1 135 ? -11.82 -19.578 -18.609 1 98.62 135 VAL B C 1
ATOM 2512 O O . VAL B 1 135 ? -12.992 -19.938 -18.766 1 98.62 135 VAL B O 1
ATOM 2515 N N . LEU B 1 136 ? -11.336 -18.422 -18.953 1 98.62 136 LEU B N 1
ATOM 2516 C CA . LEU B 1 136 ? -12.234 -17.422 -19.516 1 98.62 136 LEU B CA 1
ATOM 2517 C C . LEU B 1 136 ? -11.789 -17.016 -20.922 1 98.62 136 LEU B C 1
ATOM 2519 O O . LEU B 1 136 ? -10.641 -17.25 -21.297 1 98.62 136 LEU B O 1
ATOM 2523 N N . GLU B 1 137 ? -12.766 -16.5 -21.656 1 98.38 137 GLU B N 1
ATOM 2524 C CA . GLU B 1 137 ? -12.523 -15.922 -22.984 1 98.38 137 GLU B CA 1
ATOM 2525 C C . GLU B 1 137 ? -11.781 -16.906 -23.875 1 98.38 137 GLU B C 1
ATOM 2527 O O . GLU B 1 137 ? -10.766 -16.547 -24.484 1 98.38 137 GLU B O 1
ATOM 2532 N N . GLY B 1 138 ? -12.172 -18.109 -23.953 1 96.75 138 GLY B N 1
ATOM 2533 C CA . GLY B 1 138 ? -11.617 -19.109 -24.844 1 96.75 138 GLY B CA 1
ATOM 2534 C C . GLY B 1 138 ? -10.188 -19.484 -24.5 1 96.75 138 GLY B C 1
ATOM 2535 O O . GLY B 1 138 ? -9.422 -19.875 -25.391 1 96.75 138 GLY B O 1
ATOM 2536 N N . GLY B 1 139 ? -9.805 -19.266 -23.266 1 97.94 139 GLY B N 1
ATOM 2537 C CA . GLY B 1 139 ? -8.484 -19.672 -22.828 1 97.94 139 GLY B CA 1
ATOM 2538 C C . GLY B 1 139 ? -7.488 -18.516 -22.797 1 97.94 139 GLY B C 1
ATOM 2539 O O . GLY B 1 139 ? 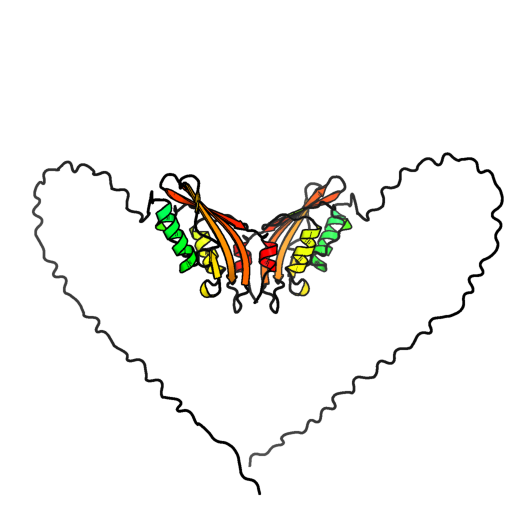-6.332 -18.703 -22.406 1 97.94 139 GLY B O 1
ATOM 2540 N N . LYS B 1 140 ? -7.895 -17.312 -23.109 1 98.38 140 LYS B N 1
ATOM 2541 C CA . LYS B 1 140 ? -7.008 -16.156 -23.125 1 98.38 140 LYS B CA 1
ATOM 2542 C C . LYS B 1 140 ? -6.77 -15.625 -21.719 1 98.38 140 LYS B C 1
ATOM 2544 O O . LYS B 1 140 ? -5.801 -14.906 -21.469 1 98.38 140 LYS B O 1
ATOM 2549 N N . LYS B 1 141 ? -7.711 -15.977 -20.797 1 98.88 141 LYS B N 1
ATOM 2550 C CA . LYS B 1 141 ? -7.594 -15.547 -19.406 1 98.88 141 LYS B CA 1
ATOM 2551 C C . LYS B 1 141 ? -7.879 -16.703 -18.453 1 98.88 141 LYS B C 1
ATOM 2553 O O . LYS B 1 141 ? -8.719 -17.547 -18.734 1 98.88 141 LYS B O 1
ATOM 2558 N N . LEU B 1 142 ? -7.094 -16.75 -17.438 1 98.94 142 LEU B N 1
ATOM 2559 C CA . LEU B 1 142 ? -7.418 -17.531 -16.25 1 98.94 142 LEU B CA 1
ATOM 2560 C C . LEU B 1 142 ? -7.766 -16.641 -15.078 1 98.94 142 LEU B C 1
ATOM 2562 O O . LEU B 1 142 ? -7.121 -15.602 -14.875 1 98.94 142 LEU B O 1
ATOM 2566 N N . GLN B 1 143 ? -8.734 -16.984 -14.32 1 98.94 143 GLN B N 1
ATOM 2567 C CA . GLN B 1 143 ? -9.172 -16.172 -13.195 1 98.94 143 GLN B CA 1
ATOM 2568 C C . GLN B 1 143 ? -9.531 -17.031 -11.992 1 98.94 143 GLN B C 1
ATOM 2570 O O . GLN B 1 143 ? -10.086 -18.109 -12.141 1 98.94 143 GLN B O 1
ATOM 2575 N N . PHE B 1 144 ? -9.273 -16.531 -10.836 1 98.94 144 PHE B N 1
ATOM 2576 C CA . PHE B 1 144 ? -9.672 -17.203 -9.602 1 98.94 144 PHE B CA 1
ATOM 2577 C C . PHE B 1 144 ? -9.898 -16.203 -8.484 1 98.94 144 PHE B C 1
ATOM 2579 O O . PHE B 1 144 ? -9.359 -15.094 -8.516 1 98.94 144 PHE B O 1
ATOM 2586 N N . ARG B 1 145 ? -10.719 -16.547 -7.559 1 98.88 145 ARG B N 1
ATOM 2587 C CA . ARG B 1 145 ? -10.922 -15.805 -6.32 1 98.88 145 ARG B CA 1
ATOM 2588 C C . ARG B 1 145 ? -10.062 -16.375 -5.195 1 98.88 145 ARG B C 1
ATOM 2590 O O . ARG B 1 145 ? -9.875 -17.578 -5.098 1 98.88 145 ARG B O 1
ATOM 2597 N N . PHE B 1 146 ? -9.578 -15.453 -4.371 1 98.88 146 PHE B N 1
ATOM 2598 C CA . PHE B 1 146 ? -8.734 -15.883 -3.268 1 98.88 146 PHE B CA 1
ATOM 2599 C C . PHE B 1 146 ? -9.102 -15.156 -1.983 1 98.88 146 PHE B C 1
ATOM 2601 O O . PHE B 1 146 ? -9.742 -14.102 -2.025 1 98.88 146 PHE B O 1
ATOM 2608 N N . ALA B 1 147 ? -8.852 -15.75 -0.853 1 98.88 147 ALA B N 1
ATOM 2609 C CA . ALA B 1 147 ? -8.773 -15.156 0.481 1 98.88 147 ALA B CA 1
ATOM 2610 C C . ALA B 1 147 ? -7.465 -15.523 1.167 1 98.88 147 ALA B C 1
ATOM 2612 O O . ALA B 1 147 ? -7.059 -16.688 1.167 1 98.88 147 ALA B O 1
ATOM 2613 N N . GLU B 1 148 ? -6.766 -14.438 1.679 1 98.69 148 GLU B N 1
ATOM 2614 C CA . GLU B 1 148 ? -5.465 -14.797 2.238 1 98.69 148 GLU B CA 1
ATOM 2615 C C . GLU B 1 148 ? -5.184 -14.016 3.52 1 98.69 148 GLU B C 1
ATOM 2617 O O . GLU B 1 148 ? -5.781 -12.961 3.756 1 98.69 148 GLU B O 1
ATOM 2622 N N . THR B 1 149 ? -4.469 -14.633 4.391 1 98.75 149 THR B N 1
ATOM 2623 C CA . THR B 1 149 ? -3.766 -14.031 5.516 1 98.75 149 THR B CA 1
ATOM 2624 C C . THR B 1 149 ? -2.266 -13.969 5.246 1 98.75 149 THR B C 1
ATOM 2626 O O . THR B 1 149 ? -1.636 -15 4.988 1 98.75 149 THR B O 1
ATOM 2629 N N . LEU B 1 150 ? -1.724 -12.766 5.254 1 98.5 150 LEU B N 1
ATOM 2630 C CA . LEU B 1 150 ? -0.303 -12.57 4.988 1 98.5 150 LEU B CA 1
ATOM 2631 C C . LEU B 1 150 ? 0.432 -12.141 6.254 1 98.5 150 LEU B C 1
ATOM 2633 O O . LEU B 1 150 ? 0.02 -11.195 6.926 1 98.5 150 LEU B O 1
ATOM 2637 N N . ALA B 1 151 ? 1.478 -12.844 6.551 1 98.06 151 ALA B N 1
ATOM 2638 C CA . ALA B 1 151 ? 2.342 -12.5 7.676 1 98.06 151 ALA B CA 1
ATOM 2639 C C . ALA B 1 151 ? 3.529 -11.656 7.219 1 98.06 151 ALA B C 1
ATOM 2641 O O . ALA B 1 151 ? 4.387 -12.133 6.473 1 98.06 151 ALA B O 1
ATOM 2642 N N . PHE B 1 152 ? 3.602 -10.508 7.715 1 96.94 152 PHE B N 1
ATOM 2643 C CA . PHE B 1 152 ? 4.746 -9.664 7.383 1 96.94 152 PHE B CA 1
ATOM 2644 C C . PHE B 1 152 ? 6.02 -10.203 8.016 1 96.94 152 PHE B C 1
ATOM 2646 O O . PHE B 1 152 ? 6 -10.68 9.156 1 96.94 152 PHE B O 1
ATOM 2653 N N . ASN B 1 153 ? 7.07 -10.016 7.309 1 95.88 153 ASN B N 1
ATOM 2654 C CA . ASN B 1 153 ? 8.367 -10.484 7.777 1 95.88 153 ASN B CA 1
ATOM 2655 C C . ASN B 1 153 ? 9.125 -9.383 8.531 1 95.88 153 ASN B C 1
ATOM 2657 O O . ASN B 1 153 ? 10.25 -9.039 8.172 1 95.88 153 ASN B O 1
ATOM 2661 N N . PHE B 1 154 ? 8.539 -8.883 9.633 1 92.19 154 PHE B N 1
ATOM 2662 C CA . PHE B 1 154 ? 9.25 -7.938 10.484 1 92.19 154 PHE B CA 1
ATOM 2663 C C . PHE B 1 154 ? 10.156 -8.664 11.469 1 92.19 154 PHE B C 1
ATOM 2665 O O . PHE B 1 154 ? 9.852 -9.789 11.883 1 92.19 154 PHE B O 1
ATOM 2672 N N . PRO B 1 155 ? 11.305 -7.984 11.883 1 89.25 155 PRO B N 1
ATOM 2673 C CA . PRO B 1 155 ? 12.18 -8.633 12.859 1 89.25 155 PRO B CA 1
ATOM 2674 C C . PRO B 1 155 ? 11.461 -9 14.156 1 89.25 155 PRO B C 1
ATOM 2676 O O . PRO B 1 155 ? 10.711 -8.188 14.695 1 89.25 155 PRO B O 1
ATOM 2679 N N . LEU B 1 156 ? 11.539 -10.141 14.555 1 86.38 156 LEU B N 1
ATOM 2680 C CA . LEU B 1 156 ? 11.109 -10.664 15.844 1 86.38 156 LEU B CA 1
ATOM 2681 C C . LEU B 1 156 ? 9.594 -10.867 15.867 1 86.38 156 LEU B C 1
ATOM 2683 O O . LEU B 1 156 ? 9.078 -11.617 16.703 1 86.38 156 LEU B O 1
ATOM 2687 N N . ILE B 1 157 ? 8.875 -10.148 14.992 1 88.44 157 ILE B N 1
ATOM 2688 C CA . ILE B 1 157 ? 7.426 -10.305 14.992 1 88.44 157 ILE B CA 1
ATOM 2689 C C . ILE B 1 157 ? 6.918 -10.398 13.555 1 88.44 157 ILE B C 1
ATOM 2691 O O . ILE B 1 157 ? 7.496 -9.797 12.648 1 88.44 157 ILE B O 1
ATOM 2695 N N . HIS B 1 158 ? 5.758 -11.07 13.414 1 95.56 158 HIS B N 1
ATOM 2696 C CA . HIS B 1 158 ? 5.16 -11.234 12.094 1 95.56 158 HIS B CA 1
ATOM 2697 C C . HIS B 1 158 ? 3.678 -10.883 12.109 1 95.56 158 HIS B C 1
ATOM 2699 O O . HIS B 1 158 ? 2.822 -11.766 12.039 1 95.56 158 HIS B O 1
ATOM 2705 N N . PRO B 1 159 ? 3.385 -9.586 12.188 1 94.62 159 PRO B N 1
ATOM 2706 C CA . PRO B 1 159 ? 1.963 -9.234 12.141 1 94.62 159 PRO B CA 1
ATOM 2707 C C . PRO B 1 159 ? 1.27 -9.742 10.875 1 94.62 159 PRO B C 1
ATOM 2709 O O . PRO B 1 159 ? 1.892 -9.812 9.812 1 94.62 159 PRO B O 1
ATOM 2712 N N . LYS B 1 160 ? 0.005 -10.078 11.008 1 96.94 160 LYS B N 1
ATOM 2713 C CA . LYS B 1 160 ? -0.751 -10.656 9.898 1 96.94 160 LYS B CA 1
ATOM 2714 C C . LYS B 1 160 ? -1.852 -9.711 9.43 1 96.94 160 LYS B C 1
ATOM 2716 O O . LYS B 1 160 ? -2.498 -9.047 10.242 1 96.94 160 LYS B O 1
ATOM 2721 N N . VAL B 1 161 ? -1.985 -9.641 8.195 1 97.5 161 VAL B N 1
ATOM 2722 C CA . VAL B 1 161 ? -3.105 -8.914 7.602 1 97.5 161 VAL B CA 1
ATOM 2723 C C . VAL B 1 161 ? -3.953 -9.875 6.766 1 97.5 161 VAL B C 1
ATOM 2725 O O . VAL B 1 161 ? -3.461 -10.906 6.309 1 97.5 161 VAL B O 1
ATOM 2728 N N . THR B 1 162 ? -5.238 -9.547 6.551 1 98.31 162 THR B N 1
ATOM 2729 C CA . THR B 1 162 ? -6.133 -10.383 5.762 1 98.31 162 THR B CA 1
ATOM 2730 C C . THR B 1 162 ? -6.703 -9.602 4.582 1 98.31 162 THR B C 1
ATOM 2732 O O . THR B 1 162 ? -7.008 -8.414 4.703 1 98.31 162 THR B O 1
ATOM 2735 N N . LEU B 1 163 ? -6.785 -10.234 3.482 1 98.62 163 LEU B N 1
ATOM 2736 C CA . LEU B 1 163 ? -7.418 -9.656 2.303 1 98.62 163 LEU B CA 1
ATOM 2737 C C . LEU B 1 163 ? -8.016 -10.734 1.416 1 98.62 163 LEU B C 1
ATOM 2739 O O . LEU B 1 163 ? -7.68 -11.914 1.552 1 98.62 163 LEU B O 1
ATOM 2743 N N . SER B 1 164 ? -8.945 -10.383 0.594 1 98.88 164 SER B N 1
ATOM 2744 C CA . SER B 1 164 ? -9.547 -11.219 -0.445 1 98.88 164 SER B CA 1
ATOM 2745 C C . SER B 1 164 ? -9.672 -10.453 -1.76 1 98.88 164 SER B C 1
ATOM 2747 O O . SER B 1 164 ? -9.531 -9.227 -1.788 1 98.88 164 SER B O 1
ATOM 2749 N N . GLY B 1 165 ? -9.805 -11.203 -2.816 1 98.88 165 GLY B N 1
ATOM 2750 C CA . GLY B 1 165 ? -9.938 -10.547 -4.109 1 98.88 165 GLY B CA 1
ATOM 2751 C C . GLY B 1 165 ? -9.969 -11.523 -5.27 1 98.88 165 GLY B C 1
ATOM 2752 O O . GLY B 1 165 ? -10.227 -12.711 -5.078 1 98.88 165 GLY B O 1
ATOM 2753 N N . THR B 1 166 ? -9.812 -10.992 -6.445 1 98.94 166 THR B N 1
ATOM 2754 C CA . THR B 1 166 ? -9.781 -11.742 -7.699 1 98.94 166 THR B CA 1
ATOM 2755 C C . THR B 1 166 ? -8.445 -11.547 -8.414 1 98.94 166 THR B C 1
ATOM 2757 O O . THR B 1 166 ? -7.934 -10.43 -8.492 1 98.94 166 THR B O 1
ATOM 2760 N N . CYS B 1 167 ? -7.875 -12.625 -8.812 1 98.94 167 CYS B N 1
ATOM 2761 C CA . CYS B 1 167 ? -6.668 -12.562 -9.625 1 98.94 167 CYS B CA 1
ATOM 2762 C C . CYS B 1 167 ? -6.953 -13 -11.055 1 98.94 167 CYS B C 1
ATOM 2764 O O . CYS B 1 167 ? -7.594 -14.031 -11.281 1 98.94 167 CYS B O 1
ATOM 2766 N N . THR B 1 168 ? -6.496 -12.227 -11.984 1 98.94 168 THR B N 1
ATOM 2767 C CA . THR B 1 168 ? -6.637 -12.531 -13.398 1 98.94 168 THR B CA 1
ATOM 2768 C C . THR B 1 168 ? -5.27 -12.695 -14.055 1 98.94 168 THR B C 1
ATOM 2770 O O . THR B 1 168 ? -4.395 -11.836 -13.906 1 98.94 168 THR B O 1
ATOM 2773 N N . LEU B 1 169 ? -5.109 -13.773 -14.719 1 98.94 169 LEU B N 1
ATOM 2774 C CA . LEU B 1 169 ? -3.92 -14.055 -15.516 1 98.94 169 LEU B CA 1
ATOM 2775 C C . LEU B 1 169 ? -4.234 -13.977 -17.016 1 98.94 169 LEU B C 1
ATOM 2777 O O . LEU B 1 169 ? -5.113 -14.688 -17.5 1 98.94 169 LEU B O 1
ATOM 2781 N N . THR B 1 170 ? -3.514 -13.141 -17.719 1 98.94 170 THR B N 1
ATOM 2782 C CA . THR B 1 170 ? -3.736 -12.953 -19.156 1 98.94 170 THR B CA 1
ATOM 2783 C C . THR B 1 170 ? -2.643 -13.641 -19.969 1 98.94 170 THR B C 1
ATOM 2785 O O . THR B 1 170 ? -1.455 -13.484 -19.672 1 98.94 170 THR B O 1
ATOM 2788 N N . ARG B 1 171 ? -3.088 -14.336 -20.938 1 98.81 171 ARG B N 1
ATOM 2789 C CA . ARG B 1 171 ? -2.146 -15.055 -21.797 1 98.81 171 ARG B CA 1
ATOM 2790 C C . ARG B 1 171 ? -1.865 -14.273 -23.078 1 98.81 171 ARG B C 1
ATOM 2792 O O . ARG B 1 171 ? -2.771 -13.664 -23.656 1 98.81 171 ARG B O 1
ATOM 2799 N N . GLY B 1 172 ? -0.638 -14.359 -23.469 1 98.5 172 GLY B N 1
ATOM 2800 C CA . GLY B 1 172 ? -0.245 -13.734 -24.719 1 98.5 172 GLY B CA 1
ATOM 2801 C C . GLY B 1 172 ? -0.402 -14.656 -25.922 1 98.5 172 GLY B C 1
ATOM 2802 O O . GLY B 1 172 ? -1.009 -15.719 -25.812 1 98.5 172 GLY B O 1
ATOM 2803 N N . GLU B 1 173 ? 0.173 -14.219 -27.016 1 96.69 173 GLU B N 1
ATOM 2804 C CA . GLU B 1 173 ? 0 -14.891 -28.297 1 96.69 173 GLU B CA 1
ATOM 2805 C C . GLU B 1 173 ? 0.615 -16.281 -28.266 1 96.69 173 GLU B C 1
ATOM 2807 O O . GLU B 1 173 ? 0.104 -17.203 -28.922 1 96.69 173 GLU B O 1
ATOM 2812 N N . ASP B 1 174 ? 1.679 -16.5 -27.578 1 97.12 174 ASP B N 1
ATOM 2813 C CA . ASP B 1 174 ? 2.326 -17.797 -27.562 1 97.12 174 ASP B CA 1
ATOM 2814 C C . ASP B 1 174 ? 1.824 -18.656 -26.391 1 97.12 174 ASP B C 1
ATOM 2816 O O . ASP B 1 174 ? 2.416 -19.688 -26.062 1 97.12 174 ASP B O 1
ATOM 2820 N N . GLY B 1 175 ? 0.869 -18.062 -25.688 1 98.19 175 GLY B N 1
ATOM 2821 C CA . GLY B 1 175 ? 0.198 -18.844 -24.672 1 98.19 175 GLY B CA 1
ATOM 2822 C C . GLY B 1 175 ? 0.795 -18.656 -23.281 1 98.19 175 GLY B C 1
ATOM 2823 O O . GLY B 1 175 ? 0.266 -19.172 -22.297 1 98.19 175 GLY B O 1
ATOM 2824 N N . LEU B 1 176 ? 1.919 -17.953 -23.094 1 98.75 176 LEU B N 1
ATOM 2825 C CA . LEU B 1 176 ? 2.498 -17.656 -21.781 1 98.75 176 LEU B CA 1
ATOM 2826 C C . LEU B 1 176 ? 1.715 -16.547 -21.078 1 98.75 176 LEU B C 1
ATOM 2828 O O . LEU B 1 176 ? 1.054 -15.734 -21.734 1 98.75 176 LEU B O 1
ATOM 2832 N N . ILE B 1 177 ? 1.754 -16.578 -19.766 1 98.88 177 ILE B N 1
ATOM 2833 C CA . ILE B 1 177 ? 1.12 -15.508 -19.016 1 98.88 177 ILE B CA 1
ATOM 2834 C C . ILE B 1 177 ? 1.94 -14.227 -19.141 1 98.88 177 ILE B C 1
ATOM 2836 O O . ILE B 1 177 ? 3.141 -14.219 -18.844 1 98.88 177 ILE B O 1
ATOM 2840 N N . VAL B 1 178 ? 1.282 -13.156 -19.562 1 98.88 178 VAL B N 1
ATOM 2841 C CA . VAL B 1 178 ? 1.989 -11.898 -19.797 1 98.88 178 VAL B CA 1
ATOM 2842 C C . VAL B 1 178 ? 1.546 -10.852 -18.766 1 98.88 178 VAL B C 1
ATOM 2844 O O . VAL B 1 178 ? 2.191 -9.812 -18.609 1 98.88 178 VAL B O 1
ATOM 2847 N N . ALA B 1 179 ? 0.461 -11.109 -18.094 1 98.94 179 ALA B N 1
ATOM 2848 C CA . ALA B 1 179 ? -0.012 -10.164 -17.094 1 98.94 179 ALA B CA 1
ATOM 2849 C C . ALA B 1 179 ? -0.72 -10.891 -15.953 1 98.94 179 ALA B C 1
ATOM 2851 O O . ALA B 1 179 ? -1.583 -11.742 -16.188 1 98.94 179 ALA B O 1
ATOM 2852 N N . TYR B 1 180 ? -0.292 -10.633 -14.781 1 98.88 180 TYR B N 1
ATOM 2853 C CA . TYR B 1 180 ? -0.889 -10.984 -13.5 1 98.88 180 TYR B CA 1
ATOM 2854 C C . TYR B 1 180 ? -1.538 -9.773 -12.852 1 98.88 180 TYR B C 1
ATOM 2856 O O . TYR B 1 180 ? -0.88 -8.75 -12.625 1 98.88 180 TYR B O 1
ATOM 2864 N N . ARG B 1 181 ? -2.875 -9.82 -12.57 1 98.88 181 ARG B N 1
ATOM 2865 C CA . ARG B 1 181 ? -3.551 -8.68 -11.969 1 98.88 181 ARG B CA 1
ATOM 2866 C C . ARG B 1 181 ? -4.434 -9.125 -10.805 1 98.88 181 ARG B C 1
ATOM 2868 O O . ARG B 1 181 ? -5.344 -9.938 -10.984 1 98.88 181 ARG B O 1
ATOM 2875 N N . GLU B 1 182 ? -4.18 -8.516 -9.656 1 98.75 182 GLU B N 1
ATOM 2876 C CA . GLU B 1 182 ? -5.086 -8.664 -8.531 1 98.75 182 GLU B CA 1
ATOM 2877 C C . GLU B 1 182 ? -6.02 -7.465 -8.398 1 98.75 182 GLU B C 1
ATOM 2879 O O . GLU B 1 182 ? -5.602 -6.324 -8.609 1 98.75 182 GLU B O 1
ATOM 2884 N N . LYS B 1 183 ? -7.246 -7.746 -8.1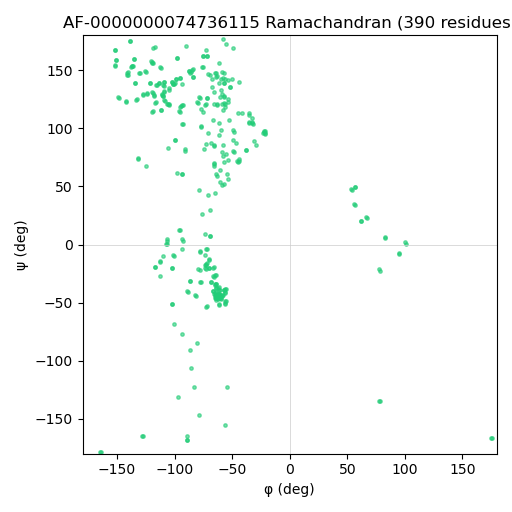09 1 98.62 183 LYS B N 1
ATOM 2885 C CA . LYS B 1 183 ? -8.219 -6.773 -7.625 1 98.62 183 LYS B CA 1
ATOM 2886 C C . LYS B 1 183 ? -8.734 -7.156 -6.242 1 98.62 183 LYS B C 1
ATOM 2888 O O . LYS B 1 183 ? -9.406 -8.172 -6.082 1 98.62 183 LYS B O 1
ATOM 2893 N N . TRP B 1 184 ? -8.43 -6.352 -5.262 1 98.69 184 TRP B N 1
ATOM 2894 C CA . TRP B 1 184 ? -8.781 -6.668 -3.883 1 98.69 184 TRP B CA 1
ATOM 2895 C C . TRP B 1 184 ? -10.195 -6.199 -3.555 1 98.69 184 TRP B C 1
ATOM 2897 O O . TRP B 1 184 ? -10.656 -5.188 -4.09 1 98.69 184 TRP B O 1
ATOM 2907 N N . ASP B 1 185 ? -10.859 -6.906 -2.689 1 98.69 185 ASP B N 1
ATOM 2908 C CA . ASP B 1 185 ? -12.172 -6.496 -2.184 1 98.69 185 ASP B CA 1
ATOM 2909 C C . ASP B 1 185 ? -12.039 -5.336 -1.203 1 98.69 185 ASP B C 1
ATOM 2911 O O . ASP B 1 185 ? -13.008 -4.613 -0.956 1 98.69 185 ASP B O 1
ATOM 2915 N N . GLN B 1 186 ? -10.883 -5.133 -0.629 1 98 186 GLN B N 1
ATOM 2916 C CA . GLN B 1 186 ? -10.578 -4.094 0.351 1 98 186 GLN B CA 1
ATOM 2917 C C . GLN B 1 186 ? -9.617 -3.059 -0.226 1 98 186 GLN B C 1
ATOM 2919 O O . GLN B 1 186 ? -8.797 -3.379 -1.086 1 98 186 GLN B O 1
ATOM 2924 N N . SER B 1 187 ? -9.734 -1.863 0.293 1 95 187 SER B N 1
ATOM 2925 C CA . SER B 1 187 ? -8.68 -0.891 0.017 1 95 187 SER B CA 1
ATOM 2926 C C . SER B 1 187 ? -7.398 -1.233 0.771 1 95 187 SER B C 1
ATOM 2928 O O . SER B 1 187 ? -7.422 -2.014 1.725 1 95 187 SER B O 1
ATOM 2930 N N . VAL B 1 188 ? -6.305 -0.651 0.321 1 95.12 188 VAL B N 1
ATOM 2931 C CA . VAL B 1 188 ? -5.016 -0.92 0.946 1 95.12 188 VAL B CA 1
ATOM 2932 C C . VAL B 1 188 ? -5.07 -0.548 2.426 1 95.12 188 VAL B C 1
ATOM 2934 O O . VAL B 1 188 ? -4.684 -1.344 3.287 1 95.12 188 VAL B O 1
ATOM 2937 N N . PRO B 1 189 ? -5.66 0.63 2.867 1 93.56 189 PRO B N 1
ATOM 2938 C CA . PRO B 1 189 ? -5.738 0.94 4.297 1 93.56 189 PRO B CA 1
ATOM 2939 C C . PRO B 1 189 ? -6.602 -0.053 5.07 1 93.56 189 PRO B C 1
ATOM 2941 O O . PRO B 1 189 ? -6.285 -0.391 6.215 1 93.56 189 PRO B O 1
ATOM 2944 N N . GLU B 1 190 ? -7.66 -0.491 4.469 1 95.62 190 GLU B N 1
ATOM 2945 C CA . GLU B 1 190 ? -8.5 -1.485 5.129 1 95.62 190 GLU B CA 1
ATOM 2946 C C . GLU B 1 190 ? -7.73 -2.771 5.398 1 95.62 190 GLU B C 1
ATOM 2948 O O . GLU B 1 190 ? -7.895 -3.395 6.449 1 95.62 190 GLU B O 1
ATOM 2953 N N . VAL B 1 191 ? -6.867 -3.188 4.441 1 97.44 191 VAL B N 1
ATOM 2954 C CA . VAL B 1 191 ? -6.039 -4.375 4.625 1 97.44 191 VAL B CA 1
ATOM 2955 C C . VAL B 1 191 ? -5.059 -4.152 5.773 1 97.44 191 VAL B C 1
ATOM 2957 O O . VAL B 1 191 ? -4.9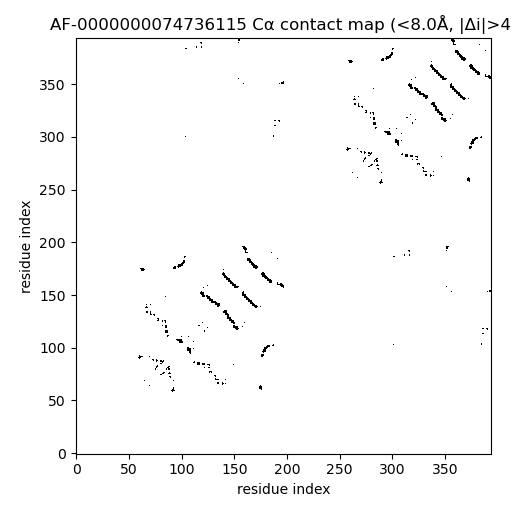26 -4.996 6.66 1 97.44 191 VAL B O 1
ATOM 2960 N N . LEU B 1 192 ? -4.434 -3.027 5.773 1 95 192 LEU B N 1
ATOM 2961 C CA . LEU B 1 192 ? -3.473 -2.732 6.828 1 95 192 LEU B CA 1
ATOM 2962 C C . LEU B 1 192 ? -4.16 -2.666 8.188 1 95 192 LEU B C 1
ATOM 2964 O O . LEU B 1 192 ? -3.602 -3.111 9.195 1 95 192 LEU B O 1
ATOM 2968 N N . LEU B 1 193 ? -5.41 -2.184 8.258 1 93.81 193 LEU B N 1
ATOM 2969 C CA . LEU B 1 193 ? -6.16 -2.051 9.508 1 93.81 193 LEU B CA 1
ATOM 2970 C C . LEU B 1 193 ? -6.586 -3.418 10.031 1 93.81 193 LEU B C 1
ATOM 2972 O O . LEU B 1 193 ? -6.945 -3.551 11.203 1 93.81 193 LEU B O 1
ATOM 2976 N N . SER B 1 194 ? -6.527 -4.352 9.227 1 95.56 194 SER B N 1
ATOM 2977 C CA . SER B 1 194 ? -6.871 -5.695 9.664 1 95.56 194 SER B CA 1
ATOM 2978 C C . SER B 1 194 ? -5.727 -6.328 10.453 1 95.56 194 SER B C 1
ATOM 2980 O O . SER B 1 194 ? -5.863 -7.438 10.969 1 95.56 194 SER B O 1
ATOM 2982 N N . GLY B 1 195 ? -4.637 -5.676 10.508 1 94.06 195 GLY B N 1
ATOM 2983 C CA . GLY B 1 195 ? -3.434 -6.207 11.125 1 94.06 195 GLY B CA 1
ATOM 2984 C C . GLY B 1 195 ? -3.67 -6.727 12.531 1 94.06 195 GLY B C 1
ATOM 2985 O O . GLY B 1 195 ? -4.367 -6.09 13.328 1 94.06 195 GLY B O 1
ATOM 2986 N N . ARG B 1 196 ? -3.057 -7.941 12.742 1 91.19 196 ARG B N 1
ATOM 2987 C CA . ARG B 1 196 ? -3.148 -8.602 14.047 1 91.19 196 ARG B CA 1
ATOM 2988 C C . ARG B 1 196 ? -1.934 -9.484 14.297 1 91.19 196 ARG B C 1
ATOM 2990 O O . ARG B 1 196 ? -1.15 -9.75 13.383 1 91.19 196 ARG B O 1
ATOM 2997 N N . LEU B 1 197 ? -1.823 -9.906 15.578 1 86.5 197 LEU B N 1
ATOM 2998 C CA . LEU B 1 197 ? -0.743 -10.828 15.914 1 86.5 197 LEU B CA 1
ATOM 2999 C C . LEU B 1 197 ? -1.215 -12.273 15.82 1 86.5 197 LEU B C 1
ATOM 3001 O O . LEU B 1 197 ? -2.371 -12.578 16.125 1 86.5 197 LEU B O 1
#

Nearest PDB structures (foldseek):
  5cxo-assembly1_A  TM=6.983E-01  e=1.884E-04  Streptomyces albus
  3soy-assembly1_A-2  TM=6.743E-01  e=7.824E-05  Salmonella enterica subsp. enterica serovar Typhimurium str. LT2
  1tp6-assembly1_A  TM=5.308E-01  e=7.682E-04  Pseudomonas aeruginosa PAO1
  9jp5-assembly1_F  TM=4.648E-01  e=1.355E-02  Rhodococcus jostii RHA1
  3ksp-assembly1_A-2  TM=4.941E-01  e=1.205E-02  Exiguobacterium sibiricum 255-15

Radius of gyration: 37.06 Å; Cα contacts (8 Å, |Δi|>4): 633; chains: 2; bounding box: 98×96×112 Å

Organism: NCBI:txid2562239